Protein 3C4Z (pdb70)

InterPro domains:
  IPR000239 GPCR kinase [PR00717] (168-180)
  IPR000239 GPCR kinase [PR00717] (226-244)
  IPR000239 GPCR kinase [PR00717] (467-484)
  IPR000239 GPCR kinase [PR00717] (490-503)
  IPR000239 GPCR kinase [PR00717] (505-522)
  IPR000719 Protein kinase domain [PF00069] (190-440)
  IPR000719 Protein kinase domain [PS50011] (187-452)
  IPR000719 Protein kinase domain [SM00220] (187-452)
  IPR000961 AGC-kinase, C-terminal [PS51285] (453-518)
  IPR000961 AGC-kinase, C-terminal [SM00133] (453-532)
  IPR008271 Serine/threonine-protein kinase, active site [PS00108] (310-322)
  IPR011009 Protein kinase-like domain superfamily [SSF56112] (187-529)
  IPR016137 RGS domain [PF00615] (58-171)
  IPR016137 RGS domain [PS50132] (63-172)
  IPR016137 RGS domain [SM00315] (57-172)
  IPR017441 Protein kinase, ATP binding site [PS00107] (193-216)
  IPR036305 RGS domain superfamily [SSF48097] (38-182)
  IPR037716 Rhodopsin kinase, catalytic domain [cd05608] (185-472)
  IPR044926 RGS, subdomain 2 [G3DSA:1.10.167.10] (79-154)

Foldseek 3Di:
DQVVVLVLQAFDDLVLLPVVVVPDDPACCVQCPQFVLSVVLLLVLLVVDVVNVLLSVLLVLVVCLLQDDPVCNVVSLVVSCQQAQDPPHPSHDPQADPVLSVQQNDDVRCCSVNVRSSVVCSPPSSVVSCVDVSVSVSSRVVSSLQDDQDDVQKAFDAFQAADPAGTWTFIARNNQRDTWIKDKGFLFSCVVVVLLQLLLQQLVVLLPFDAPAAWHWFFWADDPTTTITTTHDQQFAWQLLQQDPPPPVHGADQLVQLLLQLLSVQLQLLRCVLQQKAQQEDARRQWGHHQQGHIHGHRRSQMDRADVVGAWDWDADYDQLLAALCNLVGHTGGNLSVLLNSLQRSLCNQPVDGQQADVPGDDDSVSSSCCLQPNDGDDDPSADPQSVVSSCLSSDRDSVSHQGQDPSGNVVVCPRPSNVVPDSSCSRVVNDRRPDRGDPVDRSDDDDDDDDDDDDPVSVVSSVVSRSTGRRRVVSVSCVVSCVCVVNVDDDD

Organism: Bos taurus (NCBI:txid9913)

Solvent-accessible surface area: 24972 Å² total; per-residue (Å²): 125,64,209,117,13,47,61,119,2,117,41,7,82,88,90,112,2,98,74,33,100,159,80,50,130,41,42,30,112,27,0,0,43,91,20,30,0,0,52,104,1,0,20,49,2,0,115,83,75,168,140,8,20,31,2,0,60,0,1,62,53,0,60,76,14,36,79,8,92,84,94,83,41,94,91,59,8,135,48,4,40,52,33,6,2,65,92,175,19,188,69,69,1,98,66,17,72,84,138,21,20,62,145,3,112,66,90,81,43,4,61,27,2,21,157,26,0,35,65,51,0,15,125,56,1,14,106,70,0,48,132,18,113,58,6,41,49,1,1,20,2,13,48,3,12,69,54,113,13,22,94,84,13,17,92,56,98,96,76,41,29,132,24,39,41,8,76,30,40,0,0,59,0,47,0,10,20,55,79,6,7,2,43,41,8,31,14,96,100,1,64,166,131,186,13,43,154,27,10,21,46,7,17,113,5,2,44,84,3,76,12,122,12,1,1,15,2,1,1,1,18,56,22,189,79,23,0,0,0,0,17,31,30,15,38,0,16,24,0,61,30,7,2,59,55,74,79,128,134,104,48,21,14,144,33,90,37,0,24,10,0,0,0,4,1,0,7,0,0,18,47,0,2,99,98,53,0,0,0,43,12,0,44,4,70,8,0,46,0,27,64,90,0,31,2,43,1,10,61,0,24,67,7,33,67,8,154,111,87,46,103,63,17,133,39,159,17,23,30,70,5,29,14,0,4,3,7,21,101,49,90,96,3,39,21,16,6,0,0,0,6,0,0,3,0,0,4,25,0,6,9,19,83,22,8,6,78,48,235,56,64,182,45,112,126,154,72,13,85,93,36,1,28,123,70,83,26,106,38,63,148,126,14,40,120,14,0,88,74,0,0,71,24,0,12,70,59,48,36,146,146,20,46,13,52,184,130,45,19,0,83,50,0,21,114,22,65,6,6,173,142,28,46,40,62,21,2,74,28,32,70,48,118,14,71,45,92,6,77,98,228,59,98,18,39,158,201,116,108,152,168,111,64,81,61,119,152,78,6,54,89,36,2,109,122,0,27,73,28,27,13,55,39,14,0,2,47,0,0,38,111,31,27,2,4,47,82,28,26,76,191,216,153

CATH classification: 1.10.167.10 (+2 more: 3.30.200.20, 1.10.510.10)

Nearest PDB structures (foldseek):
  3c4z-assembly1_A-2  TM=1.002E+00  e=1.837E-88  Bos taurus
  3c50-assembly1_A  TM=9.919E-01  e=2.355E-82  Bos taurus
  3c50-assembly1_B  TM=9.870E-01  e=6.898E-81  Bos taurus
  3c4w-assembly1_B  TM=9.828E-01  e=2.690E-80  Bos taurus
  3c51-assembly1_A  TM=9.855E-01  e=1.258E-74  Bos taurus

B-factor: mean 38.23, std 9.62, range [24.15, 81.88]

Secondary structure (DSSP, 8-state):
--HHHHTT--PPPGGGGHHHHHHS---HIIIIISSHHHHHHHHHHHHH-GGGHHHHHHHHHHHHHHTS-TTTHHHHHHHHHHHHTSTT-TT--TTS-HHHHHHHH---TTHHHHHHHHHHHTTHHHHHHHTSHHHHHHHHHHHHHTS---GGGEEEEEEEEE-SSSEEEEEEETTT--EEEEEEEEHHHHHHTT-HHHHHHHHHHHHH---TTBPPEEEEEE-SSEEEEEE---TT-BHHHHHHTSSTTS-S--HHHHHHHHHHHHHHHHHHHHTTEE-----GGGEEE-TTS-EEE---TT-EEPPTT---B----S-TTTS-HHHHTT--B-THHHHHHHHHHHHHHHHSS-SS--TT----HHHHHHHHHHPPP---TTS-HHHHHHHHHHS-SSGGGS---BTTBSHHHHTSGGGTT--HHHHHTT-SPPS----SSS--S-----------HHHHHHHHHH--EE-HHHHHHHHHHTTHHHHHT-S--

Sequence (493 aa):
RDRKYLARLKLPPLSKCEALRESLDLGFEGMCLEQPIGKRLFQQFLRTHEQHGPALQLWKDIEDYDTADDALRPQKAQALRAAYLEPPQQAQLFCSFLDAETVARARAGGLFQPLLRAVLAHLGQAPFQEFLDSLYFLRFLQWKWLEAQPMGEDWFLDFRVLGRGGFGEVFACQMKATGKLYACKKLNKKRLKKRKGYQGAMVVEKKILAKVHHSRFIVSSLAYAFETKTDLCLVMTIMNGGDIRYHIYNVDEDNPGFQEPRAIFYTAQIVSGLEHLHQRNIIYRDLKPENVLLDDDDGNVRIISDLGLAVELKAGQTKTKGYAGTPGFMAPELLLGEEYDFSVDYFALGVTLYEMIAARGPFRARGEKVENKELKQRVLEQAVTYPDKFSPASKDFCEALLQKDPEKRLGFRDGSCDGLRTHPLFRDISWRQLEAGMLTPPFVPDSRTVYAKNGAFSGVAFEKADTEFFQEFASGTCPIPWQEEMIETGVFGDLNVWRP

Radius of gyration: 24.81 Å; Cα contacts (8 Å, |Δi|>4): 783; chains: 1; bounding box: 74×45×70 Å

GO terms:
  GO:0016020 membrane (C, EXP)
  GO:0050254 rhodopsin kinase activity (F, EXP)
  GO:0097381 photoreceptor disc membrane (C, TAS)
  GO:0005515 protein binding (F, IPI)

Structure (mmCIF, N/CA/C/O backbone):
data_3C4Z
#
_entry.id   3C4Z
#
_cell.length_a   65.540
_cell.length_b   82.947
_cell.length_c   107.144
_cell.angle_alpha   90.00
_cell.angle_beta   93.01
_cell.angle_gamma   90.00
#
_symmetry.space_group_name_H-M   'C 1 2 1'
#
loop_
_entity.id
_entity.type
_entity.pdbx_description
1 polymer 'Rhodopsin kinase'
2 non-polymer 'MAGNESIUM ION'
3 non-polymer 'CHLORIDE ION'
4 non-polymer "ADENOSINE-5'-DIPHOSPHATE"
5 water water
#
loop_
_atom_site.group_PDB
_atom_site.id
_atom_site.type_symbol
_atom_site.label_atom_id
_atom_site.label_alt_id
_atom_site.label_comp_id
_atom_site.label_asym_id
_atom_site.label_entity_id
_atom_site.label_seq_id
_atom_site.pdbx_PDB_ins_code
_atom_site.Cartn_x
_atom_site.Cartn_y
_atom_site.Cartn_z
_atom_site.occupancy
_atom_site.B_iso_or_equiv
_atom_site.auth_seq_id
_atom_site.auth_comp_id
_atom_site.auth_asym_id
_atom_site.auth_atom_id
_atom_site.pdbx_PDB_model_num
ATOM 1 N N . ARG A 1 31 ? -24.636 -10.771 43.505 1.00 62.37 31 ARG A N 1
ATOM 2 C CA . ARG A 1 31 ? -24.401 -11.940 44.406 1.00 61.46 31 ARG A CA 1
ATOM 3 C C . ARG A 1 31 ? -25.573 -12.176 45.365 1.00 61.10 31 ARG A C 1
ATOM 4 O O . ARG A 1 31 ? -25.640 -11.557 46.433 1.00 61.91 31 ARG A O 1
ATOM 12 N N . ASP A 1 32 ? -26.494 -13.061 44.976 1.00 59.64 32 ASP A N 1
ATOM 13 C CA . ASP A 1 32 ? -27.531 -13.568 45.886 1.00 58.21 32 ASP A CA 1
ATOM 14 C C . ASP A 1 32 ? -26.853 -14.377 46.991 1.00 57.15 32 ASP A C 1
ATOM 15 O O . ASP A 1 32 ? -26.175 -15.369 46.704 1.00 56.06 32 ASP A O 1
ATOM 20 N N . ARG A 1 33 ? -27.073 -13.962 48.244 1.00 55.52 33 ARG A N 1
ATOM 21 C CA . ARG A 1 33 ? -26.337 -14.494 49.399 1.00 53.92 33 ARG A CA 1
ATOM 22 C C . ARG A 1 33 ? -26.633 -15.956 49.742 1.00 51.16 33 ARG A C 1
ATOM 23 O O . ARG A 1 33 ? -25.743 -16.662 50.210 1.00 51.57 33 ARG A O 1
ATOM 31 N N . LYS A 1 34 ? -27.869 -16.399 49.522 1.00 48.59 34 LYS A N 1
ATOM 32 C CA . LYS A 1 34 ? -28.246 -17.811 49.697 1.00 47.40 34 LYS A CA 1
ATOM 33 C C . LYS A 1 34 ? -27.293 -18.728 48.939 1.00 44.92 34 LYS A C 1
ATOM 34 O O . LYS A 1 34 ? -26.766 -19.694 49.489 1.00 44.34 34 LYS A O 1
ATOM 40 N N . TYR A 1 35 ? -27.079 -18.420 47.664 1.00 42.80 35 TYR A N 1
ATOM 41 C CA . TYR A 1 35 ? -26.235 -19.257 46.821 1.00 41.21 35 TYR A CA 1
ATOM 42 C C . TYR A 1 35 ? -24.756 -18.962 47.045 1.00 38.20 35 TYR A C 1
ATOM 43 O O . TYR A 1 35 ? -23.958 -19.883 47.099 1.00 36.90 35 TYR A O 1
ATOM 52 N N . LEU A 1 36 ? -24.395 -17.695 47.227 1.00 37.92 36 LEU A N 1
ATOM 53 C CA . LEU A 1 36 ? -23.015 -17.355 47.576 1.00 37.69 36 LEU A CA 1
ATOM 54 C C . LEU A 1 36 ? -22.533 -18.118 48.823 1.00 35.79 36 LEU A C 1
ATOM 55 O O . LEU A 1 36 ? -21.364 -18.492 48.912 1.00 34.70 36 LEU A O 1
ATOM 60 N N . ALA A 1 37 ? -23.448 -18.354 49.765 1.00 36.06 37 ALA A N 1
ATOM 61 C CA . ALA A 1 37 ? -23.140 -19.043 51.023 1.00 36.00 37 ALA A CA 1
ATOM 62 C C . ALA A 1 37 ? -22.838 -20.524 50.836 1.00 35.79 37 ALA A C 1
ATOM 63 O O . ALA A 1 37 ? -22.207 -21.126 51.691 1.00 36.22 37 ALA A O 1
ATOM 65 N N . ARG A 1 38 ? -23.296 -21.112 49.732 1.00 35.11 38 ARG A N 1
ATOM 66 C CA . ARG A 1 38 ? -23.006 -22.522 49.415 1.00 35.00 38 ARG A CA 1
ATOM 67 C C . ARG A 1 38 ? -21.623 -22.746 48.812 1.00 34.20 38 ARG A C 1
ATOM 68 O O . ARG A 1 38 ? -21.189 -23.881 48.664 1.00 34.14 38 ARG A O 1
ATOM 76 N N . LEU A 1 39 ? -20.958 -21.660 48.433 1.00 33.55 39 LEU A N 1
ATOM 77 C CA . LEU A 1 39 ? -19.596 -21.705 47.950 1.00 32.83 39 LEU A CA 1
ATOM 78 C C . LEU A 1 39 ? -18.685 -21.632 49.165 1.00 33.37 39 LEU A C 1
ATOM 79 O O . LEU A 1 39 ? -18.324 -20.541 49.632 1.00 35.25 39 LEU A O 1
ATOM 84 N N . LYS A 1 40 ? -18.365 -22.803 49.706 1.00 32.11 40 LYS A N 1
ATOM 85 C CA . LYS A 1 40 ? -17.478 -22.927 50.856 1.00 32.13 40 LYS A CA 1
ATOM 86 C C . LYS A 1 40 ? -16.583 -24.126 50.659 1.00 31.77 40 LYS A C 1
ATOM 87 O O . LYS A 1 40 ? -17.020 -25.156 50.160 1.00 31.89 40 LYS A O 1
ATOM 93 N N . LEU A 1 41 ? -15.318 -23.971 51.031 1.00 31.05 41 LEU A N 1
ATOM 94 C CA . LEU A 1 41 ? -14.326 -25.021 50.827 1.00 30.38 41 LEU A CA 1
ATOM 95 C C . LEU A 1 41 ? -14.542 -26.150 51.815 1.00 29.47 41 LEU A C 1
ATOM 96 O O . LEU A 1 41 ? -14.850 -25.901 52.985 1.00 30.16 41 LEU A O 1
ATOM 101 N N . PRO A 1 42 ? -14.398 -27.405 51.357 1.00 27.62 42 PRO A N 1
ATOM 102 C CA . PRO A 1 42 ? -14.657 -28.543 52.245 1.00 28.37 42 PRO A CA 1
ATOM 103 C C . PRO A 1 42 ? -13.508 -28.930 53.176 1.00 28.09 42 PRO A C 1
ATOM 104 O O . PRO A 1 42 ? -12.369 -28.494 52.975 1.00 27.52 42 PRO A O 1
ATOM 108 N N . PRO A 1 43 ? -13.798 -29.797 54.169 1.00 28.09 43 PRO A N 1
ATOM 109 C CA . PRO A 1 43 ? -12.738 -30.489 54.883 1.00 27.42 43 PRO A CA 1
ATOM 110 C C . PRO A 1 43 ? -11.948 -31.390 53.918 1.00 27.43 43 PRO A C 1
ATOM 111 O O . PRO A 1 43 ? -12.470 -31.804 52.875 1.00 25.48 43 PRO A O 1
ATOM 115 N N . LEU A 1 44 ? -10.689 -31.641 54.238 1.00 27.01 44 LEU A N 1
ATOM 116 C CA . LEU A 1 44 ? -9.797 -32.325 53.308 1.00 28.45 44 LEU A CA 1
ATOM 117 C C . LEU A 1 44 ? -10.213 -33.784 53.041 1.00 29.32 44 LEU A C 1
ATOM 118 O O . LEU A 1 44 ? -10.020 -34.291 51.947 1.00 30.81 44 LEU A O 1
ATOM 123 N N . SER A 1 45 ? -10.811 -34.439 54.027 1.00 29.20 45 SER A N 1
ATOM 124 C CA . SER A 1 45 ? -11.295 -35.816 53.860 1.00 31.24 45 SER A CA 1
ATOM 125 C C . SER A 1 45 ? -12.272 -35.974 52.684 1.00 31.54 45 SER A C 1
ATOM 126 O O . SER A 1 45 ? -12.289 -37.007 52.035 1.00 30.57 45 SER A O 1
ATOM 129 N N . LYS A 1 46 ? -13.060 -34.938 52.393 1.00 32.97 46 LYS A N 1
ATOM 130 C CA . LYS A 1 46 ? -14.026 -34.999 51.295 1.00 34.17 46 LYS A CA 1
ATOM 131 C C . LYS A 1 46 ? -13.376 -35.013 49.903 1.00 34.53 46 LYS A C 1
ATOM 132 O O . LYS A 1 46 ? -14.037 -35.359 48.930 1.00 34.75 46 LYS A O 1
ATOM 138 N N . CYS A 1 47 ? -12.100 -34.632 49.813 1.00 36.10 47 CYS A N 1
ATOM 139 C CA . CYS A 1 47 ? -11.377 -34.530 48.531 1.00 37.46 47 CYS A CA 1
ATOM 140 C C . CYS A 1 47 ? -10.556 -35.772 48.157 1.00 39.12 47 CYS A C 1
ATOM 141 O O . CYS A 1 47 ? -9.845 -35.771 47.139 1.00 39.39 47 CYS A O 1
ATOM 144 N N . GLU A 1 48 ? -10.624 -36.818 48.971 1.00 40.14 48 GLU A N 1
ATOM 145 C CA . GLU A 1 48 ? -9.753 -37.975 48.755 1.00 41.88 48 GLU A CA 1
ATOM 146 C C . GLU A 1 48 ? -10.120 -38.770 47.500 1.00 42.60 48 GLU A C 1
ATOM 147 O O . GLU A 1 48 ? -9.234 -39.280 46.816 1.00 43.33 48 GLU A O 1
ATOM 153 N N . ALA A 1 49 ? -11.412 -38.861 47.195 1.00 42.43 49 ALA A N 1
ATOM 154 C CA . ALA A 1 49 ? -11.863 -39.524 45.972 1.00 43.42 49 ALA A CA 1
ATOM 155 C C . ALA A 1 49 ? -11.340 -38.792 44.734 1.00 43.87 49 ALA A C 1
ATOM 156 O O . ALA A 1 49 ? -10.867 -39.421 43.789 1.00 44.08 49 ALA A O 1
ATOM 158 N N . LEU A 1 50 ? -11.429 -37.464 44.762 1.00 44.40 50 LEU A N 1
ATOM 159 C CA . LEU A 1 50 ? -10.962 -36.594 43.667 1.00 44.97 50 LEU A CA 1
ATOM 160 C C . LEU A 1 50 ? -9.475 -36.745 43.398 1.00 44.61 50 LEU A C 1
ATOM 161 O O . LEU A 1 50 ? -9.025 -36.750 42.249 1.00 43.73 50 LEU A O 1
ATOM 166 N N . ARG A 1 51 ? -8.715 -36.841 44.477 1.00 44.81 51 ARG A N 1
ATOM 167 C CA . ARG A 1 51 ? -7.287 -37.080 44.401 1.00 45.53 51 ARG A CA 1
ATOM 168 C C . ARG A 1 51 ? -6.960 -38.306 43.548 1.00 45.84 51 ARG A C 1
AT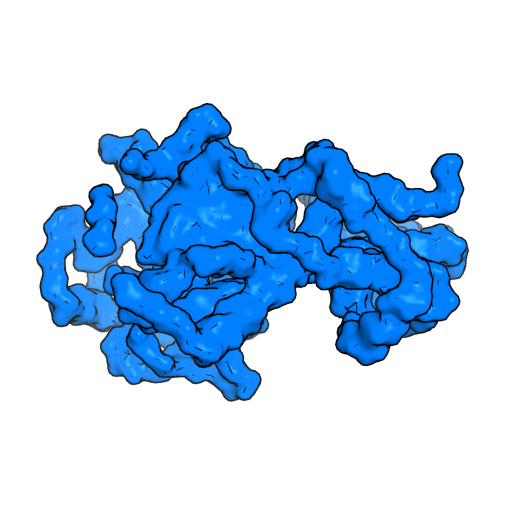OM 169 O O . ARG A 1 51 ? -5.964 -38.304 42.833 1.00 45.81 51 ARG A O 1
ATOM 177 N N . GLU A 1 52 ? -7.800 -39.343 43.634 1.00 46.17 52 GLU A N 1
ATOM 178 C CA . GLU A 1 52 ? -7.601 -40.583 42.867 1.00 46.03 52 GLU A CA 1
ATOM 179 C C . GLU A 1 52 ? -8.172 -40.525 41.443 1.00 45.95 52 GLU A C 1
ATOM 180 O O . GLU A 1 52 ? -7.625 -41.154 40.538 1.00 47.59 52 GLU A O 1
ATOM 186 N N . SER A 1 53 ? -9.260 -39.782 41.241 1.00 44.32 53 SER A N 1
ATOM 187 C CA . SER A 1 53 ? -9.990 -39.806 39.971 1.00 43.71 53 SER A CA 1
ATOM 188 C C . SER A 1 53 ? -9.561 -38.725 38.978 1.00 43.92 53 SER A C 1
ATOM 189 O O . SER A 1 53 ? -9.670 -38.919 37.774 1.00 43.92 53 SER A O 1
ATOM 192 N N . LEU A 1 54 ? -9.103 -37.578 39.473 1.00 42.91 54 LEU A N 1
ATOM 193 C CA . LEU A 1 54 ? -8.758 -36.454 38.589 1.00 42.55 54 LEU A CA 1
ATOM 194 C C . LEU A 1 54 ? -7.506 -36.721 37.757 1.00 42.15 54 LEU A C 1
ATOM 195 O O . LEU A 1 54 ? -6.623 -37.456 38.180 1.00 40.65 54 LEU A O 1
ATOM 200 N N . ASP A 1 55 ? -7.422 -36.084 36.586 1.00 43.71 55 ASP A N 1
ATOM 201 C CA . ASP A 1 55 ? -6.141 -35.953 35.880 1.00 44.82 55 ASP A CA 1
ATOM 202 C C . ASP A 1 55 ? -5.364 -34.820 36.549 1.00 45.37 55 ASP A C 1
ATOM 203 O O . ASP A 1 55 ? -5.799 -33.658 36.552 1.00 46.92 55 ASP A O 1
ATOM 208 N N . LEU A 1 56 ? -4.231 -35.169 37.138 1.00 45.50 56 LEU A N 1
ATOM 209 C CA . LEU A 1 56 ? -3.408 -34.216 37.872 1.00 43.76 56 LEU A CA 1
ATOM 210 C C . LEU A 1 56 ? -2.026 -34.106 37.212 1.00 43.72 56 LEU A C 1
ATOM 211 O O . LEU A 1 56 ? -0.983 -34.110 37.882 1.00 45.45 56 LEU A O 1
ATOM 216 N N . GLY A 1 57 ? -2.033 -34.024 35.887 1.00 42.31 57 GLY A N 1
ATOM 217 C CA . GLY A 1 57 ? -0.817 -33.756 35.126 1.00 40.49 57 GLY A CA 1
ATOM 218 C C . GLY A 1 57 ? -0.471 -32.288 35.179 1.00 38.02 57 GLY A C 1
ATOM 219 O O . GLY A 1 57 ? -1.339 -31.448 35.419 1.00 38.09 57 GLY A O 1
ATOM 220 N N . PHE A 1 58 ? 0.806 -31.979 34.980 1.00 37.28 58 PHE A N 1
ATOM 221 C CA . PHE A 1 58 ? 1.299 -30.602 35.070 1.00 37.29 58 PHE A CA 1
ATOM 222 C C . PHE A 1 58 ? 0.569 -29.640 34.126 1.00 36.20 58 PHE A C 1
ATOM 223 O O . PHE A 1 58 ? 0.047 -28.622 34.549 1.00 34.88 58 PHE A O 1
ATOM 231 N N . GLU A 1 59 ? 0.530 -29.962 32.841 1.00 37.95 59 GLU A N 1
ATOM 232 C CA . GLU A 1 59 ? -0.050 -29.039 31.873 1.00 39.12 59 GLU A CA 1
ATOM 233 C C . GLU A 1 59 ? -1.534 -28.832 32.155 1.00 37.87 59 GLU A C 1
ATOM 234 O O . GLU A 1 59 ? -2.006 -27.708 32.211 1.00 38.05 59 GLU A O 1
ATOM 240 N N . GLY A 1 60 ? -2.252 -29.923 32.365 1.00 38.23 60 GLY A N 1
ATOM 241 C CA . GLY A 1 60 ? -3.680 -29.855 32.624 1.00 38.85 60 GLY A CA 1
ATOM 242 C C . GLY A 1 60 ? -4.046 -29.105 33.895 1.00 38.82 60 GLY A C 1
ATOM 243 O O . GLY A 1 60 ? -5.022 -28.375 33.904 1.00 39.85 60 GLY A O 1
ATOM 244 N N . MET A 1 61 ? -3.267 -29.277 34.959 1.00 38.13 61 MET A N 1
ATOM 245 C CA . MET A 1 61 ? -3.597 -28.678 36.257 1.00 38.30 61 MET A CA 1
ATOM 246 C C . MET A 1 61 ? -2.981 -27.293 36.439 1.00 37.67 61 MET A C 1
ATOM 247 O O . MET A 1 61 ? -3.679 -26.357 36.771 1.00 38.76 61 MET A O 1
ATOM 252 N N . CYS A 1 62 ? -1.679 -27.170 36.206 1.00 37.37 62 CYS A N 1
ATOM 253 C CA . CYS A 1 62 ? -0.948 -25.956 36.554 1.00 37.17 62 CYS A CA 1
ATOM 254 C C . CYS A 1 62 ? -0.857 -24.934 35.440 1.00 36.95 62 CYS A C 1
ATOM 255 O O . CYS A 1 62 ? -0.512 -23.785 35.702 1.00 37.51 62 CYS A O 1
ATOM 258 N N . LEU A 1 63 ? -1.123 -25.338 34.200 1.00 36.12 63 LEU A N 1
ATOM 259 C CA . LEU A 1 63 ? -1.099 -24.392 33.077 1.00 36.75 63 LEU A CA 1
ATOM 260 C C . LEU A 1 63 ? -2.505 -24.060 32.550 1.00 37.29 63 LEU A C 1
ATOM 261 O O . LEU A 1 63 ? -2.829 -22.884 32.376 1.00 37.48 63 LEU A O 1
ATOM 266 N N . GLU A 1 64 ? -3.343 -25.079 32.335 1.00 37.03 64 GLU A N 1
ATOM 267 C CA . GLU A 1 64 ? -4.662 -24.880 31.684 1.00 37.48 64 GLU A CA 1
ATOM 268 C C . GLU A 1 64 ? -5.799 -24.432 32.617 1.00 35.11 64 GLU A C 1
ATOM 269 O O . GLU A 1 64 ? -6.709 -23.733 32.190 1.00 35.30 64 GLU A O 1
ATOM 275 N N . GLN A 1 65 ? -5.781 -24.867 33.870 1.00 33.43 65 GLN A N 1
ATOM 276 C CA . GLN A 1 65 ? -6.874 -24.593 34.796 1.00 32.60 65 GLN A CA 1
ATOM 277 C C . GLN A 1 65 ? -6.482 -23.367 35.596 1.00 32.61 65 GLN A C 1
ATOM 278 O O . GLN A 1 65 ? -5.476 -23.395 36.305 1.00 32.12 65 GLN A O 1
ATOM 284 N N . PRO A 1 66 ? -7.237 -22.277 35.444 1.00 31.85 66 PRO A N 1
ATOM 285 C CA . PRO A 1 66 ? -6.878 -20.994 36.037 1.00 31.01 66 PRO A CA 1
ATOM 286 C C . PRO A 1 66 ? -6.611 -21.009 37.556 1.00 30.66 66 PRO A C 1
ATOM 287 O O . PRO A 1 66 ? -5.713 -20.316 38.023 1.00 30.70 66 PRO A O 1
ATOM 291 N N . ILE A 1 67 ? -7.421 -21.747 38.317 1.00 29.31 67 ILE A N 1
ATOM 292 C CA . ILE A 1 67 ? -7.201 -21.839 39.768 1.00 29.27 67 ILE A CA 1
ATOM 293 C C . ILE A 1 67 ? -5.984 -22.699 40.073 1.00 29.80 67 ILE A C 1
ATOM 294 O O . ILE A 1 67 ? -5.236 -22.404 40.999 1.00 30.16 67 ILE A O 1
ATOM 299 N N . GLY A 1 68 ? -5.747 -23.737 39.261 1.00 28.84 68 GLY A N 1
ATOM 300 C CA . GLY A 1 68 ? -4.538 -24.540 39.391 1.00 29.39 68 GLY A CA 1
ATOM 301 C C . GLY A 1 68 ? -3.308 -23.696 39.145 1.00 29.84 68 GLY A C 1
ATOM 302 O O . GLY A 1 68 ? -2.333 -23.770 39.894 1.00 28.12 68 GLY A O 1
ATOM 303 N N . LYS A 1 69 ? -3.357 -22.883 38.087 1.00 29.77 69 LYS A N 1
ATOM 304 C CA . LYS A 1 69 ? -2.240 -22.018 37.730 1.00 30.27 69 LYS A CA 1
ATOM 305 C C . LYS A 1 69 ? -1.996 -20.982 38.820 1.00 29.16 69 LYS A C 1
ATOM 306 O O . LYS A 1 69 ? -0.857 -20.720 39.181 1.00 29.31 69 LYS A O 1
ATOM 312 N N . ARG A 1 70 ? -3.067 -20.392 39.343 1.00 31.35 70 ARG A N 1
ATOM 313 C CA . ARG A 1 70 ? -2.949 -19.393 40.399 1.00 29.69 70 ARG A CA 1
ATOM 314 C C . ARG A 1 70 ? -2.288 -19.980 41.664 1.00 27.67 70 ARG A C 1
ATOM 315 O O . ARG A 1 70 ? -1.401 -19.362 42.260 1.00 27.84 70 ARG A O 1
ATOM 323 N N . LEU A 1 71 ? -2.733 -21.174 42.058 1.00 27.11 71 LEU A N 1
ATOM 324 C CA . LEU A 1 71 ? -2.196 -21.862 43.238 1.00 28.43 71 LEU A CA 1
ATOM 325 C C . LEU A 1 71 ? -0.743 -22.328 43.059 1.00 28.99 71 LEU A C 1
ATOM 326 O O . LEU A 1 71 ? 0.076 -22.222 43.972 1.00 28.41 71 LEU A O 1
ATOM 331 N N . PHE A 1 72 ? -0.408 -22.810 41.866 1.00 28.90 72 PHE A N 1
ATOM 332 C CA . PHE A 1 72 ? 0.971 -23.191 41.563 1.00 28.75 72 PHE A CA 1
ATOM 333 C C . PHE A 1 72 ? 1.882 -21.958 41.619 1.00 28.27 72 PHE A C 1
ATOM 334 O O . PHE A 1 72 ? 3.000 -22.031 42.171 1.00 27.68 72 PHE A O 1
ATOM 342 N N . GLN A 1 73 ? 1.434 -20.831 41.053 1.00 28.62 73 GLN A N 1
ATOM 343 C CA . GLN A 1 73 ? 2.248 -19.610 41.088 1.00 30.23 73 GLN A CA 1
ATOM 344 C C . GLN A 1 73 ? 2.386 -19.078 42.529 1.00 30.41 73 GLN A C 1
ATOM 345 O O . GLN A 1 73 ? 3.444 -18.583 42.923 1.00 30.18 73 GLN A O 1
ATOM 351 N N . GLN A 1 74 ? 1.323 -19.186 43.319 1.00 31.44 74 GLN A N 1
ATOM 352 C CA . GLN A 1 74 ? 1.391 -18.827 44.752 1.00 32.82 74 GLN A CA 1
ATOM 353 C C . GLN A 1 74 ? 2.407 -19.694 45.493 1.00 31.99 74 GLN A C 1
ATOM 354 O O . GLN A 1 74 ? 3.153 -19.184 46.346 1.00 32.11 74 GLN A O 1
ATOM 3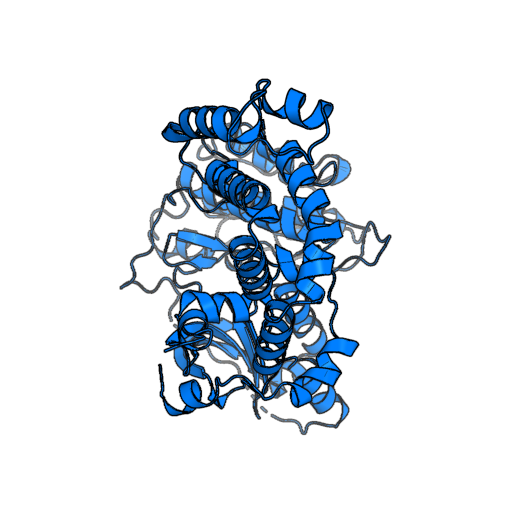60 N N . PHE A 1 75 ? 2.415 -20.994 45.174 1.00 31.43 75 PHE A N 1
ATOM 361 C CA . PHE A 1 75 ? 3.410 -21.913 45.686 1.00 32.03 75 PHE A CA 1
ATOM 362 C C . PHE A 1 75 ? 4.832 -21.461 45.310 1.00 31.70 75 PHE A C 1
ATOM 363 O O . PHE A 1 75 ? 5.709 -21.358 46.168 1.00 30.93 75 PHE A O 1
ATOM 371 N N . LEU A 1 76 ? 5.050 -21.197 44.025 1.00 30.71 76 LEU A N 1
ATOM 372 C CA . LEU A 1 76 ? 6.367 -20.744 43.565 1.00 32.13 76 LEU A CA 1
ATOM 373 C C . LEU A 1 76 ? 6.776 -19.435 44.236 1.00 32.85 76 LEU A C 1
ATOM 374 O O . LEU A 1 76 ? 7.946 -19.264 44.577 1.00 33.30 76 LEU A O 1
ATOM 379 N N . ARG A 1 77 ? 5.817 -18.530 44.450 1.00 34.00 77 ARG A N 1
ATOM 380 C CA . ARG A 1 77 ? 6.091 -17.210 45.033 1.00 36.10 77 ARG A CA 1
ATOM 381 C C . ARG A 1 77 ? 6.554 -17.310 46.490 1.00 36.34 77 ARG A C 1
ATOM 382 O O . ARG A 1 77 ? 7.314 -16.460 46.971 1.00 36.67 77 ARG A O 1
ATOM 390 N N . THR A 1 78 ? 6.087 -18.334 47.193 1.00 37.60 78 THR A N 1
ATOM 391 C CA . THR A 1 78 ? 6.416 -18.510 48.614 1.00 40.28 78 THR A CA 1
ATOM 392 C C . THR A 1 78 ? 7.690 -19.326 48.812 1.00 42.41 78 THR A C 1
ATOM 393 O O . THR A 1 78 ? 8.152 -19.475 49.942 1.00 43.92 78 THR A O 1
ATOM 397 N N . HIS A 1 79 ? 8.260 -19.851 47.728 1.00 42.66 79 HIS A N 1
ATOM 398 C CA . HIS A 1 79 ? 9.472 -20.663 47.814 1.00 44.15 79 HIS A CA 1
ATOM 399 C C . HIS A 1 79 ? 10.623 -20.005 47.051 1.00 45.53 79 HIS A C 1
ATOM 400 O O . HIS A 1 79 ? 10.735 -20.134 45.832 1.00 46.34 79 HIS A O 1
ATOM 407 N N . GLU A 1 80 ? 11.463 -19.296 47.807 1.00 47.09 80 GLU A N 1
ATOM 408 C CA . GLU A 1 80 ? 12.612 -18.508 47.313 1.00 46.51 80 GLU A CA 1
ATOM 409 C C . GLU A 1 80 ? 13.388 -19.107 46.135 1.00 45.81 80 GLU A C 1
ATOM 410 O O . GLU A 1 80 ? 13.735 -18.400 45.192 1.00 46.78 80 GLU A O 1
ATOM 416 N N . GLN A 1 81 ? 13.674 -20.400 46.208 1.00 44.42 81 GLN A N 1
ATOM 417 C CA . GLN A 1 81 ? 14.388 -21.120 45.149 1.00 43.60 81 GLN A CA 1
ATOM 418 C C . GLN A 1 81 ? 13.761 -20.886 43.751 1.00 40.92 81 GLN A C 1
ATOM 419 O O . GLN A 1 81 ? 14.462 -20.794 42.746 1.00 38.91 81 GLN A O 1
ATOM 425 N N . HIS A 1 82 ? 12.439 -20.781 43.714 1.00 39.22 82 HIS A N 1
ATOM 426 C CA . HIS A 1 82 ? 11.685 -20.734 42.459 1.00 38.23 82 HIS A CA 1
ATOM 427 C C . HIS A 1 82 ? 11.307 -19.324 42.005 1.00 37.98 82 HIS A C 1
ATOM 428 O O . HIS A 1 82 ? 10.602 -19.153 41.002 1.00 36.61 82 HIS A O 1
ATOM 435 N N . GLY A 1 83 ? 11.789 -18.313 42.717 1.00 37.50 83 GLY A N 1
ATOM 436 C CA . GLY A 1 83 ? 11.487 -16.924 42.377 1.00 37.70 83 GLY A CA 1
ATOM 437 C C . GLY A 1 83 ? 11.883 -16.528 40.957 1.00 37.73 83 GLY A C 1
ATOM 438 O O . GLY A 1 83 ? 11.047 -16.005 40.205 1.00 37.82 83 GLY A O 1
ATOM 439 N N . PRO A 1 84 ? 13.156 -16.755 40.586 1.00 36.33 84 PRO A N 1
ATOM 440 C CA . PRO A 1 84 ? 13.623 -16.467 39.228 1.00 35.32 84 PRO A CA 1
ATOM 441 C C . PRO A 1 84 ? 12.743 -17.086 38.143 1.00 34.16 84 PRO A C 1
ATOM 442 O O . PRO A 1 84 ? 12.341 -16.387 37.213 1.00 33.39 84 PRO A O 1
ATOM 446 N N . ALA A 1 85 ? 12.443 -18.376 38.286 1.00 32.43 85 ALA A N 1
ATOM 447 C CA . ALA A 1 85 ? 11.663 -19.094 37.306 1.00 31.67 85 ALA A CA 1
ATOM 448 C C . ALA A 1 85 ? 10.257 -18.521 37.165 1.00 30.62 85 ALA A C 1
ATOM 449 O O . ALA A 1 85 ? 9.741 -18.374 36.051 1.00 29.43 85 ALA A O 1
ATOM 451 N N . LEU A 1 86 ? 9.629 -18.217 38.295 1.00 29.64 86 LEU A N 1
ATOM 452 C CA . LEU A 1 86 ? 8.269 -17.671 38.302 1.00 30.52 86 LEU A CA 1
ATOM 453 C C . LEU A 1 86 ? 8.256 -16.306 37.631 1.00 29.96 86 LEU A C 1
ATOM 454 O O . LEU A 1 86 ? 7.381 -16.000 36.828 1.00 29.72 86 LEU A O 1
ATOM 459 N N . GLN A 1 87 ? 9.233 -15.483 37.960 1.00 29.65 87 GLN A N 1
ATOM 460 C CA . GLN A 1 87 ? 9.254 -14.129 37.429 1.00 30.32 87 GLN A CA 1
ATOM 461 C C . GLN A 1 87 ? 9.550 -14.128 35.934 1.00 29.32 87 GLN A C 1
ATOM 462 O O . GLN A 1 87 ? 8.958 -13.347 35.192 1.00 28.19 87 GLN A O 1
ATOM 468 N N . LEU A 1 88 ? 10.431 -15.020 35.484 1.00 28.60 88 LEU A N 1
ATOM 469 C CA . LEU A 1 88 ? 10.701 -15.140 34.048 1.00 29.14 88 LEU A CA 1
ATOM 470 C C . LEU A 1 88 ? 9.451 -15.557 33.284 1.00 29.98 88 LEU A C 1
ATOM 471 O O . LEU A 1 88 ? 9.111 -14.962 32.254 1.00 30.90 88 LEU A O 1
ATOM 476 N N . TRP A 1 89 ? 8.748 -16.562 33.807 1.00 29.37 89 TRP A N 1
ATOM 477 C CA . TRP A 1 89 ? 7.474 -17.017 33.251 1.00 29.45 89 TRP A CA 1
ATOM 478 C C . TRP A 1 89 ? 6.481 -15.868 33.089 1.00 30.27 89 TRP A C 1
ATOM 479 O O . TRP A 1 89 ? 5.939 -15.666 31.994 1.00 28.64 89 TRP A O 1
ATOM 490 N N . LYS A 1 90 ? 6.243 -15.124 34.176 1.00 28.56 90 LYS A N 1
ATOM 491 C CA . LYS A 1 90 ? 5.325 -13.997 34.150 1.00 31.38 90 LYS A CA 1
ATOM 492 C C . LYS A 1 90 ? 5.775 -12.931 33.166 1.00 29.93 90 LYS A C 1
ATOM 493 O O . LYS A 1 90 ? 4.961 -12.360 32.456 1.00 29.84 90 LYS A O 1
ATOM 499 N N . ASP A 1 91 ? 7.079 -12.691 33.110 1.00 29.25 91 ASP A N 1
ATOM 500 C CA . ASP A 1 91 ? 7.624 -11.669 32.247 1.00 29.61 91 ASP A CA 1
ATOM 501 C C . ASP A 1 91 ? 7.508 -12.042 30.761 1.00 28.57 91 ASP A C 1
ATOM 502 O O . ASP A 1 91 ? 7.313 -11.164 29.939 1.00 28.47 91 ASP A O 1
ATOM 507 N N . ILE A 1 92 ? 7.632 -13.328 30.425 1.00 28.33 92 ILE A N 1
ATOM 508 C CA . ILE A 1 92 ? 7.400 -13.781 29.047 1.00 29.11 92 ILE A CA 1
ATOM 509 C C . ILE A 1 92 ? 5.926 -13.606 28.686 1.00 28.96 92 ILE A C 1
ATOM 510 O O . ILE A 1 92 ? 5.613 -13.082 27.627 1.00 29.12 92 ILE A O 1
ATOM 515 N N . GLU A 1 93 ? 5.018 -14.018 29.573 1.00 28.47 93 GLU A N 1
ATOM 516 C CA . GLU A 1 93 ? 3.579 -13.899 29.305 1.00 30.52 93 GLU A CA 1
ATOM 517 C C . GLU A 1 93 ? 3.160 -12.433 29.126 1.00 31.15 93 GLU A C 1
ATOM 518 O O . GLU A 1 93 ? 2.319 -12.115 28.258 1.00 32.13 93 GLU A O 1
ATOM 524 N N . ASP A 1 94 ? 3.758 -11.549 29.916 1.00 29.84 94 ASP A N 1
ATOM 525 C CA . ASP A 1 94 ? 3.532 -10.105 29.775 1.00 30.14 94 ASP A CA 1
ATOM 526 C C . ASP A 1 94 ? 4.063 -9.550 28.453 1.00 30.67 94 ASP A C 1
ATOM 527 O O . ASP A 1 94 ? 3.416 -8.721 27.819 1.00 32.73 94 ASP A O 1
ATOM 532 N N . TYR A 1 95 ? 5.259 -9.978 28.058 1.00 27.39 95 TYR A N 1
ATOM 533 C CA . TYR A 1 95 ? 5.821 -9.636 26.756 1.00 27.44 95 TYR A CA 1
ATOM 534 C C . TYR A 1 95 ? 4.873 -10.025 25.611 1.00 26.32 95 TYR A C 1
ATOM 535 O O . TYR A 1 95 ? 4.636 -9.246 24.684 1.00 26.06 95 TYR A O 1
ATOM 544 N N . ASP A 1 96 ? 4.330 -11.232 25.691 1.00 27.11 96 ASP A N 1
ATOM 545 C CA . ASP A 1 96 ? 3.441 -11.776 24.672 1.00 28.31 96 ASP A CA 1
ATOM 546 C C . ASP A 1 96 ? 2.147 -10.985 24.481 1.00 28.21 96 ASP A C 1
ATOM 547 O O . ASP A 1 96 ? 1.567 -11.031 23.408 1.00 29.77 96 ASP A O 1
ATOM 552 N N . THR A 1 97 ? 1.678 -10.282 25.506 1.00 28.24 97 THR A N 1
ATOM 553 C CA . THR A 1 97 ? 0.469 -9.467 25.365 1.00 29.26 97 THR A CA 1
ATOM 554 C C . THR A 1 97 ? 0.752 -7.968 25.509 1.00 29.92 97 THR A C 1
ATOM 555 O O . THR A 1 97 ? -0.170 -7.183 25.739 1.00 30.68 97 THR A O 1
ATOM 559 N N . ALA A 1 98 ? 2.016 -7.567 25.343 1.00 28.27 98 ALA A N 1
ATOM 560 C CA . ALA A 1 98 ? 2.393 -6.153 25.447 1.00 27.30 98 ALA A CA 1
ATOM 561 C C . ALA A 1 98 ? 2.053 -5.388 24.171 1.00 26.35 98 ALA A C 1
ATOM 562 O O . ALA A 1 98 ? 1.915 -5.974 23.100 1.00 25.30 98 ALA A O 1
ATOM 564 N N . ASP A 1 99 ? 1.934 -4.069 24.279 1.00 26.97 99 ASP A N 1
ATOM 565 C CA . ASP A 1 99 ? 1.808 -3.230 23.090 1.00 27.27 99 ASP A CA 1
ATOM 566 C C . ASP A 1 99 ? 3.124 -3.281 22.310 1.00 27.18 99 ASP A C 1
ATOM 567 O O . ASP A 1 99 ? 4.190 -3.343 22.909 1.00 28.11 99 ASP A O 1
ATOM 572 N N . ASP A 1 100 ? 3.054 -3.228 20.984 1.00 27.35 100 ASP A N 1
ATOM 573 C CA . ASP A 1 100 ? 4.266 -3.164 20.148 1.00 27.48 100 ASP A CA 1
ATOM 574 C C . ASP A 1 100 ? 5.262 -2.098 20.582 1.00 28.44 100 ASP A C 1
ATOM 575 O O . ASP A 1 100 ? 6.475 -2.292 20.471 1.00 28.31 100 ASP A O 1
ATOM 580 N N . ALA A 1 101 ? 4.755 -0.950 21.034 1.00 27.40 101 ALA A N 1
ATOM 581 C CA . ALA A 1 101 ? 5.603 0.140 21.480 1.00 27.25 101 ALA A CA 1
ATOM 582 C C . ALA A 1 101 ? 6.488 -0.180 22.697 1.00 26.90 101 ALA A C 1
ATOM 583 O O . ALA A 1 101 ? 7.547 0.422 22.854 1.00 28.11 101 ALA A O 1
ATOM 585 N N . LEU A 1 102 ? 6.049 -1.106 23.544 1.00 27.22 102 LEU A N 1
ATOM 586 C CA . LEU A 1 102 ? 6.745 -1.453 24.779 1.00 27.89 102 LEU A CA 1
ATOM 587 C C . LEU A 1 102 ? 7.535 -2.778 24.691 1.00 27.70 102 LEU A C 1
ATOM 588 O O . LEU A 1 102 ? 8.290 -3.114 25.609 1.00 27.04 102 LEU A O 1
ATOM 593 N N . ARG A 1 103 ? 7.387 -3.532 23.600 1.00 28.23 103 ARG A N 1
ATOM 594 C CA . ARG A 1 103 ? 8.050 -4.844 23.505 1.00 28.68 103 ARG A CA 1
ATOM 595 C C . ARG A 1 103 ? 9.586 -4.769 23.439 1.00 28.40 103 ARG A C 1
ATOM 596 O O . ARG A 1 103 ? 10.250 -5.564 24.080 1.00 28.22 103 ARG A O 1
ATOM 604 N N . PRO A 1 104 ? 10.153 -3.846 22.653 1.00 30.39 104 PRO A N 1
ATOM 605 C CA . PRO A 1 104 ? 11.615 -3.705 22.719 1.00 29.85 104 PRO A CA 1
ATOM 606 C C . PRO A 1 104 ? 12.141 -3.453 24.143 1.00 31.01 104 PRO A C 1
ATOM 607 O O . PRO A 1 104 ? 13.141 -4.058 24.547 1.00 30.68 104 PRO A O 1
ATOM 611 N N . GLN A 1 105 ? 11.461 -2.594 24.903 1.00 31.83 105 GLN A N 1
ATOM 612 C CA . GLN A 1 105 ? 11.825 -2.345 26.306 1.00 31.01 105 GLN A CA 1
ATOM 613 C C . GLN A 1 105 ? 11.780 -3.651 27.094 1.00 29.36 105 GLN A C 1
ATOM 614 O O . GLN A 1 105 ? 12.761 -4.030 27.746 1.00 28.69 105 GLN A O 1
ATOM 620 N N . LYS A 1 106 ? 10.639 -4.326 27.034 1.00 29.29 106 LYS A N 1
ATOM 621 C CA . LYS A 1 106 ? 10.419 -5.553 27.780 1.00 29.52 106 LYS A CA 1
ATOM 622 C C . LYS A 1 106 ? 11.426 -6.650 27.423 1.00 28.68 106 LYS A C 1
ATOM 623 O O . LYS A 1 106 ? 11.845 -7.428 28.304 1.00 27.25 106 LYS A O 1
ATOM 629 N N . ALA A 1 107 ? 11.805 -6.713 26.145 1.00 27.63 107 ALA A N 1
ATOM 630 C CA . ALA A 1 107 ? 12.795 -7.699 25.685 1.00 28.74 107 ALA A CA 1
ATOM 631 C C . ALA A 1 107 ? 14.174 -7.403 26.283 1.00 29.28 107 ALA A C 1
ATOM 632 O O . ALA A 1 107 ? 14.869 -8.317 26.747 1.00 29.41 107 ALA A O 1
ATOM 634 N N . GLN A 1 108 ? 14.571 -6.129 26.284 1.00 29.19 108 GLN A N 1
ATOM 635 C CA . GLN A 1 108 ? 15.835 -5.713 26.900 1.00 29.75 108 GLN A CA 1
ATOM 636 C C . GLN A 1 108 ? 15.844 -5.939 28.415 1.00 30.00 108 GLN A C 1
ATOM 637 O O . GLN A 1 108 ? 16.843 -6.405 28.970 1.00 29.79 108 GLN A O 1
ATOM 643 N N . ALA A 1 109 ? 14.739 -5.627 29.086 1.00 29.38 109 ALA A N 1
ATOM 644 C CA . ALA A 1 109 ? 14.648 -5.839 30.536 1.00 29.47 109 ALA A CA 1
ATOM 645 C C . ALA A 1 109 ? 14.727 -7.331 30.909 1.00 29.32 109 ALA A C 1
ATOM 646 O O . ALA A 1 109 ? 15.362 -7.698 31.895 1.00 28.40 109 ALA A O 1
ATOM 648 N N . LEU A 1 110 ? 14.075 -8.184 30.123 1.00 29.74 110 LEU A N 1
ATOM 649 C CA . LEU A 1 110 ? 14.075 -9.629 30.378 1.00 30.07 110 LEU A CA 1
ATOM 650 C C . LEU A 1 110 ? 15.491 -10.188 30.244 1.00 30.00 110 LEU A C 1
ATOM 651 O O . LEU A 1 110 ? 15.974 -10.918 31.114 1.00 30.01 110 LEU A O 1
ATOM 656 N N . ARG A 1 111 ? 16.161 -9.832 29.161 1.00 29.13 111 ARG A N 1
ATOM 657 C CA . ARG A 1 111 ? 17.513 -10.333 28.931 1.00 31.22 111 ARG A CA 1
ATOM 658 C C . ARG A 1 111 ? 18.471 -9.887 30.030 1.00 32.63 111 ARG A C 1
ATOM 659 O O . ARG A 1 111 ? 19.315 -10.664 30.472 1.00 32.38 111 ARG A O 1
ATOM 667 N N . ALA A 1 112 ? 18.324 -8.642 30.475 1.00 33.15 112 ALA A N 1
ATOM 668 C CA . ALA A 1 112 ? 19.178 -8.094 31.518 1.00 33.27 112 ALA A CA 1
ATOM 669 C C . ALA A 1 112 ? 18.920 -8.750 32.880 1.00 32.97 112 ALA A C 1
ATOM 670 O O . ALA A 1 112 ? 19.850 -8.934 33.665 1.00 32.25 112 ALA A O 1
ATOM 672 N N . ALA A 1 113 ? 17.671 -9.109 33.143 1.00 33.35 113 ALA A N 1
ATOM 673 C CA . ALA A 1 113 ? 17.265 -9.735 34.415 1.00 33.87 113 ALA A CA 1
ATOM 674 C C . ALA A 1 113 ? 17.577 -11.239 34.555 1.00 34.29 113 ALA A C 1
ATOM 675 O O . ALA A 1 113 ? 17.880 -11.703 35.665 1.00 34.38 113 ALA A O 1
ATOM 677 N N . TYR A 1 114 ? 17.499 -12.000 33.461 1.00 33.37 114 TYR A N 1
ATOM 678 C CA . TYR A 1 114 ? 17.546 -13.464 33.556 1.00 34.87 114 TYR A CA 1
ATOM 679 C C . TYR A 1 114 ? 18.612 -14.187 32.724 1.00 36.20 114 TYR A C 1
ATOM 680 O O . TYR A 1 114 ? 18.872 -15.377 32.966 1.00 36.03 114 TYR A O 1
ATOM 689 N N . LEU A 1 115 ? 19.195 -13.502 31.740 1.00 35.76 115 LEU A N 1
ATOM 690 C CA . LEU A 1 115 ? 19.990 -14.171 30.705 1.00 37.34 115 LEU A CA 1
ATOM 691 C C . LEU A 1 115 ? 21.443 -13.714 30.622 1.00 38.34 115 LEU A C 1
ATOM 692 O O . LEU A 1 115 ? 22.289 -14.464 30.145 1.00 38.42 115 LEU A O 1
ATOM 697 N N . GLU A 1 116 ? 21.736 -12.492 31.059 1.00 38.71 116 GLU A N 1
ATOM 698 C CA . GLU A 1 116 ? 23.096 -11.990 30.978 1.00 40.39 116 GLU A CA 1
ATOM 699 C C . GLU A 1 116 ? 23.927 -12.584 32.131 1.00 40.39 116 GLU A C 1
ATOM 700 O O . GLU A 1 116 ? 23.390 -12.807 33.221 1.00 38.63 116 GLU A O 1
ATOM 706 N N A PRO A 1 117 ? 25.227 -12.855 31.891 0.50 41.29 117 PRO A N 1
ATOM 707 N N B PRO A 1 117 ? 25.229 -12.838 31.877 0.50 40.93 117 PRO A N 1
ATOM 708 C CA A PRO A 1 117 ? 26.070 -13.744 32.715 0.50 41.98 117 PRO A CA 1
ATOM 709 C CA B PRO A 1 117 ? 26.115 -13.413 32.885 0.50 41.34 117 PRO A CA 1
ATOM 710 C C A PRO A 1 117 ? 25.876 -13.705 34.240 0.50 42.68 117 PRO A C 1
ATOM 711 C C B PRO A 1 117 ? 26.092 -12.629 34.191 0.50 41.35 117 PRO A C 1
ATOM 712 O O A PRO A 1 117 ? 25.630 -14.747 34.857 0.50 42.73 117 PRO A O 1
ATOM 713 O O B PRO A 1 117 ? 26.291 -11.411 34.190 0.50 40.53 117 PRO A O 1
ATOM 720 N N A GLN A 1 118 ? 26.001 -12.523 34.837 0.50 43.22 118 GLN A N 1
ATOM 721 N N B GLN A 1 118 ? 25.820 -13.338 35.282 0.50 42.10 118 GLN A N 1
ATOM 722 C CA A GLN A 1 118 ? 25.946 -12.383 36.296 0.50 43.79 118 GLN A CA 1
ATOM 723 C CA B GLN A 1 118 ? 25.797 -12.751 36.616 0.50 43.17 118 GLN A CA 1
ATOM 724 C C A GLN A 1 118 ? 24.651 -11.708 36.766 0.50 44.34 118 GLN A C 1
ATOM 725 C C B GLN A 1 118 ? 24.636 -11.768 36.813 0.50 43.97 118 GLN A C 1
ATOM 726 O O A GLN A 1 118 ? 24.647 -10.964 37.752 0.50 44.27 118 GLN A O 1
ATOM 727 O O B GLN A 1 118 ? 24.718 -10.849 37.633 0.50 43.91 118 GLN A O 1
ATOM 738 N N . ALA A 1 119 ? 23.554 -11.975 36.062 1.00 44.87 119 ALA A N 1
ATOM 739 C CA . ALA A 1 119 ? 22.283 -11.297 36.323 1.00 45.40 119 ALA A CA 1
ATOM 740 C C . ALA A 1 119 ? 21.751 -11.727 37.690 1.00 46.45 119 ALA A C 1
ATOM 741 O O . ALA A 1 119 ? 21.909 -12.883 38.079 1.00 45.83 119 ALA A O 1
ATOM 743 N N . GLN A 1 120 ? 21.123 -10.803 38.417 1.00 48.20 120 GLN A N 1
ATOM 744 C CA . GLN A 1 120 ? 20.655 -11.093 39.786 1.00 48.38 120 GLN A CA 1
ATOM 745 C C . GLN A 1 120 ? 19.617 -12.216 39.847 1.00 49.11 120 GLN A C 1
ATOM 746 O O . GLN A 1 120 ? 19.555 -12.948 40.837 1.00 51.14 120 GLN A O 1
ATOM 752 N N . LEU A 1 121 ? 18.811 -12.357 38.796 1.00 47.39 121 LEU A N 1
ATOM 753 C CA . LEU A 1 121 ? 17.876 -13.477 38.687 1.00 46.08 121 LEU A CA 1
ATOM 754 C C . LEU A 1 121 ? 18.248 -14.398 37.529 1.00 44.77 121 LEU A C 1
ATOM 755 O O . LEU A 1 121 ? 17.374 -14.989 36.889 1.00 43.54 121 LEU A O 1
ATOM 760 N N . PHE A 1 122 ? 19.546 -14.542 37.275 1.00 44.04 122 PHE A N 1
ATOM 761 C CA . PHE A 1 122 ? 20.013 -15.478 36.258 1.00 44.76 122 PHE A CA 1
ATOM 762 C C . PHE A 1 122 ? 19.369 -16.842 36.492 1.00 44.69 122 PHE A C 1
ATOM 763 O O . PHE A 1 122 ? 19.350 -17.340 37.623 1.00 44.48 122 PHE A O 1
ATOM 771 N N . CYS A 1 123 ? 18.832 -17.428 35.426 1.00 44.81 123 CYS A N 1
ATOM 772 C CA . CYS A 1 123 ? 18.093 -18.680 35.522 1.00 44.88 123 CYS A CA 1
ATOM 773 C C . CYS A 1 123 ? 19.014 -19.868 35.229 1.00 44.23 123 CYS A C 1
ATOM 774 O O . CYS A 1 123 ? 19.119 -20.351 34.100 1.00 42.78 123 CYS A O 1
ATOM 777 N N . SER A 1 124 ? 19.668 -20.329 36.292 1.00 45.23 124 SER A N 1
ATOM 778 C CA . SER A 1 124 ? 20.677 -21.378 36.234 1.00 44.93 124 SER A CA 1
ATOM 779 C C . SER A 1 124 ? 20.192 -22.675 35.597 1.00 45.25 124 SER A C 1
ATOM 780 O O . SER A 1 124 ? 20.993 -23.436 35.039 1.00 45.98 124 SER A O 1
ATOM 783 N N . PHE A 1 125 ? 18.882 -22.915 35.664 1.00 44.37 125 PHE A N 1
ATOM 784 C CA . PHE A 1 125 ? 18.290 -24.164 35.178 1.00 43.49 125 PHE A CA 1
ATOM 785 C C . PHE A 1 125 ? 18.209 -24.273 33.658 1.00 44.19 125 PHE A C 1
ATOM 786 O O . PHE A 1 125 ? 18.045 -25.371 33.127 1.00 45.52 125 PHE A O 1
ATOM 794 N N . LEU A 1 126 ? 18.305 -23.144 32.960 1.00 43.60 126 LEU A N 1
ATOM 795 C CA . LEU A 1 126 ? 18.212 -23.128 31.504 1.00 43.64 126 LEU A CA 1
ATOM 796 C C . LEU A 1 126 ? 19.476 -23.696 30.846 1.00 43.85 126 LEU A C 1
ATOM 797 O O . LEU A 1 126 ? 20.579 -23.485 31.339 1.00 42.85 126 LEU A O 1
ATOM 802 N N . ASP A 1 127 ? 19.317 -24.397 29.724 1.00 45.07 127 ASP A N 1
ATOM 803 C CA . ASP A 1 127 ? 20.491 -24.878 28.974 1.00 45.05 127 ASP A CA 1
ATOM 804 C C . ASP A 1 127 ? 21.107 -23.741 28.149 1.00 44.43 127 ASP A C 1
ATOM 805 O O . ASP A 1 127 ? 20.413 -22.790 27.765 1.00 42.68 127 ASP A O 1
ATOM 810 N N . ALA A 1 128 ? 22.408 -23.860 27.870 1.00 44.23 128 ALA A N 1
ATOM 811 C CA . ALA A 1 128 ? 23.186 -22.776 27.266 1.00 44.52 128 ALA A CA 1
ATOM 812 C C . ALA A 1 128 ? 22.622 -22.359 25.924 1.00 45.10 128 ALA A C 1
ATOM 813 O O . ALA A 1 128 ? 22.559 -21.163 25.627 1.00 45.88 128 ALA A O 1
ATOM 815 N N . GLU A 1 129 ? 22.213 -23.343 25.120 1.00 45.05 129 GLU A N 1
ATOM 816 C CA . GLU A 1 129 ? 21.601 -23.077 23.821 1.00 45.50 129 GLU A CA 1
ATOM 817 C C . GLU A 1 129 ? 20.410 -22.149 23.988 1.00 44.54 129 GLU A C 1
ATOM 818 O O . GLU A 1 129 ? 20.274 -21.151 23.273 1.00 44.23 129 GLU A O 1
ATOM 824 N N . THR A 1 130 ? 19.536 -22.497 24.928 1.00 44.48 130 THR A N 1
ATOM 825 C CA . THR A 1 130 ? 18.303 -21.746 25.134 1.00 43.01 130 THR A CA 1
ATOM 826 C C . THR A 1 130 ? 18.592 -20.325 25.614 1.00 40.78 130 THR A C 1
ATOM 827 O O . THR A 1 130 ? 17.972 -19.388 25.127 1.00 40.39 130 THR A O 1
ATOM 831 N N . VAL A 1 131 ? 19.542 -20.166 26.533 1.00 40.72 131 VAL A N 1
ATOM 832 C CA . VAL A 1 131 ? 19.975 -18.825 26.961 1.00 41.69 131 VAL A CA 1
ATOM 833 C C . VAL A 1 131 ? 20.530 -18.026 25.758 1.00 41.63 131 VAL A C 1
ATOM 834 O O . VAL A 1 131 ? 20.175 -16.860 25.549 1.00 40.53 131 VAL A O 1
ATOM 838 N N . ALA A 1 132 ? 21.377 -18.673 24.962 1.00 42.01 132 ALA A N 1
ATOM 839 C CA . ALA A 1 132 ? 21.975 -18.058 23.765 1.00 42.10 132 ALA A CA 1
ATOM 840 C C . ALA A 1 132 ? 20.925 -17.647 22.723 1.00 41.84 132 ALA A C 1
ATOM 841 O O . ALA A 1 132 ? 20.965 -16.531 22.197 1.00 40.71 132 ALA A O 1
ATOM 843 N N . ARG A 1 133 ? 19.989 -18.555 22.441 1.00 43.10 133 ARG A N 1
ATOM 844 C CA . ARG A 1 133 ? 18.885 -18.308 21.519 1.00 42.29 133 ARG A CA 1
ATOM 845 C C . ARG A 1 133 ? 18.050 -17.122 21.982 1.00 42.33 133 ARG A C 1
ATOM 846 O O . ARG A 1 133 ? 17.621 -16.285 21.161 1.00 41.25 133 ARG A O 1
ATOM 854 N N . ALA A 1 134 ? 17.827 -17.055 23.296 1.00 41.50 134 ALA A N 1
ATOM 855 C CA . ALA A 1 134 ? 16.974 -16.032 23.899 1.00 42.37 134 ALA A CA 1
ATOM 856 C C . ALA A 1 134 ? 17.558 -14.624 23.783 1.00 42.08 134 ALA A C 1
ATOM 857 O O . ALA A 1 134 ? 16.814 -13.650 23.690 1.00 40.96 134 ALA A O 1
ATOM 859 N N . ARG A 1 135 ? 18.883 -14.520 23.798 1.00 42.64 135 ARG A N 1
ATOM 860 C CA . ARG A 1 135 ? 19.555 -13.217 23.732 1.00 43.96 135 ARG A CA 1
ATOM 861 C C . ARG A 1 135 ? 19.665 -12.682 22.302 1.00 45.19 135 ARG A C 1
ATOM 862 O O . ARG A 1 135 ? 19.800 -11.470 22.103 1.00 45.66 135 ARG A O 1
ATOM 870 N N . ALA A 1 136 ? 19.626 -13.582 21.318 1.00 46.21 136 ALA A N 1
ATOM 871 C CA . ALA A 1 136 ? 19.749 -13.207 19.908 1.00 47.24 136 ALA A CA 1
ATOM 872 C C . ALA A 1 136 ? 18.384 -12.894 19.310 1.00 48.21 136 ALA A C 1
ATOM 873 O O . ALA A 1 136 ? 17.412 -13.614 19.559 1.00 48.76 136 ALA A O 1
ATOM 875 N N . GLY A 1 137 ? 18.320 -11.822 18.518 1.00 48.65 137 GLY A N 1
ATOM 876 C CA . GLY A 1 137 ? 17.103 -11.465 17.779 1.00 49.00 137 GLY A CA 1
ATOM 877 C C . GLY A 1 137 ? 15.913 -11.097 18.648 1.00 49.70 137 GLY A C 1
ATOM 878 O O . GLY A 1 137 ? 15.642 -9.916 18.891 1.00 49.92 137 GLY A O 1
ATOM 879 N N . GLY A 1 141 ? 7.174 -14.593 18.125 1.00 45.42 141 GLY A N 1
ATOM 880 C CA . GLY A 1 141 ? 7.544 -15.709 19.004 1.00 44.00 141 GLY A CA 1
ATOM 881 C C . GLY A 1 141 ? 8.989 -15.691 19.503 1.00 43.77 141 GLY A C 1
ATOM 882 O O . GLY A 1 141 ? 9.595 -16.746 19.742 1.00 42.88 141 GLY A O 1
ATOM 883 N N . LEU A 1 142 ? 9.557 -14.495 19.634 1.00 42.86 142 LEU A N 1
ATOM 884 C CA . LEU A 1 142 ? 10.758 -14.313 20.436 1.00 41.62 142 LEU A CA 1
ATOM 885 C C . LEU A 1 142 ? 10.384 -14.795 21.842 1.00 40.65 142 LEU A C 1
ATOM 886 O O . LEU A 1 142 ? 9.277 -14.541 22.310 1.00 41.67 142 LEU A O 1
ATOM 891 N N . PHE A 1 143 ? 11.285 -15.520 22.486 1.00 38.96 143 PHE A N 1
ATOM 892 C CA . PHE A 1 143 ? 11.031 -16.118 23.814 1.00 36.67 143 PHE A CA 1
ATOM 893 C C . PHE A 1 143 ? 10.034 -17.277 23.831 1.00 36.27 143 PHE A C 1
ATOM 894 O O . PHE A 1 143 ? 9.727 -17.788 24.901 1.00 35.27 143 PHE A O 1
ATOM 902 N N . GLN A 1 144 ? 9.517 -17.716 22.686 1.00 35.93 144 GLN A N 1
ATOM 903 C CA . GLN A 1 144 ? 8.664 -18.913 22.707 1.00 35.48 144 GLN A CA 1
ATOM 904 C C . GLN A 1 144 ? 9.477 -20.185 23.032 1.00 34.71 144 GLN A C 1
ATOM 905 O O . GLN A 1 144 ? 9.021 -21.013 23.821 1.00 35.96 144 GLN A O 1
ATOM 911 N N . PRO A 1 145 ? 10.684 -20.335 22.457 1.00 34.60 145 PRO A N 1
ATOM 912 C CA . PRO A 1 145 ? 11.587 -21.404 22.910 1.00 33.75 145 PRO A CA 1
ATOM 913 C C . PRO A 1 145 ? 11.952 -21.285 24.389 1.00 33.27 145 PRO A C 1
ATOM 914 O O . PRO A 1 145 ? 12.019 -22.298 25.098 1.00 31.44 145 PRO A O 1
ATOM 918 N N . LEU A 1 146 ? 12.173 -20.057 24.854 1.00 32.32 146 LEU A N 1
ATOM 919 C CA . LEU A 1 146 ? 12.522 -19.819 26.248 1.00 32.44 146 LEU A CA 1
ATOM 920 C C . LEU A 1 146 ? 11.360 -20.210 27.149 1.00 32.49 146 LEU A C 1
ATOM 921 O O . LEU A 1 146 ? 11.566 -20.837 28.191 1.00 32.40 146 LEU A O 1
ATOM 926 N N . LEU A 1 147 ? 10.149 -19.842 26.754 1.00 31.23 147 LEU A N 1
ATOM 927 C CA . LEU A 1 147 ? 8.969 -20.239 27.518 1.00 33.50 147 LEU A CA 1
ATOM 928 C C . LEU A 1 147 ? 8.852 -21.758 27.621 1.00 33.54 147 LEU A C 1
ATOM 929 O O . LEU A 1 147 ? 8.663 -22.294 28.721 1.00 33.58 147 LEU A O 1
ATOM 934 N N . ARG A 1 148 ? 8.995 -22.457 26.501 1.00 33.61 148 ARG A N 1
ATOM 935 C CA . ARG A 1 148 ? 8.941 -23.927 26.509 1.00 34.51 148 ARG A CA 1
ATOM 936 C C . ARG A 1 148 ? 9.928 -24.514 27.508 1.00 33.65 148 ARG A C 1
ATOM 937 O O . ARG A 1 148 ? 9.597 -25.457 28.216 1.00 33.35 148 ARG A O 1
ATOM 945 N N . ALA A 1 149 ? 11.123 -23.932 27.580 1.00 33.73 149 ALA A N 1
ATOM 946 C CA . ALA A 1 149 ? 12.187 -24.410 28.468 1.00 33.82 149 ALA A CA 1
ATOM 947 C C . ALA A 1 149 ? 11.866 -24.125 29.932 1.00 34.18 149 ALA A C 1
ATOM 948 O O . ALA A 1 149 ? 12.160 -24.936 30.814 1.00 34.24 149 ALA A O 1
ATOM 950 N N . VAL A 1 150 ? 11.315 -22.946 30.194 1.00 32.93 150 VAL A N 1
ATOM 951 C CA . VAL A 1 150 ? 10.913 -22.578 31.542 1.00 33.19 150 VAL A CA 1
ATOM 952 C C . VAL A 1 150 ? 9.803 -23.512 32.033 1.00 31.88 150 VAL A C 1
ATOM 953 O O . VAL A 1 150 ? 9.835 -23.971 33.168 1.00 32.67 150 VAL A O 1
ATOM 957 N N . LEU A 1 151 ? 8.832 -23.781 31.175 1.00 31.61 151 LEU A N 1
ATOM 958 C CA . LEU A 1 151 ? 7.689 -24.607 31.551 1.00 33.36 151 LEU A CA 1
ATOM 959 C C . LEU A 1 151 ? 8.115 -26.065 31.720 1.00 34.94 151 LEU A C 1
ATOM 960 O O . LEU A 1 151 ? 7.604 -26.760 32.593 1.00 35.09 151 LEU A O 1
ATOM 965 N N . ALA A 1 152 ? 9.087 -26.499 30.922 1.00 34.59 152 ALA A N 1
ATOM 966 C CA . ALA A 1 152 ? 9.636 -27.861 31.011 1.00 34.69 152 ALA A CA 1
ATOM 967 C C . ALA A 1 152 ? 10.345 -28.057 32.353 1.00 35.19 152 ALA A C 1
ATOM 968 O O . ALA A 1 152 ? 10.210 -29.113 32.983 1.00 36.43 152 ALA A O 1
ATOM 970 N N . HIS A 1 153 ? 11.095 -27.039 32.768 1.00 34.48 153 HIS A N 1
ATOM 971 C CA . HIS A 1 153 ? 11.746 -27.001 34.078 1.00 34.53 153 HIS A CA 1
ATOM 972 C C . HIS A 1 153 ? 10.717 -27.063 35.203 1.00 34.89 153 HIS A C 1
ATOM 973 O O . HIS A 1 153 ? 10.860 -27.846 36.137 1.00 35.07 153 HIS A O 1
ATOM 980 N N . LEU A 1 154 ? 9.696 -26.214 35.120 1.00 33.44 154 LEU A N 1
ATOM 981 C CA . LEU A 1 154 ? 8.700 -26.126 36.196 1.00 33.30 154 LEU A CA 1
ATOM 982 C C . LEU A 1 154 ? 7.880 -27.413 36.346 1.00 33.48 154 LEU A C 1
ATOM 983 O O . LEU A 1 154 ? 7.420 -27.729 37.452 1.00 33.15 154 LEU A O 1
ATOM 988 N N . GLY A 1 155 ? 7.708 -28.146 35.242 1.00 32.72 155 GLY A N 1
ATOM 989 C CA . GLY A 1 155 ? 6.977 -29.415 35.242 1.00 33.57 155 GLY A CA 1
ATOM 990 C C . GLY A 1 155 ? 7.709 -30.604 35.851 1.00 33.67 155 GLY A C 1
ATOM 991 O O . GLY A 1 155 ? 7.142 -31.699 35.952 1.00 32.73 155 GLY A O 1
ATOM 992 N N . GLN A 1 156 ? 8.961 -30.403 36.242 1.00 34.37 156 GLN A N 1
ATOM 993 C CA . GLN A 1 156 ? 9.736 -31.450 36.903 1.00 35.19 156 GLN A CA 1
ATOM 994 C C . GLN A 1 156 ? 9.791 -31.205 38.413 1.00 34.99 156 GLN A C 1
ATOM 995 O O . GLN A 1 156 ? 8.767 -31.326 39.074 1.00 35.49 156 GLN A O 1
ATOM 1001 N N . ALA A 1 157 ? 10.946 -30.844 38.958 1.00 35.48 157 ALA A N 1
ATOM 1002 C CA . ALA A 1 157 ? 11.104 -30.741 40.411 1.00 35.42 157 ALA A CA 1
ATOM 1003 C C . ALA A 1 157 ? 10.111 -29.786 41.077 1.00 35.55 157 ALA A C 1
ATOM 1004 O O . ALA A 1 157 ? 9.502 -30.136 42.094 1.00 34.32 157 ALA A O 1
ATOM 1006 N N . PRO A 1 158 ? 9.935 -28.574 40.519 1.00 34.64 158 PRO A N 1
ATOM 1007 C CA . PRO A 1 158 ? 8.994 -27.650 41.161 1.00 33.76 158 PRO A CA 1
ATOM 1008 C C . PRO A 1 158 ? 7.547 -28.156 41.224 1.00 3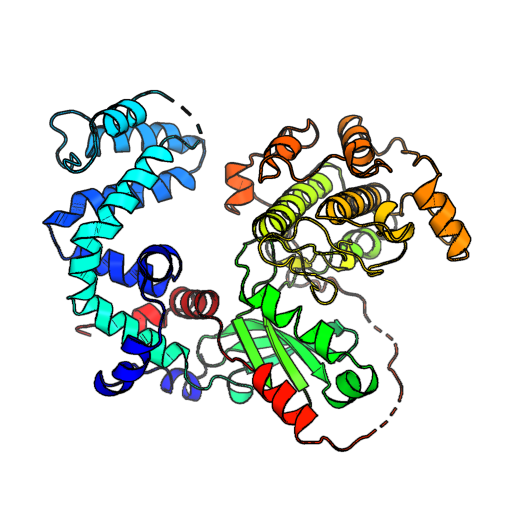3.85 158 PRO A C 1
ATOM 1009 O O . PRO A 1 158 ? 6.870 -27.941 42.234 1.00 33.11 158 PRO A O 1
ATOM 1013 N N . PHE A 1 159 ? 7.082 -28.810 40.170 1.00 32.99 159 PHE A N 1
ATOM 1014 C CA . PHE A 1 159 ? 5.748 -29.424 40.154 1.00 34.23 159 PHE A CA 1
ATOM 1015 C C . PHE A 1 159 ? 5.640 -30.541 41.208 1.00 34.22 159 PHE A C 1
ATOM 1016 O O . PHE A 1 159 ? 4.654 -30.636 41.954 1.00 33.78 159 PHE A O 1
ATOM 1024 N N . GLN A 1 160 ? 6.660 -31.379 41.276 1.00 34.84 160 GLN A N 1
ATOM 1025 C CA . GLN A 1 160 ? 6.700 -32.426 42.306 1.00 34.64 160 GLN A CA 1
ATOM 1026 C C . GLN A 1 160 ? 6.625 -31.852 43.723 1.00 34.89 160 GLN A C 1
ATOM 1027 O O . GLN A 1 160 ? 5.921 -32.392 44.582 1.00 35.76 160 GLN A O 1
ATOM 1033 N N . GLU A 1 161 ? 7.292 -30.730 43.950 1.00 33.93 161 GLU A N 1
ATOM 1034 C CA . GLU A 1 161 ? 7.222 -30.046 45.240 1.00 33.99 161 GLU A CA 1
ATOM 1035 C C . GLU A 1 161 ? 5.851 -29.407 45.496 1.00 32.68 161 GLU A C 1
ATOM 1036 O O . GLU A 1 161 ? 5.373 -29.391 46.633 1.00 31.69 161 GLU A O 1
ATOM 1042 N N . PHE A 1 162 ? 5.236 -28.853 44.456 1.00 29.93 162 PHE A N 1
ATOM 1043 C CA . PHE A 1 162 ? 3.867 -28.347 44.562 1.00 30.51 162 PHE A CA 1
ATOM 1044 C C . PHE A 1 162 ? 2.900 -29.442 45.002 1.00 29.67 162 PHE A C 1
ATOM 1045 O O . PHE A 1 162 ? 2.031 -29.206 45.840 1.00 30.56 162 PHE A O 1
ATOM 1053 N N . LEU A 1 163 ? 3.033 -30.627 44.408 1.00 27.64 163 LEU A N 1
ATOM 1054 C CA . LEU A 1 163 ? 2.181 -31.753 44.765 1.00 28.81 163 LEU A CA 1
ATOM 1055 C C . LEU A 1 163 ? 2.315 -32.162 46.224 1.00 28.95 163 LEU A C 1
ATOM 1056 O O . LEU A 1 163 ? 1.435 -32.838 46.743 1.00 28.50 163 LEU A O 1
ATOM 1061 N N . ASP A 1 164 ? 3.429 -31.783 46.845 1.00 29.44 164 ASP A N 1
ATOM 1062 C CA . ASP A 1 164 ? 3.729 -32.125 48.231 1.00 29.03 164 ASP A CA 1
ATOM 1063 C C . ASP A 1 164 ? 3.529 -30.876 49.109 1.00 28.85 164 ASP A C 1
ATOM 1064 O O . ASP A 1 164 ? 4.139 -30.750 50.181 1.00 29.95 164 ASP A O 1
ATOM 1069 N N . SER A 1 165 ? 2.649 -29.980 48.669 1.00 28.62 165 SER A N 1
ATOM 1070 C CA . SER A 1 165 ? 2.404 -28.705 49.362 1.00 27.52 165 SER A CA 1
ATOM 1071 C C . SER A 1 165 ? 0.933 -28.530 49.722 1.00 26.87 165 SER A C 1
ATOM 1072 O O . SER A 1 165 ? 0.077 -29.227 49.207 1.00 27.18 165 SER A O 1
ATOM 1075 N N . LEU A 1 166 ? 0.660 -27.565 50.596 1.00 26.30 166 LEU A N 1
ATOM 1076 C CA . LEU A 1 166 ? -0.706 -27.206 50.964 1.00 26.45 166 LEU A CA 1
ATOM 1077 C C . LEU A 1 166 ? -1.472 -26.642 49.783 1.00 25.47 166 LEU A C 1
ATOM 1078 O O . LEU A 1 166 ? -2.693 -26.719 49.756 1.00 25.17 166 LEU A O 1
ATOM 1083 N N . TYR A 1 167 ? -0.753 -26.050 48.827 1.00 24.24 167 TYR A N 1
ATOM 1084 C CA . TYR A 1 167 ? -1.376 -25.402 47.679 1.00 27.24 167 TYR A CA 1
ATOM 1085 C C . TYR A 1 167 ? -2.017 -26.415 46.752 1.00 27.01 167 TYR A C 1
ATOM 1086 O O . TYR A 1 167 ? -3.059 -26.137 46.155 1.00 29.89 167 TYR A O 1
ATOM 1095 N N . PHE A 1 168 ? -1.425 -27.594 46.638 1.00 26.66 168 PHE A N 1
ATOM 1096 C CA . PHE A 1 168 ? -2.076 -28.683 45.908 1.00 26.81 168 PHE A CA 1
ATOM 1097 C C . PHE A 1 168 ? -3.374 -29.165 46.591 1.00 26.99 168 PHE A C 1
ATOM 1098 O O . PHE A 1 168 ? -4.394 -29.395 45.954 1.00 24.83 168 PHE A O 1
ATOM 1106 N N . LEU A 1 169 ? -3.324 -29.319 47.908 1.00 26.62 169 LEU A N 1
ATOM 1107 C CA . LEU A 1 169 ? -4.523 -29.682 48.669 1.00 26.82 169 LEU A CA 1
ATOM 1108 C C . LEU A 1 169 ? -5.640 -28.628 48.530 1.00 27.41 169 LEU A C 1
ATOM 1109 O O . LEU A 1 169 ? -6.841 -28.959 48.453 1.00 28.37 169 LEU A O 1
ATOM 1114 N N . ARG A 1 170 ? -5.254 -27.361 48.493 1.00 27.11 170 ARG A N 1
ATOM 1115 C CA . ARG A 1 170 ? -6.203 -26.281 48.280 1.00 27.42 170 ARG A CA 1
ATOM 1116 C C . ARG A 1 170 ? -6.833 -26.378 46.880 1.00 26.65 170 ARG A C 1
ATOM 1117 O O . ARG A 1 170 ? -8.036 -26.163 46.720 1.00 24.79 170 ARG A O 1
ATOM 1125 N N . PHE A 1 171 ? -6.031 -26.752 45.888 1.00 26.20 171 PHE A N 1
ATOM 1126 C CA . PHE A 1 171 ? -6.551 -27.016 44.533 1.00 26.98 171 PHE A CA 1
ATOM 1127 C C . PHE A 1 171 ? -7.629 -28.091 44.575 1.00 26.29 171 PHE A C 1
ATOM 1128 O O . PHE A 1 171 ? -8.713 -27.916 44.001 1.00 26.82 171 PHE A O 1
ATOM 1136 N N . LEU A 1 172 ? -7.350 -29.191 45.267 1.00 27.43 172 LEU A N 1
ATOM 1137 C CA . LEU A 1 172 ? -8.333 -30.264 45.424 1.00 27.62 172 LEU A CA 1
ATOM 1138 C C . LEU A 1 172 ? -9.643 -29.783 46.074 1.00 28.96 172 LEU A C 1
ATOM 1139 O O . LEU A 1 172 ? -10.742 -30.227 45.683 1.00 25.76 172 LEU A O 1
ATOM 1144 N N . GLN A 1 173 ? -9.538 -28.889 47.067 1.00 27.01 173 GLN A N 1
ATOM 1145 C CA . GLN A 1 173 ? -10.733 -28.315 47.708 1.00 28.08 173 GLN A CA 1
ATOM 1146 C C . GLN A 1 173 ? -11.574 -27.507 46.699 1.00 27.61 173 GLN A C 1
ATOM 1147 O O . GLN A 1 173 ? -12.815 -27.594 46.676 1.00 27.27 173 GLN A O 1
ATOM 1153 N N . TRP A 1 174 ? -10.899 -26.723 45.865 1.00 27.83 174 TRP A N 1
ATOM 1154 C CA . TRP A 1 174 ? -11.571 -25.980 44.793 1.00 27.96 174 TRP A CA 1
ATOM 1155 C C . TRP A 1 174 ? -12.207 -26.908 43.753 1.00 28.08 174 TRP A C 1
ATOM 1156 O O . TRP A 1 174 ? -13.282 -26.614 43.253 1.00 27.75 174 TRP A O 1
ATOM 1167 N N . LYS A 1 175 ? -11.567 -28.043 43.466 1.00 28.78 175 LYS A N 1
ATOM 1168 C CA . LYS A 1 175 ? -12.119 -29.022 42.521 1.00 28.07 175 LYS A CA 1
ATOM 1169 C C . LYS A 1 175 ? -13.359 -29.738 43.096 1.00 28.99 175 LYS A C 1
ATOM 1170 O O . LYS A 1 175 ? -14.313 -30.014 42.376 1.00 28.38 175 LYS A O 1
ATOM 1176 N N . TRP A 1 176 ? -13.332 -30.050 44.387 1.00 27.93 176 TRP A N 1
ATOM 1177 C CA . TRP A 1 176 ? -14.520 -30.537 45.068 1.00 28.01 176 TRP A CA 1
ATOM 1178 C C . TRP A 1 176 ? -15.665 -29.535 44.935 1.00 27.54 176 TRP A C 1
ATOM 1179 O O . TRP A 1 176 ? -16.788 -29.929 44.633 1.00 27.61 176 TRP A O 1
ATOM 1190 N N . LEU A 1 177 ? -15.403 -28.247 45.171 1.00 27.58 177 LEU A N 1
ATOM 1191 C CA . LEU A 1 177 ? -16.478 -27.251 45.113 1.00 27.83 177 LEU A CA 1
ATOM 1192 C C . LEU A 1 177 ? -17.029 -27.142 43.681 1.00 27.91 177 LEU A C 1
ATOM 1193 O O . LEU A 1 177 ? -18.249 -27.045 43.452 1.00 26.87 177 LEU A O 1
ATOM 1198 N N . GLU A 1 178 ? -16.112 -27.181 42.726 1.00 28.04 178 GLU A N 1
ATOM 1199 C CA . GLU A 1 178 ? -16.426 -27.171 41.290 1.00 27.98 178 GLU A CA 1
ATOM 1200 C C . GLU A 1 178 ? -17.406 -28.260 40.900 1.00 28.93 178 GLU A C 1
ATOM 1201 O O . GLU A 1 178 ? -18.209 -28.084 39.977 1.00 29.92 178 GLU A O 1
ATOM 1207 N N . ALA A 1 179 ? -17.337 -29.388 41.602 1.00 28.74 179 ALA A N 1
ATOM 1208 C CA . ALA A 1 179 ? -18.110 -30.562 41.276 1.00 29.51 179 ALA A CA 1
ATOM 1209 C C . ALA A 1 179 ? -19.462 -30.595 41.972 1.00 31.12 179 ALA A C 1
ATOM 1210 O O . ALA A 1 179 ? -20.242 -31.500 41.727 1.00 30.50 179 ALA A O 1
ATOM 1212 N N . GLN A 1 180 ? -19.760 -29.639 42.852 1.00 31.56 180 GLN A N 1
ATOM 1213 C CA . GLN A 1 180 ? -21.024 -29.716 43.602 1.00 31.44 180 GLN A CA 1
ATOM 1214 C C . GLN A 1 180 ? -22.208 -29.270 42.742 1.00 31.78 180 GLN A C 1
ATOM 1215 O O . GLN A 1 180 ? -22.026 -28.546 41.762 1.00 32.24 180 GLN A O 1
ATOM 1221 N N . PRO A 1 181 ? -23.425 -29.719 43.095 1.00 32.86 181 PRO A N 1
ATOM 1222 C CA . PRO A 1 181 ? -24.591 -29.367 42.291 1.00 33.71 181 PRO A CA 1
ATOM 1223 C C . PRO A 1 181 ? -24.785 -27.874 42.115 1.00 32.94 181 PRO A C 1
ATOM 1224 O O . PRO A 1 181 ? -24.926 -27.151 43.089 1.00 34.09 181 PRO A O 1
ATOM 1228 N N . MET A 1 182 ? -24.765 -27.426 40.865 1.00 32.56 182 MET A N 1
ATOM 1229 C CA . MET A 1 182 ? -25.026 -26.032 40.512 1.00 32.77 182 MET A CA 1
ATOM 1230 C C . MET A 1 182 ? -25.932 -26.012 39.288 1.00 33.81 182 MET A C 1
ATOM 1231 O O . MET A 1 182 ? -25.495 -25.720 38.165 1.00 34.82 182 MET A O 1
ATOM 1236 N N . GLY A 1 183 ? -27.202 -26.336 39.534 1.00 33.23 183 GLY A N 1
ATOM 1237 C CA . GLY A 1 183 ? -28.202 -26.531 38.492 1.00 33.71 183 GLY A CA 1
ATOM 1238 C C . GLY A 1 183 ? -29.188 -25.386 38.358 1.00 33.30 183 GLY A C 1
ATOM 1239 O O . GLY A 1 183 ? -28.851 -24.225 38.621 1.00 32.45 183 GLY A O 1
ATOM 1240 N N . GLU A 1 184 ? -30.414 -25.715 37.951 1.00 34.61 184 GLU A N 1
ATOM 1241 C CA . GLU A 1 184 ? -31.398 -24.694 37.559 1.00 36.10 184 GLU A CA 1
ATOM 1242 C C . GLU A 1 184 ? -31.599 -23.628 38.616 1.00 35.38 184 GLU A C 1
ATOM 1243 O O . GLU A 1 184 ? -31.773 -22.472 38.279 1.00 36.18 184 GLU A O 1
ATOM 1249 N N . ASP A 1 185 ? -31.551 -23.999 39.892 1.00 36.26 185 ASP A N 1
ATOM 1250 C CA . ASP A 1 185 ? -31.814 -23.026 40.961 1.00 36.26 185 ASP A CA 1
ATOM 1251 C C . ASP A 1 185 ? -30.755 -21.922 41.059 1.00 35.44 185 ASP A C 1
ATOM 1252 O O . ASP A 1 185 ? -31.014 -20.868 41.633 1.00 35.95 185 ASP A O 1
ATOM 1257 N N . TRP A 1 186 ? -29.571 -22.155 40.499 1.00 34.05 186 TRP A N 1
ATOM 1258 C CA . TRP A 1 186 ? -28.465 -21.206 40.611 1.00 33.32 186 TRP A CA 1
ATOM 1259 C C . TRP A 1 186 ? -28.485 -20.082 39.571 1.00 32.24 186 TRP A C 1
ATOM 1260 O O . TRP A 1 186 ? -27.616 -19.207 39.590 1.00 31.62 186 TRP A O 1
ATOM 1271 N N . PHE A 1 187 ? -29.447 -20.119 38.652 1.00 33.03 187 PHE A N 1
ATOM 1272 C CA . PHE A 1 187 ? -29.489 -19.199 37.522 1.00 34.41 187 PHE A CA 1
ATOM 1273 C C . PHE A 1 187 ? -30.812 -18.457 37.457 1.00 35.65 187 PHE A C 1
ATOM 1274 O O . PHE A 1 187 ? -31.878 -19.043 37.644 1.00 37.19 187 PHE A O 1
ATOM 1282 N N . LEU A 1 188 ? -30.720 -17.158 37.202 1.00 37.04 188 LEU A N 1
ATOM 1283 C CA . LEU A 1 188 ? -31.892 -16.287 37.069 1.00 37.34 188 LEU A CA 1
ATOM 1284 C C . LEU A 1 188 ? -32.042 -15.877 35.596 1.00 36.94 188 LEU A C 1
ATOM 1285 O O . LEU A 1 188 ? -31.221 -15.124 35.104 1.00 37.24 188 LEU A O 1
ATOM 1290 N N . ASP A 1 189 ? -33.067 -16.378 34.906 1.00 37.49 189 ASP A N 1
ATOM 1291 C CA . ASP A 1 189 ? -33.359 -15.970 33.517 1.00 38.77 189 ASP A CA 1
ATOM 1292 C C . ASP A 1 189 ? -34.103 -14.643 33.501 1.00 40.13 189 ASP A C 1
ATOM 1293 O O . ASP A 1 189 ? -35.142 -14.498 34.164 1.00 40.59 189 ASP A O 1
ATOM 1298 N N . PHE A 1 190 ? -33.592 -13.659 32.767 1.00 39.40 190 PHE A N 1
ATOM 1299 C CA . PHE A 1 190 ? -34.228 -12.339 32.841 1.00 39.51 190 PHE A CA 1
ATOM 1300 C C . PHE A 1 190 ? -34.632 -11.701 31.504 1.00 40.07 190 PHE A C 1
ATOM 1301 O O . PHE A 1 190 ? -35.355 -10.704 31.503 1.00 39.58 190 PHE A O 1
ATOM 1309 N N . ARG A 1 191 ? -34.227 -12.287 30.380 1.00 39.63 191 ARG A N 1
ATOM 1310 C CA . ARG A 1 191 ? -34.534 -11.706 29.070 1.00 39.40 191 ARG A CA 1
ATOM 1311 C C . ARG A 1 191 ? -34.323 -12.734 27.961 1.00 37.38 191 ARG A C 1
ATOM 1312 O O . ARG A 1 191 ? -33.381 -13.524 28.035 1.00 35.73 191 ARG A O 1
ATOM 1320 N N . VAL A 1 192 ? -35.180 -12.728 26.936 1.00 36.72 192 VAL A N 1
ATOM 1321 C CA . VAL A 1 192 ? -34.991 -13.631 25.786 1.00 37.29 192 VAL A CA 1
ATOM 1322 C C . VAL A 1 192 ? -33.989 -13.032 24.794 1.00 37.28 192 VAL A C 1
ATOM 1323 O O . VAL A 1 192 ? -34.140 -11.891 24.358 1.00 38.65 192 VAL A O 1
ATOM 1327 N N . LEU A 1 193 ? -32.948 -13.796 24.471 1.00 36.44 193 LEU A N 1
ATOM 1328 C CA . LEU A 1 193 ? -31.899 -13.355 23.555 1.00 35.89 193 LEU A CA 1
ATOM 1329 C C . LEU A 1 193 ? -32.200 -13.792 22.136 1.00 36.71 193 LEU A C 1
ATOM 1330 O O . LEU A 1 193 ? -31.840 -13.115 21.168 1.00 38.03 193 LEU A O 1
ATOM 1335 N N . GLY A 1 194 ? -32.828 -14.943 22.004 1.00 35.59 194 GLY A N 1
ATOM 1336 C CA . GLY A 1 194 ? -33.110 -15.484 20.681 1.00 37.16 194 GLY A CA 1
ATOM 1337 C C . GLY A 1 194 ? -33.915 -16.739 20.760 1.00 36.81 194 GLY A C 1
ATOM 1338 O O . GLY A 1 194 ? -34.213 -17.223 21.855 1.00 34.70 194 GLY A O 1
ATOM 1339 N N . ARG A 1 195 ? -34.290 -17.250 19.587 1.00 38.60 195 ARG A N 1
ATOM 1340 C CA . ARG A 1 195 ? -35.098 -18.443 19.473 1.00 39.44 195 ARG A CA 1
ATOM 1341 C C . ARG A 1 195 ? -34.343 -19.458 18.638 1.00 37.56 195 ARG A C 1
ATOM 1342 O O . ARG A 1 195 ? -33.862 -19.138 17.552 1.00 36.25 195 ARG A O 1
ATOM 1350 N N . GLY A 1 196 ? -34.212 -20.671 19.155 1.00 37.46 196 GLY A N 1
ATOM 1351 C CA . GLY A 1 196 ? -33.674 -21.763 18.381 1.00 37.67 196 GLY A CA 1
ATOM 1352 C C . GLY A 1 196 ? -34.754 -22.779 18.055 1.00 38.03 196 GLY A C 1
ATOM 1353 O O . GLY A 1 196 ? -35.936 -22.573 18.366 1.00 39.22 196 GLY A O 1
ATOM 1354 N N . GLY A 1 197 ? -34.331 -23.892 17.469 1.00 37.81 197 GLY A N 1
ATOM 1355 C CA . GLY A 1 197 ? -35.232 -24.948 16.999 1.00 37.79 197 GLY A CA 1
ATOM 1356 C C . GLY A 1 197 ? -35.937 -25.709 18.109 1.00 38.18 197 GLY A C 1
ATOM 1357 O O . GLY A 1 197 ? -37.028 -26.242 17.899 1.00 39.35 197 GLY A O 1
ATOM 1358 N N . PHE A 1 198 ? -35.329 -25.765 19.291 1.00 35.48 198 PHE A N 1
ATOM 1359 C CA . PHE A 1 198 ? -35.894 -26.510 20.406 1.00 35.52 198 PHE A CA 1
ATOM 1360 C C . PHE A 1 198 ? -36.208 -25.675 21.630 1.00 34.81 198 PHE A C 1
ATOM 1361 O O . PHE A 1 198 ? -36.631 -26.202 22.637 1.00 35.45 198 PHE A O 1
ATOM 1369 N N . GLY A 1 199 ? -36.013 -24.370 21.552 1.00 34.43 199 GLY A N 1
ATOM 1370 C CA . GLY A 1 199 ? -36.303 -23.511 22.682 1.00 35.33 199 GLY A CA 1
ATOM 1371 C C . GLY A 1 199 ? -35.687 -22.141 22.550 1.00 34.96 199 GLY A C 1
ATOM 1372 O O . GLY A 1 199 ? -34.984 -21.841 21.588 1.00 35.91 199 GLY A O 1
ATOM 1373 N N . GLU A 1 200 ? -35.957 -21.316 23.548 1.00 35.05 200 GLU A N 1
ATOM 1374 C CA . GLU A 1 200 ? -35.410 -19.986 23.626 1.00 36.40 200 GLU A CA 1
ATOM 1375 C C . GLU A 1 200 ? -34.008 -20.018 24.231 1.00 34.06 200 GLU A C 1
ATOM 1376 O O . GLU A 1 200 ? -33.619 -20.984 24.890 1.00 33.91 200 GLU A O 1
ATOM 1382 N N . VAL A 1 201 ? -33.258 -18.968 23.936 1.00 33.24 201 VAL A N 1
ATOM 1383 C CA . VAL A 1 201 ? -31.998 -18.673 24.576 1.00 32.55 201 VAL A CA 1
ATOM 1384 C C . VAL A 1 201 ? -32.219 -17.420 25.410 1.00 32.38 201 VAL A C 1
ATOM 1385 O O . VAL A 1 201 ? -32.690 -16.398 24.891 1.00 31.71 201 VAL A O 1
ATOM 1389 N N . PHE A 1 202 ? -31.906 -17.518 26.700 1.00 31.56 202 PHE A N 1
ATOM 1390 C CA . PHE A 1 202 ? -32.118 -16.452 27.684 1.00 32.73 202 PHE A CA 1
ATOM 1391 C C . PHE A 1 202 ? -30.820 -15.812 28.151 1.00 33.02 202 PHE A C 1
ATOM 1392 O O . PHE A 1 202 ? -29.800 -16.494 28.277 1.00 33.09 202 PHE A O 1
ATOM 1400 N N . ALA A 1 203 ? -30.840 -14.506 28.379 1.00 31.93 203 ALA A N 1
ATOM 1401 C CA . ALA A 1 203 ? -29.828 -13.866 29.219 1.00 32.75 203 ALA A CA 1
ATOM 1402 C C . ALA A 1 203 ? -30.096 -14.291 30.662 1.00 33.18 203 ALA A C 1
ATOM 1403 O O . ALA A 1 203 ? -31.221 -14.262 31.116 1.00 32.23 203 ALA A O 1
ATOM 1405 N N . CYS A 1 204 ? -29.065 -14.745 31.359 1.00 33.34 204 CYS A N 1
ATOM 1406 C CA . CYS A 1 204 ? -29.253 -15.205 32.722 1.00 34.38 204 CYS A CA 1
ATOM 1407 C C . CYS A 1 204 ? -28.066 -14.814 33.612 1.00 35.69 204 CYS A C 1
ATOM 1408 O O . CYS A 1 204 ? -26.991 -14.453 33.127 1.00 35.98 204 CYS A O 1
ATOM 1411 N N . GLN A 1 205 ? -28.298 -14.874 34.919 1.00 35.07 205 GLN A N 1
ATOM 1412 C CA . GLN A 1 205 ? -27.299 -14.512 35.901 1.00 34.11 205 GLN A CA 1
ATOM 1413 C C . GLN A 1 205 ? -27.054 -15.706 36.818 1.00 32.99 205 GLN A C 1
ATOM 1414 O O . GLN A 1 205 ? -27.995 -16.329 37.276 1.00 32.08 205 GLN A O 1
ATOM 1420 N N . MET A 1 206 ? -25.787 -16.035 37.045 1.00 32.54 206 MET A N 1
ATOM 1421 C CA . MET A 1 206 ? -25.415 -17.021 38.042 1.00 32.39 206 MET A CA 1
ATOM 1422 C C . MET A 1 206 ? -25.563 -16.273 39.378 1.00 32.04 206 MET A C 1
ATOM 1423 O O . MET A 1 206 ? -24.863 -15.292 39.656 1.00 33.37 206 MET A O 1
ATOM 1428 N N . LYS A 1 207 ? -26.518 -16.733 40.167 1.00 31.10 207 LYS A N 1
ATOM 1429 C CA . LYS A 1 207 ? -26.950 -16.058 41.381 1.00 31.99 207 LYS A CA 1
ATOM 1430 C C . LYS A 1 207 ? -25.837 -15.811 42.415 1.00 32.54 207 LYS A C 1
ATOM 1431 O O . LYS A 1 207 ? -25.777 -14.748 43.036 1.00 34.27 207 LYS A O 1
ATOM 1437 N N . ALA A 1 208 ? -24.961 -16.787 42.604 1.00 32.60 208 ALA A N 1
ATOM 1438 C CA . ALA A 1 208 ? -23.901 -16.670 43.609 1.00 32.67 208 ALA A CA 1
ATOM 1439 C C . ALA A 1 208 ? -22.838 -15.619 43.255 1.00 33.58 208 ALA A C 1
ATOM 1440 O O . ALA A 1 208 ? -22.350 -14.927 44.135 1.00 34.58 208 ALA A O 1
ATOM 1442 N N . THR A 1 209 ? -22.494 -15.484 41.974 1.00 33.22 209 THR A N 1
ATOM 1443 C CA . THR A 1 209 ? -21.368 -14.632 41.552 1.00 34.24 209 THR A CA 1
ATOM 1444 C C . THR A 1 209 ? -21.806 -13.365 40.834 1.00 35.34 209 THR A C 1
ATOM 1445 O O . THR A 1 209 ? -21.031 -12.409 40.734 1.00 35.88 209 THR A O 1
ATOM 1449 N N . GLY A 1 210 ? -23.027 -13.374 40.304 1.00 34.68 210 GLY A N 1
ATOM 1450 C CA . GLY A 1 210 ? -23.539 -12.274 39.488 1.00 34.94 210 GLY A CA 1
ATOM 1451 C C . GLY A 1 210 ? -23.118 -12.317 38.018 1.00 34.45 210 GLY A C 1
ATOM 1452 O O . GLY A 1 210 ? -23.492 -11.437 37.259 1.00 35.69 210 GLY A O 1
ATOM 1453 N N . LYS A 1 211 ? -22.349 -13.320 37.604 1.00 32.70 211 LYS A N 1
ATOM 1454 C CA . LYS A 1 211 ? -21.877 -13.360 36.219 1.00 33.26 211 LYS A CA 1
ATOM 1455 C C . LYS A 1 211 ? -23.036 -13.577 35.248 1.00 32.57 211 LYS A C 1
ATOM 1456 O O . LYS A 1 211 ? -23.921 -14.404 35.503 1.00 32.68 211 LYS A O 1
ATOM 1462 N N . LEU A 1 212 ? -23.016 -12.815 34.146 1.00 32.78 212 LEU A N 1
ATOM 1463 C CA . LEU A 1 212 ? -24.005 -12.919 33.072 1.00 31.63 212 LEU A CA 1
ATOM 1464 C C . LEU A 1 212 ? -23.601 -13.960 32.039 1.00 29.50 212 LEU A C 1
ATOM 1465 O O . LEU A 1 212 ? -22.429 -14.023 31.606 1.00 28.09 212 LEU A O 1
ATOM 1470 N N . TYR A 1 213 ? -24.571 -14.807 31.687 1.00 29.65 213 TYR A N 1
ATOM 1471 C CA . TYR A 1 213 ? -24.394 -15.859 30.706 1.00 30.05 213 TYR A CA 1
ATOM 1472 C C . TYR A 1 213 ? -25.588 -15.890 29.755 1.00 29.28 213 TYR A C 1
ATOM 1473 O O . TYR A 1 213 ? -26.594 -15.222 29.999 1.00 30.47 213 TYR A O 1
ATOM 1482 N N . ALA A 1 214 ? -25.452 -16.655 28.679 1.00 29.72 214 ALA A N 1
ATOM 1483 C CA . ALA A 1 214 ? -26.600 -17.066 27.849 1.00 30.81 214 ALA A CA 1
ATOM 1484 C C . ALA A 1 214 ? -26.969 -18.481 28.242 1.00 31.54 214 ALA A C 1
ATOM 1485 O O . ALA A 1 214 ? -26.086 -19.326 28.403 1.00 31.98 214 ALA A O 1
ATOM 1487 N N . CYS A 1 215 ? -28.265 -18.738 28.413 1.00 31.40 215 CYS A N 1
ATOM 1488 C CA . CYS A 1 215 ? -28.760 -20.084 28.671 1.00 31.02 215 CYS A CA 1
ATOM 1489 C C . CYS A 1 215 ? -29.633 -20.542 27.503 1.00 30.96 215 CYS A C 1
ATOM 1490 O O . CYS A 1 215 ? -30.732 -20.007 27.304 1.00 30.28 215 CYS A O 1
ATOM 1493 N N . LYS A 1 216 ? -29.122 -21.507 26.750 1.00 30.43 216 LYS A N 1
ATOM 1494 C CA . LYS A 1 216 ? -29.828 -22.141 25.648 1.00 32.16 216 LYS A CA 1
ATOM 1495 C C . LYS A 1 216 ? -30.638 -23.319 26.165 1.00 32.99 216 LYS A C 1
ATOM 1496 O O . LYS A 1 216 ? -30.086 -24.287 26.715 1.00 32.03 216 LYS A O 1
ATOM 1502 N N . LYS A 1 217 ? -31.953 -23.236 25.991 1.00 32.26 217 LYS A N 1
ATOM 1503 C CA . LYS A 1 217 ? -32.867 -24.271 26.461 1.00 34.20 217 LYS A CA 1
ATOM 1504 C C . LYS A 1 217 ? -33.296 -25.146 25.300 1.00 34.14 217 LYS A C 1
ATOM 1505 O O . LYS A 1 217 ? -33.589 -24.647 24.186 1.00 34.53 217 LYS A O 1
ATOM 1511 N N . LEU A 1 218 ? -33.286 -26.452 25.554 1.00 32.29 218 LEU A N 1
ATOM 1512 C CA . LEU A 1 218 ? -33.755 -27.441 24.596 1.00 33.71 218 LEU A CA 1
ATOM 1513 C C . LEU A 1 218 ? -34.897 -28.214 25.228 1.00 33.91 218 LEU A C 1
ATOM 1514 O O . LEU A 1 218 ? -34.683 -28.999 26.152 1.00 33.22 218 LEU A O 1
ATOM 1519 N N . ASN A 1 219 ? -36.106 -27.990 24.720 1.00 34.21 219 ASN A N 1
ATOM 1520 C CA . ASN A 1 219 ? -37.274 -28.698 25.200 1.00 33.83 219 ASN A CA 1
ATOM 1521 C C . ASN A 1 219 ? -37.120 -30.196 24.983 1.00 32.48 219 ASN A C 1
ATOM 1522 O O . ASN A 1 219 ? -36.930 -30.647 23.855 1.00 32.72 219 ASN A O 1
ATOM 1527 N N . LYS A 1 220 ? -37.222 -30.948 26.075 1.00 33.07 220 LYS A N 1
ATOM 1528 C CA . LYS A 1 220 ? -37.083 -32.418 26.069 1.00 33.58 220 LYS A CA 1
ATOM 1529 C C . LYS A 1 220 ? -38.067 -33.141 25.138 1.00 34.06 220 LYS A C 1
ATOM 1530 O O . LYS A 1 220 ? -37.667 -34.001 24.352 1.00 32.54 220 LYS A O 1
ATOM 1536 N N . LYS A 1 221 ? -39.352 -32.802 25.237 1.00 35.33 221 LYS A N 1
ATOM 1537 C CA . LYS A 1 221 ? -40.379 -33.426 24.401 1.00 36.68 221 LYS A CA 1
ATOM 1538 C C . LYS A 1 221 ? -40.111 -33.183 22.921 1.00 35.18 221 LYS A C 1
ATOM 1539 O O . LYS A 1 221 ? -40.194 -34.098 22.121 1.00 34.38 221 LYS A O 1
ATOM 1545 N N . ARG A 1 222 ? -39.771 -31.949 22.561 1.00 36.23 222 ARG A N 1
ATOM 1546 C CA . ARG A 1 222 ? -39.462 -31.614 21.162 1.00 37.36 222 ARG A CA 1
ATOM 1547 C C . ARG A 1 222 ? -38.209 -32.302 20.636 1.00 35.73 222 ARG A C 1
ATOM 1548 O O . ARG A 1 222 ? -38.173 -32.760 19.492 1.00 34.18 222 ARG A O 1
ATOM 1556 N N . LEU A 1 223 ? -37.165 -32.336 21.464 1.00 35.26 223 LEU A N 1
ATOM 1557 C CA . LEU A 1 223 ? -35.941 -33.028 21.107 1.00 35.23 223 LEU A CA 1
ATOM 1558 C C . LEU A 1 223 ? -36.229 -34.480 20.807 1.00 32.94 223 LEU A C 1
ATOM 1559 O O . LEU A 1 223 ? -35.706 -35.023 19.862 1.00 34.42 223 LEU A O 1
ATOM 1564 N N . LYS A 1 224 ? -37.015 -35.110 21.661 1.00 34.31 224 LYS A N 1
ATOM 1565 C CA . LYS A 1 224 ? -37.350 -36.517 21.499 1.00 35.48 224 LYS A CA 1
ATOM 1566 C C . LYS A 1 224 ? -38.145 -36.704 20.215 1.00 35.51 224 LYS A C 1
ATOM 1567 O O . LYS A 1 224 ? -37.801 -37.537 19.395 1.00 36.25 224 LYS A O 1
ATOM 1573 N N . LYS A 1 225 ? -39.193 -35.913 20.055 1.00 37.05 225 LYS A N 1
ATOM 1574 C CA . LYS A 1 225 ? -40.089 -36.003 18.886 1.00 38.83 225 LYS A CA 1
ATOM 1575 C C . LYS A 1 225 ? -39.315 -35.891 17.562 1.00 39.05 225 LYS A C 1
ATOM 1576 O O . LYS A 1 225 ? -39.549 -36.663 16.626 1.00 38.69 225 LYS A O 1
ATOM 1582 N N . ARG A 1 226 ? -38.385 -34.940 17.504 1.00 38.94 226 ARG A N 1
ATOM 1583 C CA . ARG A 1 226 ? -37.610 -34.663 16.292 1.00 39.67 226 ARG A CA 1
ATOM 1584 C C . ARG A 1 226 ? -36.272 -35.389 16.235 1.00 40.15 226 ARG A C 1
ATOM 1585 O O . ARG A 1 226 ? -35.440 -35.101 15.360 1.00 41.27 226 ARG A O 1
ATOM 1593 N N . LYS A 1 227 ? -36.066 -36.333 17.152 1.00 38.19 227 LYS A N 1
ATOM 1594 C CA . LYS A 1 227 ? -34.865 -37.160 17.164 1.00 39.42 227 LYS A CA 1
ATOM 1595 C C . LYS A 1 227 ? -33.613 -36.277 17.154 1.00 37.83 227 LYS A C 1
ATOM 1596 O O . LYS A 1 227 ? -32.708 -36.454 16.341 1.00 38.28 227 LYS A O 1
ATOM 1602 N N . GLY A 1 228 ? -33.590 -35.321 18.070 1.00 36.05 228 GLY A N 1
ATOM 1603 C CA . GLY A 1 228 ? -32.514 -34.347 18.130 1.00 34.82 228 GLY A CA 1
ATOM 1604 C C . GLY A 1 228 ? -31.469 -34.623 19.185 1.00 32.92 228 GLY A C 1
ATOM 1605 O O . GLY A 1 228 ? -30.607 -33.786 19.417 1.00 29.91 228 GLY A O 1
ATOM 1606 N N . TYR A 1 229 ? -31.504 -35.798 19.804 1.00 32.80 229 TYR A N 1
ATOM 1607 C CA . TYR A 1 229 ? -30.555 -36.114 20.881 1.00 32.00 229 TYR A CA 1
ATOM 1608 C C . TYR A 1 229 ? -29.109 -36.069 20.428 1.00 29.38 229 TYR A C 1
ATOM 1609 O O . TYR A 1 229 ? -28.270 -35.499 21.104 1.00 29.58 229 TYR A O 1
ATOM 1618 N N . GLN A 1 230 ? -28.801 -36.693 19.298 1.00 30.73 230 GLN A N 1
ATOM 1619 C CA . GLN A 1 230 ? -27.403 -36.817 18.897 1.00 33.32 230 GLN A CA 1
ATOM 1620 C C . GLN A 1 230 ? -26.772 -35.438 18.630 1.00 32.36 230 GLN A C 1
ATOM 1621 O O . GLN A 1 230 ? -25.669 -35.138 19.119 1.00 31.44 230 GLN A O 1
ATOM 1627 N N . GLY A 1 231 ? -27.495 -34.606 17.892 1.00 32.25 231 GLY A N 1
ATOM 1628 C CA . GLY A 1 231 ? -27.089 -33.215 17.648 1.00 31.85 231 GLY A CA 1
ATOM 1629 C C . GLY A 1 231 ? -26.883 -32.367 18.892 1.00 32.33 231 GLY A C 1
ATOM 1630 O O . GLY A 1 231 ? -25.918 -31.589 18.974 1.00 33.45 231 GLY A O 1
ATOM 1631 N N . ALA A 1 232 ? -27.804 -32.480 19.849 1.00 31.50 232 ALA A N 1
ATOM 1632 C CA . ALA A 1 232 ? -27.695 -31.765 21.106 1.00 30.75 232 ALA A CA 1
ATOM 1633 C C . ALA A 1 232 ? -26.436 -32.188 21.854 1.00 30.99 232 ALA A C 1
ATOM 1634 O O . ALA A 1 232 ? -25.686 -31.345 22.355 1.00 30.33 232 ALA A O 1
ATOM 1636 N N . MET A 1 233 ? -26.195 -33.492 21.922 1.00 29.59 233 MET A N 1
ATOM 1637 C CA . MET A 1 233 ? -25.025 -34.002 22.612 1.00 29.54 233 MET A CA 1
ATOM 1638 C C . MET A 1 233 ? -23.687 -33.609 21.965 1.00 30.28 233 MET A C 1
ATOM 1639 O O . MET A 1 233 ? -22.714 -33.329 22.674 1.00 31.68 233 MET A O 1
ATOM 1644 N N A VAL A 1 234 ? -23.639 -33.577 20.635 0.50 30.00 234 VAL A N 1
ATOM 1645 N N B VAL A 1 234 ? -23.634 -33.595 20.638 0.50 30.13 234 VAL A N 1
ATOM 1646 C CA A VAL A 1 234 ? -22.408 -33.200 19.930 0.50 30.62 234 VAL A CA 1
ATOM 1647 C CA B VAL A 1 234 ? -22.407 -33.216 19.933 0.50 30.79 234 VAL A CA 1
ATOM 1648 C C A VAL A 1 234 ? -22.059 -31.755 20.229 0.50 30.52 234 VAL A C 1
ATOM 1649 C C B VAL A 1 234 ? -22.061 -31.758 20.214 0.50 30.61 234 VAL A C 1
ATOM 1650 O O A VAL A 1 234 ? -20.893 -31.429 20.450 0.50 30.70 234 VAL A O 1
ATOM 1651 O O B VAL A 1 234 ? -20.892 -31.429 20.420 0.50 30.78 234 VAL A O 1
ATOM 1658 N N . GLU A 1 235 ? -23.071 -30.888 20.247 1.00 30.07 235 GLU A N 1
ATOM 1659 C CA . GLU A 1 235 ? -22.847 -29.485 20.525 1.00 30.44 235 GLU A CA 1
ATOM 1660 C C . GLU A 1 235 ? -22.315 -29.320 21.947 1.00 30.73 235 GLU A C 1
ATOM 1661 O O . GLU A 1 235 ? -21.351 -28.590 22.188 1.00 30.35 235 GLU A O 1
ATOM 1667 N N . LYS A 1 236 ? -22.964 -29.982 22.878 1.00 29.35 236 LYS A N 1
ATOM 1668 C CA . LYS A 1 236 ? -22.538 -29.925 24.272 1.00 30.98 236 LYS A CA 1
ATOM 1669 C C . LYS A 1 236 ? -21.076 -30.385 24.428 1.00 30.95 236 LYS A C 1
ATOM 1670 O O . LYS A 1 236 ? -20.257 -29.703 25.056 1.00 30.99 236 LYS A O 1
ATOM 1676 N N . LYS A 1 237 ? -20.752 -31.535 23.850 1.00 31.08 237 LYS A N 1
ATOM 1677 C CA . LYS A 1 237 ? -19.415 -32.131 24.023 1.00 33.49 237 LYS A CA 1
ATOM 1678 C C . LYS A 1 237 ? -18.330 -31.263 23.430 1.00 33.97 237 LYS A C 1
ATOM 1679 O O . LYS A 1 237 ? -17.271 -31.055 24.053 1.00 34.71 237 LYS A O 1
ATOM 1685 N N . ILE A 1 238 ? -18.581 -30.734 22.230 1.00 33.30 238 ILE A N 1
ATOM 1686 C CA . ILE A 1 238 ? -17.599 -29.855 21.590 1.00 34.22 238 ILE A CA 1
ATOM 1687 C C . ILE A 1 238 ? -17.392 -28.559 22.360 1.00 33.04 238 ILE A C 1
ATOM 1688 O O . ILE A 1 238 ? -16.257 -28.162 22.634 1.00 34.14 238 ILE A O 1
ATOM 1693 N N . LEU A 1 239 ? -18.472 -27.877 22.719 1.00 31.98 239 LEU A N 1
ATOM 1694 C CA . LEU A 1 239 ? -18.356 -26.623 23.447 1.00 32.79 239 LEU A CA 1
ATOM 1695 C C . LEU A 1 239 ? -17.686 -26.815 24.807 1.00 33.25 239 LEU A C 1
ATOM 1696 O O . LEU A 1 239 ? -17.046 -25.902 25.316 1.00 34.46 239 LEU A O 1
ATOM 1701 N N . ALA A 1 240 ? -17.853 -27.991 25.397 1.00 31.86 240 ALA A N 1
ATOM 1702 C CA . ALA A 1 240 ? -17.211 -28.303 26.666 1.00 33.14 240 ALA A CA 1
ATOM 1703 C C . ALA A 1 240 ? -15.704 -28.488 26.484 1.00 34.06 240 ALA A C 1
ATOM 1704 O O . ALA A 1 240 ? -14.925 -28.035 27.332 1.00 38.46 240 ALA A O 1
ATOM 1706 N N . LYS A 1 241 ? -15.281 -29.122 25.394 1.00 32.99 241 LYS A N 1
ATOM 1707 C CA . LYS A 1 241 ? -13.883 -29.520 25.268 1.00 35.50 241 LYS A CA 1
ATOM 1708 C C . LYS A 1 241 ? -12.983 -28.462 24.619 1.00 37.34 241 LYS A C 1
ATOM 1709 O O . LYS A 1 241 ? -11.761 -28.495 24.819 1.00 37.99 241 LYS A O 1
ATOM 1715 N N . VAL A 1 242 ? -13.562 -27.500 23.893 1.00 33.88 242 VAL A N 1
ATOM 1716 C CA . VAL A 1 242 ? -12.755 -26.504 23.211 1.00 34.56 242 VAL A CA 1
ATOM 1717 C C . VAL A 1 242 ? -12.737 -25.262 24.088 1.00 34.71 242 VAL A C 1
ATOM 1718 O O . VAL A 1 242 ? -13.721 -24.951 24.762 1.00 36.18 242 VAL A O 1
ATOM 1722 N N A HIS A 1 243 ? -11.611 -24.563 24.147 0.40 34.53 243 HIS A N 1
ATOM 1723 N N B HIS A 1 243 ? -11.611 -24.564 24.050 0.60 34.77 243 HIS A N 1
ATOM 1724 C CA A HIS A 1 243 ? -11.572 -23.299 24.886 0.40 34.22 243 HIS A CA 1
ATOM 1725 C CA B HIS A 1 243 ? -11.392 -23.377 24.850 0.60 34.46 243 HIS A CA 1
ATOM 1726 C C A HIS A 1 243 ? -10.771 -22.246 24.133 0.40 34.59 243 HIS A C 1
ATOM 1727 C C B HIS A 1 243 ? -10.717 -22.343 23.960 0.60 34.77 243 HIS A C 1
ATOM 1728 O O A HIS A 1 243 ? -9.553 -22.145 24.254 0.40 33.93 243 HIS A O 1
ATOM 1729 O O B HIS A 1 243 ? -9.505 -22.398 23.750 0.60 33.60 243 HIS A O 1
ATOM 1742 N N . SER A 1 244 ? -11.510 -21.437 23.388 1.00 34.14 244 SER A N 1
ATOM 1743 C CA . SER A 1 244 ? -10.978 -20.464 22.452 1.00 33.11 244 SER A CA 1
ATOM 1744 C C . SER A 1 244 ? -11.754 -19.186 22.625 1.00 31.72 244 SER A C 1
ATOM 1745 O O . SER A 1 244 ? -12.962 -19.226 22.819 1.00 30.67 244 SER A O 1
ATOM 1748 N N . ARG A 1 245 ? -11.080 -18.042 22.515 1.00 30.67 245 ARG A N 1
ATOM 1749 C CA . ARG A 1 245 ? -11.792 -16.768 22.563 1.00 31.09 245 ARG A CA 1
ATOM 1750 C C . ARG A 1 245 ? -12.675 -16.529 21.325 1.00 28.71 245 ARG A C 1
ATOM 1751 O O . ARG A 1 245 ? -13.379 -15.536 21.270 1.00 30.14 245 ARG A O 1
ATOM 1759 N N . PHE A 1 246 ? -12.624 -17.440 20.351 1.00 29.76 246 PHE A N 1
ATOM 1760 C CA . PHE A 1 246 ? -13.352 -17.312 19.083 1.00 29.42 246 PHE A CA 1
ATOM 1761 C C . PHE A 1 246 ? -14.490 -18.317 18.923 1.00 29.89 246 PHE A C 1
ATOM 1762 O O . PHE A 1 246 ? -15.110 -18.395 17.862 1.00 28.56 246 PHE A O 1
ATOM 1770 N N . ILE A 1 247 ? -14.768 -19.070 19.991 1.00 30.66 247 ILE A N 1
ATOM 1771 C CA . ILE A 1 247 ? -15.859 -20.020 20.035 1.00 29.94 247 ILE A CA 1
ATOM 1772 C C . ILE A 1 247 ? -16.610 -19.806 21.349 1.00 29.57 247 ILE A C 1
ATOM 1773 O O . ILE A 1 247 ? -15.995 -19.633 22.403 1.00 28.90 247 ILE A O 1
ATOM 1778 N N . VAL A 1 248 ? -17.937 -19.794 21.309 1.00 27.66 248 VAL A N 1
ATOM 1779 C CA . VAL A 1 248 ? -18.705 -19.683 22.564 1.00 28.74 248 VAL A CA 1
ATOM 1780 C C . VAL A 1 248 ? -18.272 -20.788 23.524 1.00 30.01 248 VAL A C 1
ATOM 1781 O O . VAL A 1 248 ? -18.076 -21.924 23.113 1.00 29.85 248 VAL A O 1
ATOM 1785 N N A SER A 1 249 ? -18.066 -20.422 24.786 0.50 31.97 249 SER A N 1
ATOM 1786 N N B SER A 1 249 ? -18.141 -20.435 24.803 0.50 31.81 249 SER A N 1
ATOM 1787 C CA A SER A 1 249 ? -17.593 -21.368 25.801 0.50 31.88 249 SER A CA 1
ATOM 1788 C CA B SER A 1 249 ? -17.574 -21.324 25.831 0.50 31.63 249 SER A CA 1
ATOM 1789 C C A SER A 1 249 ? -18.776 -21.908 26.591 0.50 31.80 249 SER A C 1
ATOM 1790 C C B SER A 1 249 ? -18.660 -21.880 26.762 0.50 31.62 249 SER A C 1
ATOM 1791 O O A SER A 1 249 ? -19.678 -21.170 26.917 0.50 33.16 249 SER A O 1
ATOM 1792 O O B SER A 1 249 ? -19.340 -21.109 27.427 0.50 32.72 249 SER A O 1
ATOM 1797 N N . LEU A 1 250 ? -18.783 -23.206 26.857 1.00 31.81 250 LEU A N 1
ATOM 1798 C CA . LEU A 1 250 ? -19.782 -23.821 27.739 1.00 31.46 250 LEU A CA 1
ATOM 1799 C C . LEU A 1 250 ? -19.276 -23.760 29.180 1.00 31.99 250 LEU A C 1
ATOM 1800 O O . LEU A 1 250 ? -18.153 -24.194 29.442 1.00 32.72 250 LEU A O 1
ATOM 1805 N N . ALA A 1 251 ? -20.098 -23.253 30.098 1.00 29.94 251 ALA A N 1
ATOM 1806 C CA . ALA A 1 251 ? -19.754 -23.206 31.537 1.00 30.10 251 ALA A CA 1
ATOM 1807 C C . ALA A 1 251 ? -20.511 -24.225 32.369 1.00 29.59 251 ALA A C 1
ATOM 1808 O O . ALA A 1 251 ? -19.935 -24.822 33.278 1.00 30.25 251 ALA A O 1
ATOM 1810 N N . TYR A 1 252 ? -21.791 -24.441 32.050 1.00 28.44 252 TYR A N 1
ATOM 1811 C CA . TYR A 1 252 ? -22.626 -25.422 32.743 1.00 28.92 252 TYR A CA 1
ATOM 1812 C C . TYR A 1 252 ? -23.576 -26.132 31.788 1.00 29.68 252 TYR A C 1
ATOM 1813 O O . TYR A 1 252 ? -24.068 -25.526 30.837 1.00 29.25 252 TYR A O 1
ATOM 1822 N N . ALA A 1 253 ? -23.802 -27.418 32.042 1.00 28.77 253 ALA A N 1
ATOM 1823 C CA . ALA A 1 253 ? -24.880 -28.195 31.413 1.00 29.78 253 ALA A CA 1
ATOM 1824 C C . ALA A 1 253 ? -25.726 -28.850 32.492 1.00 30.65 253 ALA A C 1
ATOM 1825 O O . ALA A 1 253 ? -25.217 -29.656 33.308 1.00 30.79 253 ALA A O 1
ATOM 1827 N N . PHE A 1 254 ? -27.015 -28.540 32.488 1.00 29.82 254 PHE A N 1
ATOM 1828 C CA . PHE A 1 254 ? -27.934 -29.167 33.435 1.00 30.73 254 PHE A CA 1
ATOM 1829 C C . PHE A 1 254 ? -29.315 -29.444 32.826 1.00 29.87 254 PHE A C 1
ATOM 1830 O O . PHE A 1 254 ? -29.576 -29.127 31.675 1.00 29.99 254 PHE A O 1
ATOM 1838 N N . GLU A 1 255 ? -30.189 -30.072 33.599 1.00 31.95 255 GLU A N 1
ATOM 1839 C CA . GLU A 1 255 ? -31.534 -30.351 33.140 1.00 32.90 255 GLU A CA 1
ATOM 1840 C C . GLU A 1 255 ? -32.562 -29.853 34.139 1.00 33.66 255 GLU A C 1
ATOM 1841 O O . GLU A 1 255 ? -32.304 -29.772 35.332 1.00 32.66 255 GLU A O 1
ATOM 1847 N N . THR A 1 256 ? -33.728 -29.507 33.616 1.00 35.10 256 THR A N 1
ATOM 1848 C CA . THR A 1 256 ? -34.915 -29.260 34.428 1.00 35.31 256 THR A CA 1
ATOM 1849 C C . THR A 1 256 ? -35.975 -30.314 34.054 1.00 36.56 256 THR A C 1
ATOM 1850 O O . THR A 1 256 ? -35.717 -31.214 33.242 1.00 34.50 256 THR A O 1
ATOM 1854 N N . LYS A 1 257 ? -37.169 -30.205 34.635 1.00 36.69 257 LYS A N 1
ATOM 1855 C CA . LYS A 1 257 ? -38.256 -31.114 34.277 1.00 37.11 257 LYS A CA 1
ATOM 1856 C C . LYS A 1 257 ? -38.557 -31.111 32.770 1.00 36.34 257 LYS A C 1
ATOM 1857 O O . LYS A 1 257 ? -38.800 -32.162 32.182 1.00 36.79 257 LYS A O 1
ATOM 1863 N N . THR A 1 258 ? -38.531 -29.935 32.151 1.00 35.27 258 THR A N 1
ATOM 1864 C CA . THR A 1 258 ? -38.953 -29.785 30.763 1.00 36.09 258 THR A CA 1
ATOM 1865 C C . THR A 1 258 ? -37.820 -29.566 29.737 1.00 34.51 258 THR A C 1
ATOM 1866 O O . THR A 1 258 ? -38.050 -29.763 28.544 1.00 34.29 258 THR A O 1
ATOM 1870 N N . ASP A 1 259 ? -36.626 -29.158 30.188 1.00 34.39 259 ASP A N 1
ATOM 1871 C CA . ASP A 1 259 ? -35.541 -28.693 29.280 1.00 34.34 259 ASP A CA 1
ATOM 1872 C C . ASP A 1 259 ? -34.153 -29.249 29.612 1.00 33.85 259 ASP A C 1
ATOM 1873 O O . ASP A 1 259 ? -33.869 -29.545 30.766 1.00 33.85 259 ASP A O 1
ATOM 1878 N N . LEU A 1 260 ? -33.302 -29.368 28.584 1.00 32.45 260 LEU A N 1
ATOM 1879 C CA . LEU A 1 260 ? -31.847 -29.433 28.761 1.00 32.36 260 LEU A CA 1
ATOM 1880 C C . LEU A 1 260 ? -31.330 -28.011 28.600 1.00 32.03 260 LEU A C 1
ATOM 1881 O O . LEU A 1 260 ? -31.880 -27.242 27.816 1.00 33.54 260 LEU A O 1
ATOM 1886 N N . CYS A 1 261 ? -30.290 -27.648 29.343 1.00 31.34 261 CYS A N 1
ATOM 1887 C CA . CYS A 1 261 ? -29.824 -26.267 29.390 1.00 31.66 261 CYS A CA 1
ATOM 1888 C C . CYS A 1 261 ? -28.322 -26.197 29.246 1.00 31.05 261 CYS A C 1
ATOM 1889 O O . CYS A 1 261 ? -27.597 -26.942 29.917 1.00 31.02 261 CYS A O 1
ATOM 1892 N N . LEU A 1 262 ? -27.873 -25.313 28.362 1.00 31.07 262 LEU A N 1
ATOM 1893 C CA . LEU A 1 262 ? -26.459 -25.038 28.164 1.00 30.06 262 LEU A CA 1
ATOM 1894 C C . LEU A 1 262 ? -26.195 -23.583 28.497 1.00 30.15 262 LEU A C 1
ATOM 1895 O O . LEU A 1 262 ? -26.694 -22.675 27.838 1.00 30.53 262 LEU A O 1
ATOM 1900 N N . VAL A 1 263 ? -25.411 -23.366 29.542 1.00 30.30 263 VAL A N 1
ATOM 1901 C CA . VAL A 1 263 ? -25.057 -22.037 29.981 1.00 28.91 263 VAL A CA 1
ATOM 1902 C C . VAL A 1 263 ? -23.689 -21.720 29.373 1.00 29.48 263 VAL A C 1
ATOM 1903 O O . VAL A 1 263 ? -22.734 -22.467 29.577 1.00 30.82 263 VAL A O 1
ATOM 1907 N N . MET A 1 264 ? -23.625 -20.652 28.579 1.00 29.56 264 MET A N 1
ATOM 1908 C CA . MET A 1 264 ? -22.457 -20.332 27.772 1.00 29.95 264 MET A CA 1
ATOM 1909 C C . MET A 1 264 ? -22.246 -18.827 27.697 1.00 29.13 264 MET A C 1
ATOM 1910 O O . MET A 1 264 ? -23.089 -18.047 28.134 1.00 28.22 264 MET A O 1
ATOM 1915 N N . THR A 1 265 ? -21.097 -18.436 27.147 1.00 29.35 265 THR A N 1
ATOM 1916 C CA . THR A 1 265 ? -20.749 -17.043 26.905 1.00 29.97 265 THR A CA 1
ATOM 1917 C C . THR A 1 265 ? -21.932 -16.255 26.382 1.00 30.48 265 THR A C 1
ATOM 1918 O O . THR A 1 265 ? -22.520 -16.652 25.370 1.00 30.44 265 THR A O 1
ATOM 1922 N N . ILE A 1 266 ? -22.256 -15.141 27.030 1.00 30.94 266 ILE A N 1
ATOM 1923 C CA . ILE A 1 266 ? -23.294 -14.241 26.542 1.00 31.34 266 ILE A CA 1
ATOM 1924 C C . ILE A 1 266 ? -22.745 -13.386 25.394 1.00 31.55 266 ILE A C 1
ATOM 1925 O O . ILE A 1 266 ? -21.671 -12.810 25.498 1.00 30.23 266 ILE A O 1
ATOM 1930 N N . MET A 1 267 ? -23.465 -13.383 24.270 1.00 32.41 267 MET A N 1
ATOM 1931 C CA . MET A 1 267 ? -23.059 -12.645 23.087 1.00 33.03 267 MET A CA 1
ATOM 1932 C C . MET A 1 267 ? -24.153 -11.637 22.808 1.00 33.52 267 MET A C 1
ATOM 1933 O O . MET A 1 267 ? -25.100 -11.903 22.077 1.00 34.58 267 MET A O 1
ATOM 1938 N N . ASN A 1 268 ? -24.026 -10.475 23.424 1.00 34.52 268 ASN A N 1
ATOM 1939 C CA . ASN A 1 268 ? -25.100 -9.478 23.400 1.00 36.29 268 ASN A CA 1
ATOM 1940 C C . ASN A 1 268 ? -25.170 -8.594 22.151 1.00 37.18 268 ASN A C 1
ATOM 1941 O O . ASN A 1 268 ? -26.043 -7.724 22.056 1.00 38.79 268 ASN A O 1
ATOM 1946 N N . GLY A 1 269 ? -24.260 -8.792 21.209 1.00 37.10 269 GLY A N 1
ATOM 1947 C CA . GLY A 1 269 ? -24.134 -7.893 20.074 1.00 38.03 269 GLY A CA 1
ATOM 1948 C C . GLY A 1 269 ? -24.876 -8.288 18.812 1.00 39.12 269 GLY A C 1
ATOM 1949 O O . GLY A 1 269 ? -24.728 -7.628 17.800 1.00 41.24 269 GLY A O 1
ATOM 1950 N N . GLY A 1 270 ? -25.667 -9.362 18.854 1.00 38.80 270 GLY A N 1
ATOM 1951 C CA . GLY A 1 270 ? -26.391 -9.821 17.668 1.00 39.29 270 GLY A CA 1
ATOM 1952 C C . GLY A 1 270 ? -25.569 -10.794 16.839 1.00 39.83 270 GLY A C 1
ATOM 1953 O O . GLY A 1 270 ? -24.527 -11.276 17.282 1.00 39.73 270 GLY A O 1
ATOM 1954 N N . ASP A 1 271 ? -26.057 -11.127 15.651 1.00 39.63 271 ASP A N 1
ATOM 1955 C CA . ASP A 1 271 ? -25.316 -12.035 14.769 1.00 38.57 271 ASP A CA 1
ATOM 1956 C C . ASP A 1 271 ? -24.928 -11.303 13.495 1.00 37.41 271 ASP A C 1
ATOM 1957 O O . ASP A 1 271 ? -25.489 -10.232 13.176 1.00 34.96 271 ASP A O 1
ATOM 1962 N N . ILE A 1 272 ? -23.954 -11.852 12.778 1.00 36.51 272 ILE A N 1
ATOM 1963 C CA . ILE A 1 272 ? -23.440 -11.172 11.582 1.00 36.90 272 ILE A CA 1
ATOM 1964 C C . ILE A 1 272 ? -24.561 -10.977 10.540 1.00 35.30 272 ILE A C 1
ATOM 1965 O O . ILE A 1 272 ? -24.615 -9.927 9.887 1.00 32.43 272 ILE A O 1
ATOM 1970 N N . ARG A 1 273 ? -25.477 -11.950 10.420 1.00 35.60 273 ARG A N 1
ATOM 1971 C CA . ARG A 1 273 ? -26.585 -11.839 9.460 1.00 36.66 273 ARG A CA 1
ATOM 1972 C C . ARG A 1 273 ? -27.393 -10.581 9.751 1.00 37.07 273 ARG A C 1
ATOM 1973 O O . ARG A 1 273 ? -27.654 -9.790 8.836 1.00 34.66 273 ARG A O 1
ATOM 1981 N N . TYR A 1 274 ? -27.780 -10.399 11.013 1.00 37.52 274 TYR A N 1
ATOM 1982 C CA . TYR A 1 274 ? -28.525 -9.199 11.410 1.00 38.15 274 TYR A CA 1
ATOM 1983 C C . TYR A 1 274 ? -27.782 -7.938 11.012 1.00 37.45 274 TYR A C 1
ATOM 1984 O O . TYR A 1 274 ? -28.389 -6.989 10.497 1.00 38.03 274 TYR A O 1
ATOM 1993 N N . HIS A 1 275 ? -26.479 -7.914 11.286 1.00 35.86 275 HIS A N 1
ATOM 1994 C CA . HIS A 1 275 ? -25.666 -6.732 11.007 1.00 36.14 275 HIS A CA 1
ATOM 1995 C C . HIS A 1 275 ? -25.437 -6.487 9.521 1.00 35.32 275 HIS A C 1
ATOM 1996 O O . HIS A 1 275 ? -25.272 -5.338 9.109 1.00 33.86 275 HIS A O 1
ATOM 2003 N N . ILE A 1 276 ? -25.435 -7.539 8.707 1.00 35.13 276 ILE A N 1
ATOM 2004 C CA . ILE A 1 276 ? -25.288 -7.346 7.259 1.00 36.81 276 ILE A CA 1
ATOM 2005 C C . ILE A 1 276 ? -26.535 -6.666 6.688 1.00 38.08 276 ILE A C 1
ATOM 2006 O O . ILE A 1 276 ? -26.426 -5.737 5.893 1.00 39.53 276 ILE A O 1
ATOM 2011 N N . TYR A 1 277 ? -27.706 -7.101 7.136 1.00 40.20 277 TYR A N 1
ATOM 2012 C CA . TYR A 1 277 ? -28.968 -6.754 6.481 1.00 43.14 277 TYR A CA 1
ATOM 2013 C C . TYR A 1 277 ? -29.858 -5.774 7.235 1.00 47.12 277 TYR A C 1
ATOM 2014 O O . TYR A 1 277 ? -30.526 -4.953 6.610 1.00 49.09 277 TYR A O 1
ATOM 2023 N N . ASN A 1 278 ? -29.878 -5.850 8.563 1.00 49.88 278 ASN A N 1
ATOM 2024 C CA . ASN A 1 278 ? -30.949 -5.217 9.343 1.00 51.53 278 ASN A CA 1
ATOM 2025 C C . ASN A 1 278 ? -30.610 -3.946 10.114 1.00 53.61 278 ASN A C 1
ATOM 2026 O O . ASN A 1 278 ? -31.506 -3.342 10.708 1.00 54.28 278 ASN A O 1
ATOM 2031 N N . VAL A 1 279 ? -29.349 -3.529 10.112 1.00 54.94 279 VAL A N 1
ATOM 2032 C CA . VAL A 1 279 ? -28.990 -2.276 10.772 1.00 57.02 279 VAL A CA 1
ATOM 2033 C C . VAL A 1 279 ? -29.151 -1.100 9.795 1.00 59.72 279 VAL A C 1
ATOM 2034 O O . VAL A 1 279 ? -30.006 -0.228 9.996 1.00 60.95 279 VAL A O 1
ATOM 2038 N N . ASP A 1 280 ? -28.337 -1.080 8.742 1.00 61.24 2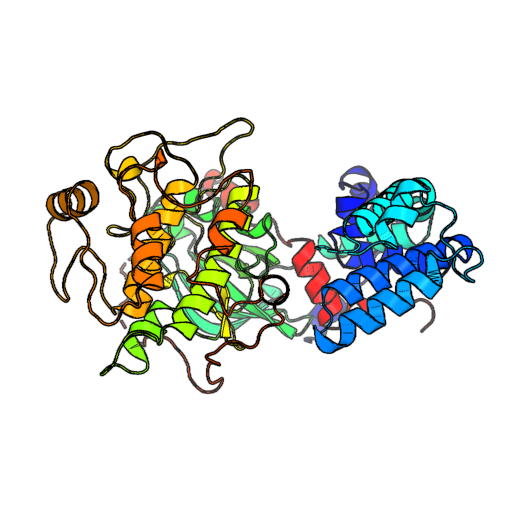80 ASP A N 1
ATOM 2039 C CA . ASP A 1 280 ? -28.498 -0.109 7.657 1.00 60.82 280 ASP A CA 1
ATOM 2040 C C . ASP A 1 280 ? -29.139 -0.832 6.468 1.00 62.03 280 ASP A C 1
ATOM 2041 O O . ASP A 1 280 ? -28.441 -1.331 5.577 1.00 63.21 280 ASP A O 1
ATOM 2046 N N . GLU A 1 281 ? -30.471 -0.868 6.461 1.00 61.61 281 GLU A N 1
ATOM 2047 C CA . GLU A 1 281 ? -31.232 -1.720 5.543 1.00 61.08 281 GLU A CA 1
ATOM 2048 C C . GLU A 1 281 ? -31.133 -1.285 4.081 1.00 60.45 281 GLU A C 1
ATOM 2049 O O . GLU A 1 281 ? -31.230 -2.119 3.177 1.00 60.63 281 GLU A O 1
ATOM 2055 N N . ASP A 1 282 ? -30.957 0.012 3.853 1.00 59.09 282 ASP A N 1
ATOM 2056 C CA . ASP A 1 282 ? -30.867 0.555 2.494 1.00 58.08 282 ASP A CA 1
ATOM 2057 C C . ASP A 1 282 ? -29.505 0.279 1.859 1.00 56.74 282 ASP A C 1
ATOM 2058 O O . ASP A 1 282 ? -29.398 0.147 0.635 1.00 57.26 282 ASP A O 1
ATOM 2063 N N . ASN A 1 283 ? -28.472 0.208 2.698 1.00 54.21 283 ASN A N 1
ATOM 2064 C CA . ASN A 1 283 ? -27.106 -0.039 2.255 1.00 52.53 283 ASN A CA 1
ATOM 2065 C C . ASN A 1 283 ? -26.513 -1.225 3.021 1.00 50.32 283 ASN A C 1
ATOM 2066 O O . ASN A 1 283 ? -25.649 -1.037 3.886 1.00 50.46 283 ASN A O 1
ATOM 2071 N N . PRO A 1 284 ? -26.980 -2.453 2.718 1.00 47.36 284 PRO A N 1
ATOM 2072 C CA . PRO A 1 284 ? -26.500 -3.636 3.447 1.00 45.53 284 PRO A CA 1
ATOM 2073 C C . PRO A 1 284 ? -25.077 -4.052 3.064 1.00 42.62 284 PRO A C 1
ATOM 2074 O O . PRO A 1 284 ? -24.559 -3.627 2.030 1.00 40.29 284 PRO A O 1
ATOM 2078 N N . GLY A 1 285 ? -24.463 -4.888 3.899 1.00 41.60 285 GLY A N 1
ATOM 2079 C CA . GLY A 1 285 ? -23.078 -5.313 3.706 1.00 40.78 285 GLY A CA 1
ATOM 2080 C C . GLY A 1 285 ? -22.142 -4.526 4.608 1.00 40.29 285 GLY A C 1
ATOM 2081 O O . GLY A 1 285 ? -22.564 -3.553 5.228 1.00 40.88 285 GLY A O 1
ATOM 2082 N N . PHE A 1 286 ? -20.881 -4.957 4.678 1.00 38.03 286 PHE A N 1
ATOM 2083 C CA . PHE A 1 286 ? -19.865 -4.320 5.523 1.00 37.21 286 PHE A CA 1
ATOM 2084 C C . PHE A 1 286 ? -18.792 -3.669 4.676 1.00 36.38 286 PHE A C 1
ATOM 2085 O O . PHE A 1 286 ? -18.504 -4.131 3.577 1.00 35.26 286 PHE A O 1
ATOM 2093 N N . GLN A 1 287 ? -18.158 -2.634 5.221 1.00 37.50 287 GLN A N 1
ATOM 2094 C CA . GLN A 1 287 ? -16.898 -2.123 4.671 1.00 37.49 287 GLN A CA 1
ATOM 2095 C C . GLN A 1 287 ? -15.821 -3.203 4.792 1.00 37.67 287 GLN A C 1
ATOM 2096 O O . GLN A 1 287 ? -15.902 -4.069 5.673 1.00 37.38 287 GLN A O 1
ATOM 2102 N N . GLU A 1 288 ? -14.842 -3.163 3.891 1.00 36.91 288 GLU A N 1
ATOM 2103 C CA . GLU A 1 288 ? -13.832 -4.226 3.766 1.00 37.61 288 GLU A CA 1
ATOM 2104 C C . GLU A 1 288 ? -13.103 -4.488 5.089 1.00 36.97 288 GLU A C 1
ATOM 2105 O O . GLU A 1 288 ? -12.984 -5.651 5.512 1.00 34.67 288 GLU A O 1
ATOM 2111 N N . PRO A 1 289 ? -12.610 -3.418 5.753 1.00 37.05 289 PRO A N 1
ATOM 2112 C CA . PRO A 1 289 ? -11.897 -3.640 7.021 1.00 37.05 289 PRO A CA 1
ATOM 2113 C C . PRO A 1 289 ? -12.703 -4.398 8.081 1.00 36.02 289 PRO A C 1
ATOM 2114 O O . PRO A 1 289 ? -12.151 -5.274 8.750 1.00 35.80 289 PRO A O 1
ATOM 2118 N N . ARG A 1 290 ? -13.983 -4.068 8.236 1.00 35.44 290 ARG A N 1
ATOM 2119 C CA . ARG A 1 290 ? -14.846 -4.780 9.190 1.00 35.19 290 ARG A CA 1
ATOM 2120 C C . ARG A 1 290 ? -15.033 -6.246 8.790 1.00 33.68 290 ARG A C 1
ATOM 2121 O O . ARG A 1 290 ? -14.921 -7.149 9.634 1.00 33.13 290 ARG A O 1
ATOM 2129 N N . ALA A 1 291 ? -15.317 -6.488 7.512 1.00 32.44 291 ALA A N 1
ATOM 2130 C CA . ALA A 1 291 ? -15.443 -7.854 6.993 1.00 32.88 291 ALA A CA 1
ATOM 2131 C C . ALA A 1 291 ? -14.155 -8.653 7.201 1.00 32.11 291 ALA A C 1
ATOM 2132 O O . ALA A 1 291 ? -14.195 -9.820 7.561 1.00 31.22 291 ALA A O 1
ATOM 2134 N N . ILE A 1 292 ? -13.011 -8.014 6.959 1.00 31.42 292 ILE A N 1
ATOM 2135 C CA . ILE A 1 292 ? -11.717 -8.664 7.090 1.00 31.63 292 ILE A CA 1
ATOM 2136 C C . ILE A 1 292 ? -11.433 -9.023 8.550 1.00 30.33 292 ILE A C 1
ATOM 2137 O O . ILE A 1 292 ? -10.907 -10.091 8.835 1.00 30.12 292 ILE A O 1
ATOM 2142 N N . PHE A 1 293 ? -11.782 -8.124 9.463 1.00 30.70 293 PHE A N 1
ATOM 2143 C CA . PHE A 1 293 ? -11.580 -8.363 10.895 1.00 30.54 293 PHE A CA 1
ATOM 2144 C C . PHE A 1 293 ? -12.380 -9.593 11.352 1.00 29.42 293 PHE A C 1
ATOM 2145 O O . PHE A 1 293 ? -11.840 -10.519 11.996 1.00 28.52 293 PHE A O 1
ATOM 2153 N N . TYR A 1 294 ? -13.658 -9.635 10.997 1.00 29.66 294 TYR A N 1
ATOM 2154 C CA . TYR A 1 294 ? -14.470 -10.830 11.341 1.00 29.28 294 TYR A CA 1
ATOM 2155 C C . TYR A 1 294 ? -13.907 -12.082 10.701 1.00 28.59 294 TYR A C 1
ATOM 2156 O O . TYR A 1 294 ? -13.843 -13.130 11.345 1.00 26.77 294 TYR A O 1
ATOM 2165 N N . THR A 1 295 ? -13.515 -11.995 9.430 1.00 28.37 295 THR A N 1
ATOM 2166 C CA . THR A 1 295 ? -12.898 -13.133 8.757 1.00 28.76 295 THR A CA 1
ATOM 2167 C C . THR A 1 295 ? -11.702 -13.633 9.561 1.00 29.35 295 THR A C 1
ATOM 2168 O O . THR A 1 295 ? -11.521 -14.829 9.719 1.00 29.51 295 THR A O 1
ATOM 2172 N N . ALA A 1 296 ? -10.885 -12.707 10.068 1.00 29.50 296 ALA A N 1
ATOM 2173 C CA . ALA A 1 296 ? -9.669 -13.086 10.785 1.00 29.23 296 ALA A CA 1
ATOM 2174 C C . ALA A 1 296 ? -10.013 -13.831 12.072 1.00 28.07 296 ALA A C 1
ATOM 2175 O O . ALA A 1 296 ? -9.388 -14.831 12.406 1.00 28.92 296 ALA A O 1
ATOM 2177 N N . GLN A 1 297 ? -11.052 -13.367 12.759 1.00 28.72 297 GLN A N 1
ATOM 2178 C CA . GLN A 1 297 ? -11.544 -14.013 13.970 1.00 27.83 297 GLN A CA 1
ATOM 2179 C C . GLN A 1 297 ? -12.164 -15.374 13.688 1.00 28.30 297 GLN A C 1
ATOM 2180 O O . GLN A 1 297 ? -11.918 -16.331 14.411 1.00 27.54 297 GLN A O 1
ATOM 2186 N N . ILE A 1 298 ? -12.960 -15.471 12.628 1.00 28.82 298 ILE A N 1
ATOM 2187 C CA . ILE A 1 298 ? -13.596 -16.755 12.276 1.00 28.90 298 ILE A CA 1
ATOM 2188 C C . ILE A 1 298 ? -12.526 -17.796 11.933 1.00 29.63 298 ILE A C 1
ATOM 2189 O O . ILE A 1 298 ? -12.593 -18.939 12.382 1.00 31.20 298 ILE A O 1
ATOM 2194 N N . VAL A 1 299 ? -11.543 -17.389 11.135 1.00 30.97 299 VAL A N 1
ATOM 2195 C CA . VAL A 1 299 ? -10.394 -18.219 10.766 1.00 31.21 299 VAL A CA 1
ATOM 2196 C C . VAL A 1 299 ? -9.686 -18.779 11.995 1.00 31.04 299 VAL A C 1
ATOM 2197 O O . VAL A 1 299 ? -9.359 -19.967 12.063 1.00 32.33 299 VAL A O 1
ATOM 2201 N N . SER A 1 300 ? -9.488 -17.925 12.990 1.00 32.00 300 SER A N 1
ATOM 2202 C CA . SER A 1 300 ? -8.855 -18.342 14.231 1.00 31.94 300 SER A CA 1
ATOM 2203 C C . SER A 1 300 ? -9.684 -19.377 14.966 1.00 31.75 300 SER A C 1
ATOM 2204 O O . SER A 1 300 ? -9.142 -20.323 15.535 1.00 31.80 300 SER A O 1
ATOM 2207 N N . GLY A 1 301 ? -11.006 -19.198 14.970 1.00 32.05 301 GLY A N 1
ATOM 2208 C CA . GLY A 1 301 ? -11.897 -20.194 15.556 1.00 30.03 301 GLY A CA 1
ATOM 2209 C C . GLY A 1 301 ? -11.888 -21.488 14.774 1.00 29.30 301 GLY A C 1
ATOM 2210 O O . GLY A 1 301 ? -11.876 -22.566 15.378 1.00 29.46 301 GLY A O 1
ATOM 2211 N N . LEU A 1 302 ? -11.939 -21.412 13.439 1.00 28.91 302 LEU A N 1
ATOM 2212 C CA . LEU A 1 302 ? -11.870 -22.633 12.611 1.00 30.45 302 LEU A CA 1
ATOM 2213 C C . LEU A 1 302 ? -10.579 -23.404 12.911 1.00 30.79 302 LEU A C 1
ATOM 2214 O O . LEU A 1 302 ? -10.588 -24.618 13.124 1.00 30.90 302 LEU A O 1
ATOM 2219 N N . GLU A 1 303 ? -9.470 -22.684 12.923 1.00 32.95 303 GLU A N 1
ATOM 2220 C CA . GLU A 1 303 ? -8.170 -23.303 13.202 1.00 33.89 303 GLU A CA 1
ATOM 2221 C C . GLU A 1 303 ? -8.207 -24.062 14.506 1.00 34.27 303 GLU A C 1
ATOM 2222 O O . GLU A 1 303 ? -7.709 -25.183 14.597 1.00 34.48 303 GLU A O 1
ATOM 2228 N N . HIS A 1 304 ? -8.791 -23.450 15.528 1.00 36.10 304 HIS A N 1
ATOM 2229 C CA . HIS A 1 304 ? -8.870 -24.089 16.826 1.00 34.65 304 HIS A CA 1
ATOM 2230 C C . HIS A 1 304 ? -9.645 -25.398 16.763 1.00 35.95 304 HIS A C 1
ATOM 2231 O O . HIS A 1 304 ? -9.210 -26.376 17.360 1.00 35.01 304 HIS A O 1
ATOM 2238 N N . LEU A 1 305 ? -10.773 -25.434 16.040 1.00 33.29 305 LEU A N 1
ATOM 2239 C CA . LEU A 1 305 ? -11.503 -26.692 15.849 1.00 33.31 305 LEU A CA 1
ATOM 2240 C C . LEU A 1 305 ? -10.673 -27.703 15.064 1.00 32.82 305 LEU A C 1
ATOM 2241 O O . LEU A 1 305 ? -10.600 -28.868 15.427 1.00 32.74 305 LEU A O 1
ATOM 2246 N N . HIS A 1 306 ? -10.041 -27.240 13.993 1.00 32.55 306 HIS A N 1
ATOM 2247 C CA . HIS A 1 306 ? -9.345 -28.141 13.075 1.00 34.36 306 HIS A CA 1
ATOM 2248 C C . HIS A 1 306 ? -8.096 -28.767 13.725 1.00 36.41 306 HIS A C 1
ATOM 2249 O O . HIS A 1 306 ? -7.754 -29.918 13.438 1.00 37.23 306 HIS A O 1
ATOM 2256 N N . GLN A 1 307 ? -7.442 -28.007 14.600 1.00 37.37 307 GLN A N 1
ATOM 2257 C CA . GLN A 1 307 ? -6.330 -28.528 15.415 1.00 38.49 307 GLN A CA 1
ATOM 2258 C C . GLN A 1 307 ? -6.816 -29.593 16.394 1.00 40.22 307 GLN A C 1
ATOM 2259 O O . GLN A 1 307 ? -6.049 -30.445 16.843 1.00 42.33 307 GLN A O 1
ATOM 2265 N N . ARG A 1 308 ? -8.097 -29.555 16.727 1.00 39.51 308 ARG A N 1
ATOM 2266 C CA . ARG A 1 308 ? -8.687 -30.591 17.557 1.00 39.54 308 ARG A CA 1
ATOM 2267 C C . ARG A 1 308 ? -9.488 -31.628 16.767 1.00 37.99 308 ARG A C 1
ATOM 2268 O O . ARG A 1 308 ? -10.303 -32.336 17.334 1.00 38.32 308 ARG A O 1
ATOM 2276 N N . ASN A 1 309 ? -9.218 -31.735 15.468 1.00 38.66 309 ASN A N 1
ATOM 2277 C CA . ASN A 1 309 ? -9.821 -32.762 14.620 1.00 37.79 309 ASN A CA 1
ATOM 2278 C C . ASN A 1 309 ? -11.344 -32.698 14.593 1.00 36.64 309 ASN A C 1
ATOM 2279 O O . ASN A 1 309 ? -12.022 -33.723 14.532 1.00 37.82 309 ASN A O 1
ATOM 2284 N N . ILE A 1 310 ? -11.871 -31.482 14.643 1.00 34.93 310 ILE A N 1
ATOM 2285 C CA . ILE A 1 310 ? -13.319 -31.256 14.552 1.00 34.68 310 ILE A CA 1
ATOM 2286 C C . ILE A 1 310 ? -13.615 -30.516 13.253 1.00 32.65 310 ILE A C 1
ATOM 2287 O O . ILE A 1 310 ? -12.934 -29.546 12.939 1.00 35.47 310 ILE A O 1
ATOM 2292 N N . ILE A 1 311 ? -14.638 -30.956 12.523 1.00 32.36 311 ILE A N 1
ATOM 2293 C CA . ILE A 1 311 ? -15.135 -30.246 11.352 1.00 32.09 311 ILE A CA 1
ATOM 2294 C C . ILE A 1 311 ? -16.446 -29.555 11.770 1.00 30.45 311 ILE A C 1
ATOM 2295 O O . ILE A 1 311 ? -17.310 -30.182 12.324 1.00 31.66 311 ILE A O 1
ATOM 2300 N N . TYR A 1 312 ? -16.554 -28.258 11.541 1.00 30.03 312 TYR A N 1
ATOM 2301 C CA . TYR A 1 312 ? -17.727 -27.479 11.998 1.00 30.53 312 TYR A CA 1
ATOM 2302 C C . TYR A 1 312 ? -18.995 -27.810 11.199 1.00 29.13 312 TYR A C 1
ATOM 2303 O O . TYR A 1 312 ? -20.062 -28.104 11.771 1.00 29.65 312 TYR A O 1
ATOM 2312 N N . ARG A 1 313 ? -18.876 -27.714 9.877 1.00 29.50 313 ARG A N 1
ATOM 2313 C CA . ARG A 1 313 ? -19.936 -28.045 8.916 1.00 31.34 313 ARG A CA 1
ATOM 2314 C C . ARG A 1 313 ? -21.136 -27.088 8.907 1.00 31.40 313 ARG A C 1
ATOM 2315 O O . ARG A 1 313 ? -22.109 -27.355 8.213 1.00 35.20 313 ARG A O 1
ATOM 2323 N N . ASP A 1 314 ? -21.084 -25.985 9.644 1.00 31.50 314 ASP A N 1
ATOM 2324 C CA . ASP A 1 314 ? -22.200 -25.015 9.590 1.00 31.52 314 ASP A CA 1
ATOM 2325 C C . ASP A 1 314 ? -21.799 -23.560 9.793 1.00 30.26 314 ASP A C 1
ATOM 2326 O O . ASP A 1 314 ? -22.522 -22.776 10.414 1.00 30.39 314 ASP A O 1
ATOM 2331 N N . LEU A 1 315 ? -20.644 -23.180 9.252 1.00 29.16 315 LEU A N 1
ATOM 2332 C CA . LEU A 1 315 ? -20.278 -21.784 9.208 1.00 28.54 315 LEU A CA 1
ATOM 2333 C C . LEU A 1 315 ? -21.200 -21.025 8.244 1.00 27.20 315 LEU A C 1
ATOM 2334 O O . LEU A 1 315 ? -21.393 -21.431 7.100 1.00 25.16 315 LEU A O 1
ATOM 2339 N N . LYS A 1 316 ? -21.797 -19.961 8.763 1.00 26.30 316 LYS A N 1
ATOM 2340 C CA . LYS A 1 316 ? -22.607 -19.015 8.014 1.00 27.34 316 LYS A CA 1
ATOM 2341 C C . LYS A 1 316 ? -22.798 -17.776 8.888 1.00 25.75 316 LYS A C 1
ATOM 2342 O O . LYS A 1 316 ? -22.640 -17.862 10.116 1.00 25.44 316 LYS A O 1
ATOM 2348 N N . PRO A 1 317 ? -23.113 -16.630 8.278 1.00 26.79 317 PRO A N 1
ATOM 2349 C CA . PRO A 1 317 ? -23.253 -15.374 9.025 1.00 28.83 317 PRO A CA 1
ATOM 2350 C C . PRO A 1 317 ? -24.134 -15.451 10.292 1.00 29.72 317 PRO A C 1
ATOM 2351 O O . PRO A 1 317 ? -23.771 -14.897 11.336 1.00 29.01 317 PRO A O 1
ATOM 2355 N N . GLU A 1 318 ? -25.271 -16.135 10.210 1.00 30.61 318 GLU A N 1
ATOM 2356 C CA . GLU A 1 318 ? -26.164 -16.230 11.363 1.00 32.01 318 GLU A CA 1
ATOM 2357 C C . GLU A 1 318 ? -25.582 -16.998 12.565 1.00 31.57 318 GLU A C 1
ATOM 2358 O O . GLU A 1 318 ? -26.063 -16.809 13.681 1.00 33.07 318 GLU A O 1
ATOM 2364 N N . ASN A 1 319 ? -24.579 -17.851 12.346 1.00 28.63 319 ASN A N 1
ATOM 2365 C CA . ASN A 1 319 ? -23.940 -18.615 13.434 1.00 28.44 319 ASN A CA 1
ATOM 2366 C C . ASN A 1 319 ? -22.739 -17.904 14.031 1.00 28.00 319 ASN A C 1
ATOM 2367 O O . ASN A 1 319 ? -22.115 -18.425 14.958 1.00 29.84 319 ASN A O 1
ATOM 2372 N N . VAL A 1 320 ? -22.397 -16.722 13.504 1.00 26.16 320 VAL A N 1
ATOM 2373 C CA . VAL A 1 320 ? -21.308 -15.924 14.058 1.00 27.41 320 VAL A CA 1
ATOM 2374 C C . VAL A 1 320 ? -21.910 -14.783 14.881 1.00 27.68 320 VAL A C 1
ATOM 2375 O O . VAL A 1 320 ? -22.623 -13.934 14.345 1.00 29.04 320 VAL A O 1
ATOM 2379 N N . LEU A 1 321 ? -21.647 -14.797 16.191 1.00 26.40 321 LEU A N 1
ATOM 2380 C CA . LEU A 1 321 ? -22.279 -13.874 17.144 1.00 28.25 321 LEU A CA 1
ATOM 2381 C C . LEU A 1 321 ? -21.297 -12.798 17.552 1.00 28.94 321 LEU A C 1
ATOM 2382 O O . LEU A 1 321 ? -20.108 -13.059 17.599 1.00 29.32 321 LEU A O 1
ATOM 2387 N N . LEU A 1 322 ? -21.797 -11.594 17.808 1.00 29.18 322 LEU A N 1
ATOM 2388 C CA . LEU A 1 322 ? -20.987 -10.482 18.327 1.00 31.25 322 LEU A CA 1
ATOM 2389 C C . LEU A 1 322 ? -21.192 -10.346 19.833 1.00 31.92 322 LEU A C 1
ATOM 2390 O O . LEU A 1 322 ? -22.323 -10.486 20.312 1.00 32.35 322 LEU A O 1
ATOM 2395 N N . ASP A 1 323 ? -20.113 -10.055 20.568 1.00 32.63 323 ASP A N 1
ATOM 2396 C CA . ASP A 1 323 ? -20.221 -9.671 21.990 1.00 33.16 323 ASP A CA 1
ATOM 2397 C C . ASP A 1 323 ? -20.340 -8.146 22.133 1.00 33.61 323 ASP A C 1
ATOM 2398 O O . ASP A 1 323 ? -20.310 -7.414 21.138 1.00 31.84 323 ASP A O 1
ATOM 2403 N N A ASP A 1 324 ? -20.499 -7.641 23.351 0.50 34.56 324 ASP A N 1
ATOM 2404 N N B ASP A 1 324 ? -20.471 -7.718 23.387 0.50 34.49 324 ASP A N 1
ATOM 2405 C CA A ASP A 1 324 ? -20.711 -6.188 23.523 0.50 35.69 324 ASP A CA 1
ATOM 2406 C CA B ASP A 1 324 ? -20.602 -6.308 23.766 0.50 35.68 324 ASP A CA 1
ATOM 2407 C C A ASP A 1 324 ? -19.446 -5.350 23.280 0.50 36.14 324 ASP A C 1
ATOM 2408 C C B ASP A 1 324 ? -19.489 -5.420 23.207 0.50 36.16 324 ASP A C 1
ATOM 2409 O O A ASP A 1 324 ? -19.511 -4.117 23.296 0.50 36.98 324 ASP A O 1
ATOM 2410 O O B ASP A 1 324 ? -19.712 -4.244 22.902 0.50 37.64 324 ASP A O 1
ATOM 2419 N N . ASP A 1 325 ? -18.300 -5.998 23.075 1.00 35.91 325 ASP A N 1
ATOM 2420 C CA . ASP A 1 325 ? -17.105 -5.288 22.609 1.00 35.50 325 ASP A CA 1
ATOM 2421 C C . ASP A 1 325 ? -16.988 -5.213 21.086 1.00 34.88 325 ASP A C 1
ATOM 2422 O O . ASP A 1 325 ? -16.235 -4.374 20.561 1.00 34.44 325 ASP A O 1
ATOM 2427 N N . GLY A 1 326 ? -17.710 -6.087 20.390 1.00 33.17 326 GLY A N 1
ATOM 2428 C CA . GLY A 1 326 ? -17.650 -6.179 18.939 1.00 32.75 326 GLY A CA 1
ATOM 2429 C C . GLY A 1 326 ? -16.803 -7.312 18.398 1.00 32.99 326 GLY A C 1
ATOM 2430 O O . GLY A 1 326 ? -16.599 -7.393 17.189 1.00 35.10 326 GLY A O 1
ATOM 2431 N N . ASN A 1 327 ? -16.316 -8.194 19.281 1.00 30.02 327 ASN A N 1
ATOM 2432 C CA . ASN A 1 327 ? -15.538 -9.352 18.888 1.00 30.70 327 ASN A CA 1
ATOM 2433 C C . ASN A 1 327 ? -16.499 -10.482 18.600 1.00 30.07 327 ASN A C 1
ATOM 2434 O O . ASN A 1 327 ? -17.545 -10.579 19.248 1.00 30.52 327 ASN A O 1
ATOM 2439 N N . VAL A 1 328 ? -16.152 -11.342 17.658 1.00 30.44 328 VAL A N 1
ATOM 2440 C CA . VAL A 1 328 ? -17.070 -12.414 17.289 1.00 29.73 328 VAL A CA 1
ATOM 2441 C C . VAL A 1 328 ? -16.591 -13.791 17.698 1.00 29.87 328 VAL A C 1
ATOM 2442 O O . VAL A 1 328 ? -15.389 -14.042 17.880 1.00 28.06 328 VAL A O 1
ATOM 2446 N N . ARG A 1 329 ? -17.577 -14.670 17.839 1.00 27.30 329 ARG A N 1
ATOM 2447 C CA . ARG A 1 329 ? -17.359 -16.055 18.089 1.00 28.46 329 ARG A CA 1
ATOM 2448 C C . ARG A 1 329 ? -18.271 -16.900 17.222 1.00 28.52 329 ARG A C 1
ATOM 2449 O O . ARG A 1 329 ? -19.403 -16.496 16.901 1.00 28.77 329 ARG A O 1
ATOM 2457 N N A ILE A 1 330 ? -17.787 -18.074 16.844 0.50 28.81 330 ILE A N 1
ATOM 2458 N N B ILE A 1 330 ? -17.764 -18.077 16.874 0.50 29.63 330 ILE A N 1
ATOM 2459 C CA A ILE A 1 330 ? -18.633 -19.071 16.189 0.50 28.34 330 ILE A CA 1
ATOM 2460 C CA B ILE A 1 330 ? -18.542 -19.157 16.270 0.50 29.11 330 ILE A CA 1
ATOM 2461 C C A ILE A 1 330 ? -19.442 -19.853 17.239 0.50 28.57 330 ILE A C 1
ATOM 2462 C C B ILE A 1 330 ? -19.496 -19.765 17.309 0.50 28.83 330 ILE A C 1
ATOM 2463 O O A ILE A 1 330 ? -19.003 -20.070 18.376 0.50 27.56 330 ILE A O 1
ATOM 2464 O O B ILE A 1 330 ? -19.215 -19.769 18.519 0.50 26.93 330 ILE A O 1
ATOM 2473 N N . SER A 1 331 ? -20.642 -20.245 16.830 1.00 29.15 331 SER A N 1
ATOM 2474 C CA . SER A 1 331 ? -21.641 -20.844 17.679 1.00 28.69 331 SER A CA 1
ATOM 2475 C C . SER A 1 331 ? -22.484 -21.805 16.839 1.00 29.68 331 SER A C 1
ATOM 2476 O O . SER A 1 331 ? -22.368 -21.852 15.606 1.00 29.79 331 SER A O 1
ATOM 2479 N N . ASP A 1 332 ? -23.327 -22.566 17.512 1.00 31.00 332 ASP A N 1
ATOM 2480 C CA . ASP A 1 332 ? -24.243 -23.504 16.862 1.00 29.91 332 ASP A CA 1
ATOM 2481 C C . ASP A 1 332 ? -23.500 -24.707 16.271 1.00 30.05 332 ASP A C 1
ATOM 2482 O O . ASP A 1 332 ? -23.279 -24.806 15.064 1.00 28.66 332 ASP A O 1
ATOM 2487 N N . LEU A 1 333 ? -23.145 -25.640 17.155 1.00 29.90 333 LEU A N 1
ATOM 2488 C CA . LEU A 1 333 ? -22.183 -26.695 16.850 1.00 31.67 333 LEU A CA 1
ATOM 2489 C C . LEU A 1 333 ? -22.847 -28.067 16.702 1.00 31.00 333 LEU A C 1
ATOM 2490 O O . LEU A 1 333 ? -22.152 -29.073 16.668 1.00 31.85 333 LEU A O 1
ATOM 2495 N N . GLY A 1 334 ? -24.174 -28.094 16.525 1.00 31.73 334 GLY A N 1
ATOM 2496 C CA . GLY A 1 334 ? -24.926 -29.349 16.446 1.00 32.67 334 GLY A CA 1
ATOM 2497 C C . GLY A 1 334 ? -24.716 -30.218 15.211 1.00 33.80 334 GLY A C 1
ATOM 2498 O O . GLY A 1 334 ? -25.109 -31.397 15.205 1.00 33.45 334 GLY A O 1
ATOM 2499 N N . LEU A 1 335 ? -24.136 -29.645 14.158 1.00 33.66 335 LEU A N 1
ATOM 2500 C CA . LEU A 1 335 ? -23.811 -30.396 12.937 1.00 34.04 335 LEU A CA 1
ATOM 2501 C C . LEU A 1 335 ? -22.340 -30.812 12.873 1.00 35.14 335 LEU A C 1
ATOM 2502 O O . LEU A 1 335 ? -21.917 -31.441 11.904 1.00 34.26 335 LEU A O 1
ATOM 2507 N N . ALA A 1 336 ? -21.560 -30.462 13.895 1.00 34.48 336 ALA A N 1
ATOM 2508 C CA . ALA A 1 336 ? -20.121 -30.718 13.889 1.00 36.18 336 ALA A CA 1
ATOM 2509 C C . ALA A 1 336 ? -19.824 -32.215 13.972 1.00 37.35 336 ALA A C 1
ATOM 2510 O O . ALA A 1 336 ? -20.654 -32.991 14.432 1.00 37.97 336 ALA A O 1
ATOM 2512 N N . VAL A 1 337 ? -18.636 -32.596 13.522 1.00 38.82 337 VAL A N 1
ATOM 2513 C CA . VAL A 1 337 ? -18.176 -33.979 13.639 1.00 40.51 337 VAL A CA 1
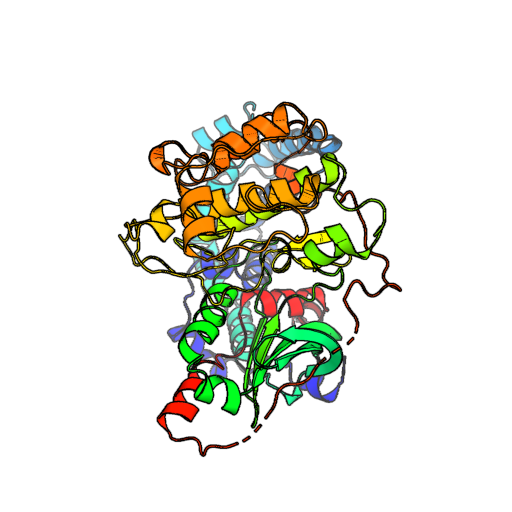ATOM 2514 C C . VAL A 1 337 ? -16.750 -33.988 14.175 1.00 42.01 337 VAL A C 1
ATOM 2515 O O . VAL A 1 337 ? -15.896 -33.262 13.699 1.00 40.93 337 VAL A O 1
ATOM 2519 N N . GLU A 1 338 ? -16.514 -34.797 15.199 1.00 46.95 338 GLU A N 1
ATOM 2520 C CA . GLU A 1 338 ? -15.165 -34.999 15.709 1.00 48.43 338 GLU A CA 1
ATOM 2521 C C . GLU A 1 338 ? -14.570 -36.228 15.044 1.00 49.51 338 GLU A C 1
ATOM 25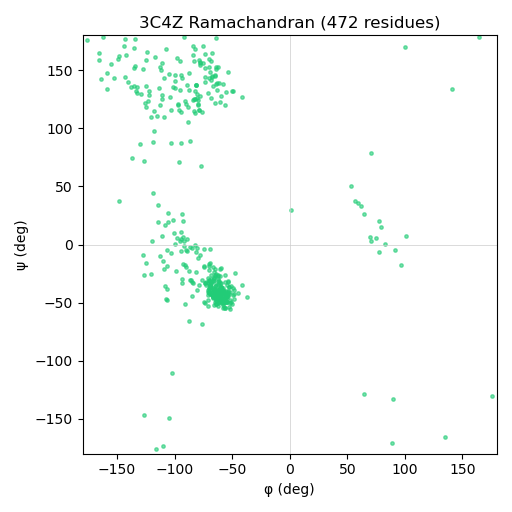22 O O . GLU A 1 338 ? -15.060 -37.335 15.227 1.00 50.77 338 GLU A O 1
ATOM 2528 N N . LEU A 1 339 ? -13.533 -36.022 14.241 1.00 51.37 339 LEU A N 1
ATOM 2529 C CA . LEU A 1 339 ? -12.848 -37.126 13.585 1.00 53.21 339 LEU A CA 1
ATOM 2530 C C . LEU A 1 339 ? -12.196 -38.009 14.652 1.00 55.19 339 LEU A C 1
ATOM 2531 O O . LEU A 1 339 ? -11.636 -37.502 15.629 1.00 55.16 339 LEU A O 1
ATOM 2536 N N . LYS A 1 340 ? -12.292 -39.323 14.462 1.00 57.16 340 LYS A N 1
ATOM 2537 C CA . LYS A 1 340 ? -11.712 -40.300 15.388 1.00 58.46 340 LYS A CA 1
ATOM 2538 C C . LYS A 1 340 ? -10.184 -40.240 15.349 1.00 59.52 340 LYS A C 1
ATOM 2539 O O . LYS A 1 340 ? -9.604 -39.647 14.434 1.00 59.89 340 LYS A O 1
ATOM 2545 N N . ALA A 1 341 ? -9.532 -40.833 16.349 1.00 60.17 341 ALA A N 1
ATOM 2546 C CA . ALA A 1 341 ? -8.068 -40.882 16.368 1.00 59.77 341 ALA A CA 1
ATOM 2547 C C . ALA A 1 341 ? -7.578 -41.626 15.126 1.00 59.79 341 ALA A C 1
ATOM 2548 O O . ALA A 1 341 ? -8.048 -42.730 14.818 1.00 59.53 341 ALA A O 1
ATOM 2550 N N . GLY A 1 342 ? -6.663 -40.997 14.393 1.00 59.64 342 GLY A N 1
ATOM 2551 C CA . GLY A 1 342 ? -6.178 -41.555 13.134 1.00 59.84 342 GLY A CA 1
ATOM 2552 C C . GLY A 1 342 ? -7.161 -41.440 11.979 1.00 60.06 342 GLY A C 1
ATOM 2553 O O . GLY A 1 342 ? -6.904 -41.972 10.898 1.00 60.42 342 GLY A O 1
ATOM 2554 N N . GLN A 1 343 ? -8.287 -40.753 12.199 1.00 59.84 343 GLN A N 1
ATOM 2555 C CA . GLN A 1 343 ? -9.246 -40.483 11.131 1.00 59.09 343 GLN A CA 1
ATOM 2556 C C . GLN A 1 343 ? -8.882 -39.158 10.471 1.00 58.44 343 GLN A C 1
ATOM 2557 O O . GLN A 1 343 ? -8.832 -38.114 11.124 1.00 59.21 343 GLN 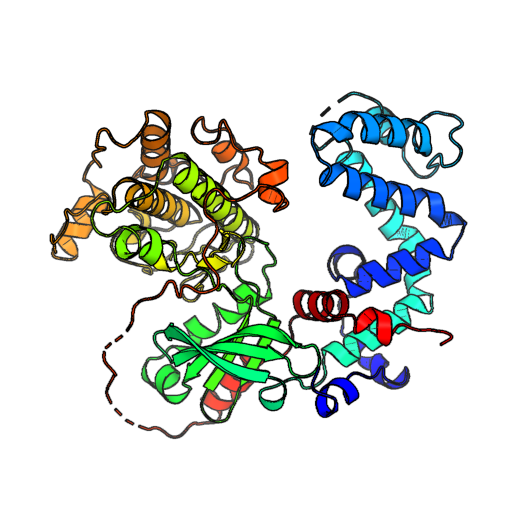A O 1
ATOM 2563 N N . THR A 1 344 ? -8.628 -39.220 9.171 1.00 57.54 344 THR A N 1
ATOM 2564 C CA . THR A 1 344 ? -8.202 -38.065 8.386 1.00 56.89 344 THR A CA 1
ATOM 2565 C C . THR A 1 344 ? -9.362 -37.417 7.617 1.00 55.86 344 THR A C 1
ATOM 2566 O O . THR A 1 344 ? -9.283 -36.243 7.241 1.00 55.16 344 THR A O 1
ATOM 2570 N N . LYS A 1 345 ? -10.421 -38.191 7.375 1.00 54.71 345 LYS A N 1
ATOM 2571 C CA . LYS A 1 345 ? -11.570 -37.737 6.590 1.00 53.72 345 LYS A CA 1
ATOM 2572 C C . LYS A 1 345 ? -12.852 -38.402 7.070 1.00 52.40 345 LYS A C 1
ATOM 2573 O O . LYS A 1 345 ? -12.808 -39.435 7.727 1.00 52.29 345 LYS A O 1
ATOM 2579 N N . THR A 1 346 ? -13.996 -37.801 6.749 1.00 51.24 346 THR A N 1
ATOM 2580 C CA . THR A 1 346 ? -15.292 -38.373 7.106 1.00 50.15 346 THR A CA 1
ATOM 2581 C C . THR A 1 346 ? -16.253 -38.313 5.919 1.00 48.34 346 THR A C 1
ATOM 2582 O O . THR A 1 346 ? -15.918 -37.791 4.856 1.00 47.34 346 THR A O 1
ATOM 2586 N N . LYS A 1 347 ? -17.441 -38.869 6.123 1.00 47.93 347 LYS A N 1
ATOM 2587 C CA . LYS A 1 347 ? -18.524 -38.837 5.145 1.00 47.42 347 LYS A CA 1
ATOM 2588 C C . LYS A 1 347 ? -19.832 -38.469 5.832 1.00 46.15 347 LYS A C 1
ATOM 2589 O O . LYS A 1 347 ? -20.018 -38.739 7.017 1.00 46.05 347 LYS A O 1
ATOM 2595 N N . GLY A 1 348 ? -20.747 -37.876 5.077 1.00 45.41 348 GLY A N 1
ATOM 2596 C CA . GLY A 1 348 ? -22.082 -37.588 5.584 1.00 44.47 348 GLY A CA 1
ATOM 2597 C C . GLY A 1 348 ? -22.618 -36.250 5.113 1.00 43.44 348 GLY A C 1
ATOM 2598 O O . GLY A 1 348 ? -21.925 -35.229 5.167 1.00 40.57 348 GLY A O 1
ATOM 2599 N N . TYR A 1 349 ? -23.871 -36.265 4.667 1.00 42.99 349 TYR A N 1
ATOM 2600 C CA . TYR A 1 349 ? -24.532 -35.077 4.164 1.00 42.78 349 TYR A CA 1
ATOM 2601 C C . TYR A 1 349 ? -25.072 -34.265 5.340 1.00 42.89 349 TYR A C 1
ATOM 2602 O O . TYR A 1 349 ? -25.966 -34.716 6.062 1.00 44.89 349 TYR A O 1
ATOM 2611 N N . ALA A 1 350 ? -24.507 -33.083 5.548 1.00 40.08 350 ALA A N 1
ATOM 2612 C CA . ALA A 1 350 ? -24.975 -32.191 6.604 1.00 39.20 350 ALA A CA 1
ATOM 2613 C C . ALA A 1 350 ? -24.543 -30.773 6.280 1.00 37.45 350 ALA A C 1
ATOM 2614 O O . ALA A 1 350 ? -23.496 -30.557 5.664 1.00 35.61 350 ALA A O 1
ATOM 2616 N N . GLY A 1 351 ? -25.372 -29.813 6.682 1.00 36.41 351 GLY A N 1
ATOM 2617 C CA . GLY A 1 351 ? -25.046 -28.405 6.534 1.00 35.46 351 GLY A CA 1
ATOM 2618 C C . GLY A 1 351 ? -26.205 -27.599 5.998 1.00 34.87 351 GLY A C 1
ATOM 2619 O O . GLY A 1 351 ? -27.344 -28.074 5.957 1.00 35.16 351 GLY A O 1
ATOM 2620 N N . THR A 1 352 ? -25.891 -26.378 5.561 1.00 32.38 352 THR A N 1
ATOM 2621 C CA . THR A 1 352 ? -26.865 -25.427 5.062 1.00 32.84 352 THR A CA 1
ATOM 2622 C C . THR A 1 352 ? -26.655 -25.236 3.561 1.00 31.69 352 THR A C 1
ATOM 2623 O O . THR A 1 352 ? -25.517 -24.967 3.116 1.00 30.99 352 THR A O 1
ATOM 2627 N N . PRO A 1 353 ? -27.734 -25.375 2.770 1.00 32.44 353 PRO A N 1
ATOM 2628 C CA . PRO A 1 353 ? -27.673 -25.212 1.319 1.00 32.99 353 PRO A CA 1
ATOM 2629 C C . PRO A 1 353 ? -27.090 -23.873 0.950 1.00 32.70 353 PRO A C 1
ATOM 2630 O O . PRO A 1 353 ? -27.499 -22.867 1.509 1.00 34.23 353 PRO A O 1
ATOM 2634 N N . GLY A 1 354 ? -26.123 -23.863 0.037 1.00 32.26 354 GLY A N 1
ATOM 2635 C CA . GLY A 1 354 ? -25.424 -22.636 -0.298 1.00 30.51 354 GLY A CA 1
ATOM 2636 C C . GLY A 1 354 ? -24.104 -22.463 0.437 1.00 29.76 354 GLY A C 1
ATOM 2637 O O . GLY A 1 354 ? -23.291 -21.671 0.026 1.00 30.10 354 GLY A O 1
ATOM 2638 N N . PHE A 1 355 ? -23.907 -23.204 1.520 1.00 29.39 355 PHE A N 1
ATOM 2639 C CA . PHE A 1 355 ? -22.649 -23.211 2.264 1.00 29.95 355 PHE A CA 1
ATOM 2640 C C . PHE A 1 355 ? -21.906 -24.549 2.175 1.00 30.50 355 PHE A C 1
ATOM 2641 O O . PHE A 1 355 ? -20.728 -24.628 2.549 1.00 29.86 355 PHE A O 1
ATOM 2649 N N . MET A 1 356 ? -22.562 -25.581 1.635 1.00 31.35 356 MET A N 1
ATOM 2650 C CA . MET A 1 356 ? -21.963 -26.914 1.548 1.00 33.24 356 MET A CA 1
ATOM 2651 C C . MET A 1 356 ? -21.027 -27.051 0.338 1.00 33.00 356 MET A C 1
ATOM 2652 O O . MET A 1 356 ? -21.385 -26.677 -0.789 1.00 32.64 356 MET A O 1
ATOM 2657 N N . ALA A 1 357 ? -19.833 -27.590 0.587 1.00 32.49 357 ALA A N 1
ATOM 2658 C CA . ALA A 1 357 ? -18.781 -27.666 -0.440 1.00 33.28 357 ALA A CA 1
ATOM 2659 C C . ALA A 1 357 ? -19.087 -28.769 -1.448 1.00 31.59 357 ALA A C 1
ATOM 2660 O O . ALA A 1 357 ? -19.827 -29.693 -1.131 1.00 32.47 357 ALA A O 1
ATOM 2662 N N . PRO A 1 358 ? -18.543 -28.661 -2.675 1.00 31.99 358 PRO A N 1
ATOM 2663 C CA . PRO A 1 358 ? -18.735 -29.672 -3.722 1.00 33.18 358 PRO A CA 1
ATOM 2664 C C . PRO A 1 358 ? -18.503 -31.129 -3.319 1.00 32.90 358 PRO A C 1
ATOM 2665 O O . PRO A 1 358 ? -19.334 -31.986 -3.635 1.00 33.41 358 PRO A O 1
ATOM 2669 N N . GLU A 1 359 ? -17.401 -31.409 -2.631 1.00 33.79 359 GLU A N 1
ATOM 2670 C CA . GLU A 1 359 ? -17.095 -32.782 -2.209 1.00 33.95 359 GLU A CA 1
ATOM 2671 C C . GLU A 1 359 ? -18.146 -33.356 -1.262 1.00 35.23 359 GLU A C 1
ATOM 2672 O O . GLU A 1 359 ? -18.403 -34.555 -1.266 1.00 35.70 359 GLU A O 1
ATOM 2678 N N . LEU A 1 360 ? -18.767 -32.494 -0.455 1.00 35.20 360 LEU A N 1
ATOM 2679 C CA . LEU A 1 360 ? -19.852 -32.917 0.407 1.00 35.45 360 LEU A CA 1
ATOM 2680 C C . LEU A 1 360 ? -21.084 -33.223 -0.426 1.00 36.43 360 LEU A C 1
ATOM 2681 O O . LEU A 1 360 ? -21.703 -34.283 -0.263 1.00 37.85 360 LEU A O 1
ATOM 2686 N N . LEU A 1 361 ? -21.421 -32.310 -1.334 1.00 35.64 361 LEU A N 1
ATOM 2687 C CA . LEU A 1 361 ? -22.560 -32.491 -2.239 1.00 36.48 361 LEU A CA 1
ATOM 2688 C C . LEU A 1 361 ? -22.404 -33.718 -3.143 1.00 37.35 361 LEU A C 1
ATOM 2689 O O . LEU A 1 361 ? -23.396 -34.349 -3.497 1.00 37.34 361 LEU A O 1
ATOM 2694 N N . LEU A 1 362 ? -21.164 -34.024 -3.515 1.00 38.31 362 LEU A N 1
ATOM 2695 C CA . LEU A 1 362 ? -20.841 -35.157 -4.388 1.00 38.90 362 LEU A CA 1
ATOM 2696 C C . LEU A 1 362 ? -20.785 -36.484 -3.628 1.00 39.67 362 LEU A C 1
ATOM 2697 O O . LEU A 1 362 ? -20.640 -37.552 -4.241 1.00 38.64 362 LEU A O 1
ATOM 2702 N N . GLY A 1 363 ? -20.905 -36.413 -2.305 1.00 39.62 363 GLY A N 1
ATOM 2703 C CA . GLY A 1 363 ? -20.986 -37.592 -1.452 1.00 40.46 363 GLY A CA 1
ATOM 2704 C C . GLY A 1 363 ? -19.648 -38.259 -1.224 1.00 41.30 363 GLY A C 1
ATOM 2705 O O . GLY A 1 363 ? -19.596 -39.437 -0.866 1.00 43.10 363 GLY A O 1
ATOM 2706 N N . GLU A 1 364 ? -18.567 -37.510 -1.436 1.00 41.02 364 GLU A N 1
ATOM 2707 C CA . GLU A 1 364 ? -17.213 -38.017 -1.265 1.00 41.63 364 GLU A CA 1
ATOM 2708 C C . GLU A 1 364 ? -16.766 -37.923 0.193 1.00 41.83 364 GLU A C 1
ATOM 2709 O O . GLU A 1 364 ? -17.460 -37.327 1.025 1.00 41.96 364 GLU A O 1
ATOM 2715 N N . GLU A 1 365 ? -15.617 -38.531 0.494 1.00 41.55 365 GLU A N 1
ATOM 2716 C CA . GLU A 1 365 ? -14.920 -38.299 1.755 1.00 42.12 365 GLU A CA 1
ATOM 2717 C C . GLU A 1 365 ? -14.463 -36.841 1.805 1.00 40.21 365 GLU A C 1
ATOM 2718 O O . GLU A 1 365 ? -14.090 -36.269 0.778 1.00 39.63 365 GLU A O 1
ATOM 2724 N N . TYR A 1 366 ? -14.490 -36.247 2.996 1.00 39.65 366 TYR A N 1
ATOM 2725 C CA . TYR A 1 366 ? -14.000 -34.877 3.177 1.00 38.87 366 TYR A CA 1
ATOM 2726 C C . TYR A 1 366 ? -13.403 -34.638 4.567 1.00 37.65 366 TYR A C 1
ATOM 2727 O O . TYR A 1 366 ? -13.638 -35.399 5.504 1.00 37.57 366 TYR A O 1
ATOM 2736 N N . ASP A 1 367 ? -12.618 -33.571 4.672 1.00 37.10 367 ASP A N 1
ATOM 2737 C CA . ASP A 1 367 ? -12.016 -33.142 5.931 1.00 37.71 367 ASP A CA 1
ATOM 2738 C C . ASP A 1 367 ? -12.361 -31.661 6.194 1.00 36.07 367 ASP A C 1
ATOM 2739 O O . ASP A 1 367 ? -13.428 -31.192 5.800 1.00 34.77 367 ASP A O 1
ATOM 2744 N N . PHE A 1 368 ? -11.440 -30.937 6.828 1.00 35.79 368 PHE A N 1
ATOM 2745 C CA . PHE A 1 368 ? -11.624 -29.546 7.225 1.00 35.35 368 PHE A CA 1
ATOM 2746 C C . PHE A 1 368 ? -11.907 -28.588 6.078 1.00 33.93 368 PHE A C 1
ATOM 2747 O O . PHE A 1 368 ? -12.443 -27.504 6.298 1.00 31.99 368 PHE A O 1
ATOM 2755 N N . SER A 1 369 ? -11.555 -28.987 4.854 1.00 34.12 369 SER A N 1
ATOM 2756 C CA . SER A 1 369 ? -11.725 -28.137 3.677 1.00 33.04 369 SER A CA 1
ATOM 2757 C C . SER A 1 369 ? -13.147 -27.612 3.496 1.00 31.07 369 SER A C 1
ATOM 2758 O O . SER A 1 369 ? -13.343 -26.527 2.964 1.00 30.78 369 SER A O 1
ATOM 2761 N N . VAL A 1 370 ? -14.139 -28.377 3.924 1.00 31.58 370 VAL A N 1
ATOM 2762 C CA . VAL A 1 370 ? -15.526 -27.918 3.766 1.00 31.05 370 VAL A CA 1
ATOM 2763 C C . VAL A 1 370 ? -15.785 -26.598 4.520 1.00 30.89 370 VAL A C 1
ATOM 2764 O O . VAL A 1 370 ? -16.556 -25.748 4.053 1.00 29.74 370 VAL A O 1
ATOM 2768 N N . ASP A 1 371 ? -15.116 -26.408 5.661 1.00 31.04 371 ASP A N 1
ATOM 2769 C CA . ASP A 1 371 ? -15.279 -25.189 6.453 1.00 28.98 371 ASP A CA 1
ATOM 2770 C C . ASP A 1 371 ? -14.678 -23.971 5.790 1.00 28.81 371 ASP A C 1
ATOM 2771 O O . ASP A 1 371 ? -15.162 -22.874 5.974 1.00 28.48 371 ASP A O 1
ATOM 2776 N N . TYR A 1 372 ? -13.603 -24.152 5.018 1.00 28.68 372 TYR A N 1
ATOM 2777 C CA . TYR A 1 372 ? -12.998 -23.041 4.303 1.00 27.87 372 TYR A CA 1
ATOM 2778 C C . TYR A 1 372 ? -13.841 -22.617 3.119 1.00 27.05 372 TYR A C 1
ATOM 2779 O O . TYR A 1 372 ? -13.913 -21.438 2.817 1.00 28.04 372 TYR A O 1
ATOM 2788 N N . PHE A 1 373 ? -14.523 -23.572 2.491 1.00 27.08 373 PHE A N 1
ATOM 2789 C CA . PHE A 1 373 ? -15.492 -23.232 1.464 1.00 27.69 373 PHE A CA 1
ATOM 2790 C C . PHE A 1 373 ? -16.553 -22.321 2.059 1.00 26.90 373 PHE A C 1
ATOM 2791 O O . PHE A 1 373 ? -16.818 -21.259 1.517 1.00 26.38 373 PHE A O 1
ATOM 2799 N N . ALA A 1 374 ? -17.117 -22.737 3.190 1.00 27.04 374 ALA A N 1
ATOM 2800 C CA . ALA A 1 374 ? -18.146 -21.962 3.891 1.00 27.40 374 ALA A CA 1
ATOM 2801 C C . ALA A 1 374 ? -17.665 -20.571 4.324 1.00 27.07 374 ALA A C 1
ATOM 2802 O O . ALA A 1 374 ? -18.438 -19.609 4.317 1.00 27.06 374 ALA A O 1
ATOM 2804 N N . LEU A 1 375 ? -16.380 -20.447 4.668 1.00 28.85 375 LEU A N 1
ATOM 2805 C CA . LEU A 1 375 ? -15.796 -19.144 4.976 1.00 27.02 375 LEU A CA 1
ATOM 2806 C C . LEU A 1 375 ? -15.798 -18.200 3.778 1.00 26.68 375 LEU A C 1
ATOM 2807 O O . LEU A 1 375 ? -16.066 -17.016 3.925 1.00 27.18 375 LEU A O 1
ATOM 2812 N N . GLY A 1 376 ? -15.463 -18.715 2.597 1.00 27.34 376 GLY A N 1
ATOM 2813 C CA . GLY A 1 376 ? -15.522 -17.926 1.377 1.00 27.33 376 GLY A CA 1
ATOM 2814 C C . GLY A 1 376 ? -16.926 -17.432 1.090 1.00 27.81 376 GLY A C 1
ATOM 2815 O O . GLY A 1 376 ? -17.131 -16.273 0.742 1.00 28.27 376 GLY A O 1
ATOM 2816 N N . VAL A 1 377 ? -17.910 -18.309 1.259 1.00 27.20 377 VAL A N 1
ATOM 2817 C CA . VAL A 1 377 ? -19.313 -17.895 1.081 1.00 26.61 377 VAL A CA 1
ATOM 2818 C C . VAL A 1 377 ? -19.682 -16.798 2.088 1.00 25.86 377 VAL A C 1
ATOM 2819 O O . VAL A 1 377 ? -20.355 -15.840 1.749 1.00 26.31 377 VAL A O 1
ATOM 2823 N N . THR A 1 378 ? -19.213 -16.944 3.326 1.00 28.11 378 THR A N 1
ATOM 2824 C CA . THR A 1 378 ? -19.531 -16.014 4.416 1.00 27.64 378 THR A CA 1
ATOM 2825 C C . THR A 1 378 ? -18.921 -14.642 4.161 1.00 28.44 378 THR A C 1
ATOM 2826 O O . THR A 1 378 ? -19.595 -13.619 4.302 1.00 27.66 378 THR A O 1
ATOM 2830 N N . LEU A 1 379 ? -17.657 -14.617 3.751 1.00 29.16 379 LEU A N 1
ATOM 2831 C CA . LEU A 1 379 ? -17.011 -13.356 3.383 1.00 28.49 379 LEU A CA 1
ATOM 2832 C C . LEU A 1 379 ? -17.718 -12.700 2.197 1.00 27.91 379 LEU A C 1
ATOM 2833 O O . LEU A 1 379 ? -17.986 -11.503 2.204 1.00 27.43 379 LEU A O 1
ATOM 2838 N N . TYR A 1 380 ? -17.998 -13.497 1.173 1.00 28.57 380 TYR A N 1
ATOM 2839 C CA . TYR A 1 380 ? -18.721 -13.005 0.007 1.00 28.32 380 TYR A CA 1
ATOM 2840 C C . TYR A 1 380 ? -19.982 -12.268 0.467 1.00 28.46 380 TYR A C 1
ATOM 2841 O O . TYR A 1 380 ? -20.197 -11.124 0.111 1.00 28.82 380 TYR A O 1
ATOM 2850 N N . GLU A 1 381 ? -20.785 -12.898 1.321 1.00 28.48 381 GLU A N 1
ATOM 2851 C CA . GLU A 1 381 ? -22.029 -12.299 1.776 1.00 29.40 381 GLU A CA 1
ATOM 2852 C C . GLU A 1 381 ? -21.853 -11.042 2.636 1.00 30.20 381 GLU A C 1
ATOM 2853 O O . GLU A 1 381 ? -22.617 -10.081 2.492 1.00 30.37 381 GLU A O 1
ATOM 2859 N N . MET A 1 382 ? -20.846 -11.039 3.514 1.00 30.41 382 MET A N 1
ATOM 2860 C CA . MET A 1 382 ? -20.515 -9.864 4.317 1.00 30.29 382 MET A CA 1
ATOM 2861 C C . MET A 1 382 ? -20.255 -8.632 3.439 1.00 30.87 382 MET A C 1
ATOM 2862 O O . MET A 1 382 ? -20.708 -7.540 3.762 1.00 31.65 382 MET A O 1
ATOM 2867 N N . ILE A 1 383 ? -19.568 -8.821 2.317 1.00 31.20 383 ILE A N 1
ATOM 2868 C CA . ILE A 1 383 ? -19.259 -7.708 1.407 1.00 32.22 383 ILE A CA 1
ATOM 2869 C C . ILE A 1 383 ? -20.403 -7.418 0.429 1.00 33.46 383 ILE A C 1
ATOM 2870 O O . ILE A 1 383 ? -20.774 -6.261 0.239 1.00 34.54 383 ILE A O 1
ATOM 2875 N N . ALA A 1 384 ? -20.982 -8.467 -0.160 1.00 34.53 384 ALA A N 1
ATOM 2876 C CA . ALA A 1 384 ? -21.962 -8.302 -1.243 1.00 33.68 384 ALA A CA 1
ATOM 2877 C C . ALA A 1 384 ? -23.404 -8.138 -0.767 1.00 35.33 384 ALA A C 1
ATOM 2878 O O . ALA A 1 384 ? -24.244 -7.610 -1.508 1.00 35.27 384 ALA A O 1
ATOM 2880 N N . ALA A 1 385 ? -23.711 -8.600 0.447 1.00 34.73 385 ALA A N 1
ATOM 2881 C CA . ALA A 1 385 ? -25.096 -8.632 0.931 1.00 34.70 385 ALA A CA 1
ATOM 2882 C C . ALA A 1 385 ? -25.983 -9.541 0.064 1.00 34.93 385 ALA A C 1
ATOM 2883 O O . ALA A 1 385 ? -27.168 -9.263 -0.128 1.00 35.65 385 ALA A O 1
ATOM 2885 N N . ARG A 1 386 ? -25.378 -10.606 -0.463 1.00 34.12 386 ARG A N 1
ATOM 2886 C CA . ARG A 1 386 ? -26.074 -11.714 -1.123 1.00 32.93 386 ARG A CA 1
ATOM 2887 C C . ARG A 1 386 ? -25.076 -12.849 -1.242 1.00 31.26 386 ARG A C 1
ATOM 2888 O O . ARG A 1 386 ? -23.875 -12.637 -1.078 1.00 30.23 386 ARG A O 1
ATOM 2896 N N . GLY A 1 387 ? -25.561 -14.054 -1.524 1.00 31.04 387 GLY A N 1
ATOM 2897 C CA . GLY A 1 387 ? -24.694 -15.217 -1.663 1.00 31.74 387 GLY A CA 1
ATOM 2898 C C . GLY A 1 387 ? -24.107 -15.302 -3.062 1.00 30.68 387 GLY A C 1
ATOM 2899 O O . GLY A 1 387 ? -24.587 -14.642 -3.967 1.00 31.43 387 GLY A O 1
ATOM 2900 N N . PRO A 1 388 ? -23.046 -16.099 -3.239 1.00 31.63 388 PRO A N 1
ATOM 2901 C CA . PRO A 1 388 ? -22.368 -16.197 -4.539 1.00 31.53 388 PRO A CA 1
ATOM 2902 C C . PRO A 1 388 ? -23.135 -16.907 -5.657 1.00 30.98 388 PRO A C 1
ATOM 2903 O O . PRO A 1 388 ? -22.783 -16.751 -6.827 1.00 29.86 388 PRO A O 1
ATOM 2907 N N . PHE A 1 389 ? -24.146 -17.702 -5.312 1.00 30.66 389 PHE A N 1
ATOM 2908 C CA . PHE A 1 389 ? -24.810 -18.585 -6.294 1.00 30.77 389 PHE A CA 1
ATOM 2909 C C . PHE A 1 389 ? -26.232 -18.166 -6.657 1.00 30.41 389 PHE A C 1
ATOM 2910 O O . PHE A 1 389 ? -26.763 -18.657 -7.645 1.00 30.91 389 PHE A O 1
ATOM 2918 N N . ARG A 1 390 ? -26.833 -17.268 -5.878 1.00 29.73 390 ARG A N 1
ATOM 2919 C CA . ARG A 1 390 ? -28.231 -16.861 -6.072 1.00 30.06 390 ARG A CA 1
ATOM 2920 C C . ARG A 1 390 ? -28.391 -15.347 -5.906 1.00 30.90 390 ARG A C 1
ATOM 2921 O O . ARG A 1 390 ? -27.846 -14.763 -4.969 1.00 32.14 390 ARG A O 1
ATOM 2929 N N . ALA A 1 391 ? -29.147 -14.724 -6.804 1.00 30.68 391 ALA A N 1
ATOM 2930 C CA . ALA A 1 391 ? -29.475 -13.298 -6.693 1.00 32.59 391 ALA A CA 1
ATOM 2931 C C . ALA A 1 391 ? -30.531 -13.088 -5.621 1.00 33.65 391 ALA A C 1
ATOM 2932 O O . ALA A 1 391 ? -31.105 -14.057 -5.130 1.00 30.15 391 ALA A O 1
ATOM 2934 N N . ARG A 1 392 ? -30.808 -11.834 -5.252 1.00 35.35 392 ARG A N 1
ATOM 2935 C CA . ARG A 1 392 ? -31.847 -11.585 -4.231 1.00 35.88 392 ARG A CA 1
ATOM 2936 C C . ARG A 1 392 ? -33.192 -12.067 -4.745 1.00 35.96 392 ARG A C 1
ATOM 2937 O O . ARG A 1 392 ? -33.553 -11.789 -5.876 1.00 38.85 392 ARG A O 1
ATOM 2945 N N . GLY A 1 393 ? -33.915 -12.802 -3.912 1.00 34.67 393 GLY A N 1
ATOM 2946 C CA . GLY A 1 393 ? -35.213 -13.330 -4.276 1.00 34.68 393 GLY A CA 1
ATOM 2947 C C . GLY A 1 393 ? -35.193 -14.555 -5.178 1.00 34.33 393 GLY A C 1
ATOM 2948 O O . GLY A 1 393 ? -36.243 -15.145 -5.428 1.00 35.24 393 GLY A O 1
ATOM 2949 N N . GLU A 1 394 ? -34.009 -14.943 -5.656 1.00 32.21 394 GLU A N 1
ATOM 2950 C CA . GLU A 1 394 ? -33.872 -16.096 -6.532 1.00 31.26 394 GLU A CA 1
ATOM 2951 C C . GLU A 1 394 ? -33.918 -17.371 -5.715 1.00 29.95 394 GLU A C 1
ATOM 2952 O O . GLU A 1 394 ? -33.036 -17.620 -4.893 1.00 28.06 394 GLU A O 1
ATOM 2958 N N . LYS A 1 395 ? -34.944 -18.175 -5.941 1.00 29.22 395 LYS A N 1
ATOM 2959 C CA . LYS A 1 395 ? -35.135 -19.408 -5.191 1.00 29.40 395 LYS A CA 1
ATOM 2960 C C . LYS A 1 395 ? -35.194 -20.543 -6.189 1.00 27.19 395 LYS A C 1
ATOM 2961 O O . LYS A 1 395 ? -36.008 -20.524 -7.087 1.00 27.12 395 LYS A O 1
ATOM 2967 N N . VAL A 1 396 ? -34.319 -21.525 -6.033 1.00 26.17 396 VAL A N 1
ATOM 2968 C CA . VAL A 1 396 ? -34.153 -22.554 -7.052 1.00 26.80 396 VAL A CA 1
ATOM 2969 C C . VAL A 1 396 ? -34.332 -23.943 -6.464 1.00 25.91 396 VAL A C 1
ATOM 2970 O O . VAL A 1 396 ? -34.199 -24.125 -5.254 1.00 26.03 396 VAL A O 1
ATOM 2974 N N . GLU A 1 397 ? -34.643 -24.915 -7.314 1.00 27.53 397 GLU A N 1
ATOM 2975 C CA . GLU A 1 397 ? -34.627 -26.318 -6.905 1.00 31.13 397 GLU A CA 1
ATOM 2976 C C . GLU A 1 397 ? -33.274 -26.670 -6.282 1.00 31.94 397 GLU A C 1
ATOM 2977 O O . GLU A 1 397 ? -32.252 -26.136 -6.696 1.00 30.33 397 GLU A O 1
ATOM 2983 N N . ASN A 1 398 ? -33.274 -27.596 -5.327 1.00 34.17 398 ASN A N 1
ATOM 2984 C CA . ASN A 1 398 ? -32.033 -28.149 -4.761 1.00 35.31 398 ASN A CA 1
ATOM 2985 C C . ASN A 1 398 ? -31.041 -28.597 -5.828 1.00 35.11 398 ASN A C 1
ATOM 2986 O O . ASN A 1 398 ? -29.835 -28.342 -5.701 1.00 35.08 398 ASN A O 1
ATOM 2991 N N . LYS A 1 399 ? -31.560 -29.273 -6.857 1.00 34.88 399 LYS A N 1
ATOM 2992 C CA . LYS A 1 399 ? -30.771 -29.781 -7.996 1.00 35.34 399 LYS A CA 1
ATOM 2993 C C . LYS A 1 399 ? -30.057 -28.675 -8.748 1.00 33.93 399 LYS A C 1
ATOM 2994 O O . LYS A 1 399 ? -28.924 -28.860 -9.189 1.00 33.27 399 LYS A O 1
ATOM 3000 N N . GLU A 1 400 ? -30.733 -27.542 -8.931 1.00 31.93 400 GLU A N 1
ATOM 3001 C CA . GLU A 1 400 ? -30.133 -26.394 -9.599 1.00 31.07 400 GLU A CA 1
ATOM 3002 C C . GLU A 1 400 ? -29.068 -25.731 -8.738 1.00 28.56 400 GLU A C 1
ATOM 3003 O O . GLU A 1 400 ? -28.021 -25.342 -9.257 1.00 27.01 400 GLU A O 1
ATOM 3009 N N . LEU A 1 401 ? -29.348 -25.560 -7.443 1.00 27.84 401 LEU A N 1
ATOM 3010 C CA . LEU A 1 401 ? -28.356 -24.991 -6.538 1.00 28.84 401 LEU A CA 1
ATOM 3011 C C . LEU A 1 401 ? -27.112 -25.890 -6.489 1.00 30.53 401 LEU A C 1
ATOM 3012 O O . LEU A 1 401 ? -25.983 -25.389 -6.514 1.00 29.66 401 LEU A O 1
ATOM 3017 N N . LYS A 1 402 ? -27.325 -27.203 -6.430 1.00 31.97 402 LYS A N 1
ATOM 3018 C CA . LYS A 1 402 ? -26.213 -28.172 -6.446 1.00 32.49 402 LYS A CA 1
ATOM 3019 C C . LYS A 1 402 ? -25.350 -28.016 -7.685 1.00 32.36 402 LYS A C 1
ATOM 3020 O O . LYS A 1 402 ? -24.125 -27.940 -7.565 1.00 33.83 402 LYS A O 1
ATOM 3026 N N . GLN A 1 403 ? -25.983 -27.961 -8.861 1.00 32.15 403 GLN A N 1
ATOM 3027 C CA . GLN A 1 403 ? -25.264 -27.795 -10.136 1.00 32.16 403 GLN A CA 1
ATOM 3028 C C . GLN A 1 403 ? -24.463 -26.487 -10.175 1.00 31.85 403 GLN A C 1
ATOM 3029 O O . GLN A 1 403 ? -23.339 -26.469 -10.670 1.00 31.85 403 GLN A O 1
ATOM 3035 N N . ARG A 1 404 ? -25.022 -25.412 -9.619 1.00 30.77 404 ARG A N 1
ATOM 3036 C CA . ARG A 1 404 ? -24.311 -24.133 -9.517 1.00 30.90 404 ARG A CA 1
ATOM 3037 C C . ARG A 1 404 ? -23.098 -24.190 -8.577 1.00 31.03 404 ARG A C 1
ATOM 3038 O O . ARG A 1 404 ? -22.030 -23.691 -8.923 1.00 31.53 404 ARG A O 1
ATOM 3046 N N . VAL A 1 405 ? -23.262 -24.788 -7.400 1.00 30.97 405 VAL A N 1
ATOM 3047 C CA . VAL A 1 405 ? -22.134 -24.939 -6.465 1.00 31.68 405 VAL A CA 1
ATOM 3048 C C . VAL A 1 405 ? -21.045 -25.856 -7.069 1.00 32.30 405 VAL A C 1
ATOM 3049 O O . VAL A 1 405 ? -19.847 -25.592 -6.914 1.00 31.26 405 VAL A O 1
ATOM 3053 N N . LEU A 1 406 ? -21.465 -26.922 -7.755 1.00 33.19 406 LEU A N 1
ATOM 3054 C CA . LEU A 1 406 ? -20.511 -27.873 -8.357 1.00 35.25 406 LEU A CA 1
ATOM 3055 C C . LEU A 1 406 ? -19.790 -27.351 -9.598 1.00 37.13 406 LEU A C 1
ATOM 3056 O O . LEU A 1 406 ? -18.628 -27.722 -9.838 1.00 39.10 406 LEU A O 1
ATOM 3061 N N . GLU A 1 407 ? -20.464 -26.524 -10.394 1.00 37.66 407 GLU A N 1
ATOM 3062 C CA . GLU A 1 407 ? -20.000 -26.197 -11.755 1.00 39.25 407 GLU A CA 1
ATOM 3063 C C . GLU A 1 407 ? -19.870 -24.707 -12.080 1.00 40.18 407 GLU A C 1
ATOM 3064 O O . GLU A 1 407 ? -19.100 -24.341 -12.963 1.00 40.19 407 GLU A O 1
ATOM 3070 N N . GLN A 1 408 ? -20.642 -23.860 -11.408 1.00 40.43 408 GLN A N 1
ATOM 3071 C CA . GLN A 1 408 ? -20.734 -22.452 -11.783 1.00 40.26 408 GLN A CA 1
ATOM 3072 C C . GLN A 1 408 ? -19.565 -21.666 -11.235 1.00 39.75 408 GLN A C 1
ATOM 3073 O O . GLN A 1 408 ? -19.163 -21.861 -10.085 1.00 38.70 408 GLN A O 1
ATOM 3079 N N . ALA A 1 409 ? -19.024 -20.780 -12.067 1.00 39.62 409 ALA A N 1
ATOM 3080 C CA . ALA A 1 409 ? -17.958 -19.869 -11.653 1.00 39.71 409 ALA A CA 1
ATOM 3081 C C . ALA A 1 409 ? -18.586 -18.676 -10.950 1.00 39.11 409 ALA A C 1
ATOM 3082 O O . ALA A 1 409 ? -19.479 -18.025 -11.500 1.00 37.65 409 ALA A O 1
ATOM 3084 N N . VAL A 1 410 ? -18.141 -18.403 -9.726 1.00 39.31 410 VAL A N 1
ATOM 3085 C CA . VAL A 1 410 ? -18.630 -17.247 -8.979 1.00 39.75 410 VAL A CA 1
ATOM 3086 C C . VAL A 1 410 ? -18.138 -15.978 -9.660 1.00 39.42 410 VAL A C 1
ATOM 3087 O O . VAL A 1 410 ? -17.017 -15.951 -10.164 1.00 38.41 410 VAL A O 1
ATOM 3091 N N . THR A 1 411 ? -18.978 -14.945 -9.700 1.00 40.47 411 THR A N 1
ATOM 3092 C CA . THR A 1 411 ? -18.577 -13.648 -10.252 1.00 41.76 411 THR A CA 1
ATOM 3093 C C . THR A 1 411 ? -18.506 -12.641 -9.127 1.00 42.33 411 THR A C 1
ATOM 3094 O O . THR A 1 411 ? -19.227 -12.754 -8.143 1.00 43.37 411 THR A O 1
ATOM 3098 N N . TYR A 1 412 ? -17.634 -11.652 -9.278 1.00 41.99 412 TYR A N 1
ATOM 3099 C CA . TYR A 1 412 ? -17.341 -10.710 -8.204 1.00 42.24 412 TYR A CA 1
ATOM 3100 C C . TYR A 1 412 ? -17.561 -9.269 -8.650 1.00 43.56 412 TYR A C 1
ATOM 3101 O O . TYR A 1 412 ? -16.887 -8.804 -9.577 1.00 44.03 412 TYR A O 1
ATOM 3110 N N . PRO A 1 413 ? -18.497 -8.549 -8.000 1.00 44.51 413 PRO A N 1
ATOM 3111 C CA . PRO A 1 413 ? -18.709 -7.130 -8.329 1.00 45.32 413 PRO A CA 1
ATOM 3112 C C . PRO A 1 413 ? -17.496 -6.249 -8.016 1.00 46.50 413 PRO A C 1
ATOM 3113 O O . PRO A 1 413 ? -16.496 -6.741 -7.486 1.00 46.42 413 PRO A O 1
ATOM 3117 N N . ASP A 1 414 ? -17.594 -4.957 -8.337 1.00 47.89 414 ASP A N 1
ATOM 3118 C CA . ASP A 1 414 ? -16.522 -3.994 -8.036 1.00 48.12 414 ASP A CA 1
ATOM 3119 C C . ASP A 1 414 ? -16.237 -3.843 -6.546 1.00 49.34 414 ASP A C 1
ATOM 3120 O O . ASP A 1 414 ? -15.087 -3.628 -6.160 1.00 51.37 414 ASP A O 1
ATOM 3125 N N . LYS A 1 415 ? -17.280 -3.951 -5.720 1.00 48.64 415 LYS A N 1
ATOM 3126 C CA . LYS A 1 415 ? -17.161 -3.882 -4.258 1.00 47.46 415 LYS A CA 1
ATOM 3127 C C . LYS A 1 415 ? -15.956 -4.642 -3.717 1.00 47.01 415 LYS A C 1
ATOM 3128 O O . LYS A 1 415 ? -15.350 -4.235 -2.724 1.00 47.80 415 LYS A O 1
ATOM 3134 N N . PHE A 1 416 ? -15.620 -5.754 -4.363 1.00 45.84 416 PHE A N 1
ATOM 3135 C CA . PHE A 1 416 ? -14.499 -6.576 -3.939 1.00 44.47 416 PHE A CA 1
ATOM 3136 C C . PHE A 1 416 ? -13.197 -5.967 -4.419 1.00 44.12 416 PHE A C 1
ATOM 3137 O O . PHE A 1 416 ? -13.022 -5.710 -5.612 1.00 43.50 416 PHE A O 1
ATOM 3145 N N . SER A 1 417 ? -12.305 -5.720 -3.467 1.00 43.19 417 SER A N 1
ATOM 3146 C CA . SER A 1 417 ? -10.952 -5.307 -3.751 1.00 43.64 417 SER A CA 1
ATOM 3147 C C . SER A 1 417 ? -10.236 -6.503 -4.353 1.00 43.25 417 SER A C 1
ATOM 3148 O O . SER A 1 417 ? -10.685 -7.631 -4.185 1.00 42.60 417 SER A O 1
ATOM 3151 N N . PRO A 1 418 ? -9.130 -6.267 -5.073 1.00 42.43 418 PRO A N 1
ATOM 3152 C CA . PRO A 1 418 ? -8.339 -7.378 -5.606 1.00 41.69 418 PRO A CA 1
ATOM 3153 C C . PRO A 1 418 ? -8.007 -8.470 -4.586 1.00 40.76 418 PRO A C 1
ATOM 3154 O O . PRO A 1 418 ? -8.030 -9.654 -4.928 1.00 40.94 418 PRO A O 1
ATOM 3158 N N . ALA A 1 419 ? -7.695 -8.077 -3.352 1.00 39.71 419 ALA A N 1
ATOM 3159 C CA . ALA A 1 419 ? -7.323 -9.026 -2.311 1.00 38.99 419 ALA A CA 1
ATOM 3160 C C . ALA A 1 419 ? -8.516 -9.877 -1.854 1.00 37.79 419 ALA A C 1
ATOM 3161 O O . ALA A 1 419 ? -8.371 -11.082 -1.633 1.00 36.15 419 ALA A O 1
ATOM 3163 N N . SER A 1 420 ? -9.674 -9.234 -1.710 1.00 37.64 420 SER A N 1
ATOM 3164 C CA . SER A 1 420 ? -10.931 -9.911 -1.333 1.00 37.95 420 SER A CA 1
ATOM 3165 C C . SER A 1 420 ? -11.355 -10.977 -2.351 1.00 37.59 420 SER A C 1
ATOM 3166 O O . SER A 1 420 ? -11.724 -12.090 -1.975 1.00 38.33 420 SER A O 1
ATOM 3169 N N . LYS A 1 421 ? -11.286 -10.627 -3.636 1.00 36.36 421 LYS A N 1
ATOM 3170 C CA . LYS A 1 421 ? -11.610 -11.561 -4.705 1.00 36.27 421 LYS A CA 1
ATOM 3171 C C . LYS A 1 421 ? -10.666 -12.767 -4.719 1.00 36.23 421 LYS A C 1
ATOM 3172 O O . LYS A 1 421 ? -11.127 -13.906 -4.754 1.00 35.15 421 LYS A O 1
ATOM 3178 N N . ASP A 1 422 ? -9.353 -12.525 -4.692 1.00 36.44 422 ASP A N 1
ATOM 3179 C CA . ASP A 1 422 ? -8.365 -13.623 -4.682 1.00 35.96 422 ASP A CA 1
ATOM 3180 C C . ASP A 1 422 ? -8.629 -14.565 -3.511 1.00 35.03 422 ASP A C 1
ATOM 3181 O O . ASP A 1 422 ? -8.578 -15.790 -3.660 1.00 35.33 422 ASP A O 1
ATOM 3186 N N . PHE A 1 423 ? -8.894 -13.990 -2.343 1.00 34.83 423 PHE A N 1
ATOM 3187 C CA . PHE A 1 423 ? -9.105 -14.777 -1.128 1.00 34.27 423 PHE A CA 1
ATOM 3188 C C . PHE A 1 423 ? -10.347 -15.658 -1.254 1.00 31.95 423 PHE A C 1
ATOM 3189 O O . PHE A 1 423 ? -10.291 -16.864 -1.010 1.00 30.49 423 PHE A O 1
ATOM 3197 N N . CYS A 1 424 ? -11.455 -15.041 -1.629 1.00 32.67 424 CYS A N 1
ATOM 3198 C CA . CYS A 1 424 ? -12.702 -15.773 -1.928 1.00 33.56 424 CYS A CA 1
ATOM 3199 C C . CYS A 1 424 ? -12.483 -16.865 -2.975 1.00 33.61 424 CYS A C 1
ATOM 3200 O O . CYS A 1 424 ? -12.861 -18.019 -2.765 1.00 33.97 424 CYS A O 1
ATOM 3203 N N . GLU A 1 425 ? -11.840 -16.496 -4.091 1.00 34.33 425 GLU A N 1
ATOM 3204 C CA . GLU A 1 425 ? -11.481 -17.445 -5.146 1.00 33.83 425 GLU A CA 1
ATOM 3205 C C . GLU A 1 425 ? -10.702 -18.639 -4.620 1.00 33.80 425 GLU A C 1
ATOM 3206 O O . GLU A 1 425 ? -10.937 -19.772 -5.039 1.00 34.60 425 GLU A O 1
ATOM 3212 N N . ALA A 1 426 ? -9.756 -18.377 -3.723 1.00 33.56 426 ALA A N 1
ATOM 3213 C CA . ALA A 1 426 ? -8.911 -19.425 -3.164 1.00 33.51 426 ALA A CA 1
ATOM 3214 C C . ALA A 1 426 ? -9.688 -20.343 -2.242 1.00 32.65 426 ALA A C 1
ATOM 3215 O O . ALA A 1 426 ? -9.355 -21.533 -2.138 1.00 32.25 426 ALA A O 1
ATOM 3217 N N . LEU A 1 427 ? -10.714 -19.789 -1.580 1.00 32.27 427 LEU A N 1
ATOM 3218 C CA . LEU A 1 427 ? -11.587 -20.539 -0.678 1.00 32.11 427 LEU A CA 1
ATOM 3219 C C . LEU A 1 427 ? -12.747 -21.243 -1.387 1.00 31.54 427 LEU A C 1
ATOM 3220 O O . LEU A 1 427 ? -13.179 -22.304 -0.951 1.00 31.20 427 LEU A O 1
ATOM 3225 N N . LEU A 1 428 ? -13.223 -20.667 -2.485 1.00 32.23 428 LEU A N 1
ATOM 3226 C CA . LEU A 1 428 ? -14.353 -21.224 -3.253 1.00 32.98 428 LEU A CA 1
ATOM 3227 C C . LEU A 1 428 ? -13.955 -22.221 -4.354 1.00 33.53 428 LEU A C 1
ATOM 3228 O O . LEU A 1 428 ? -14.811 -22.679 -5.109 1.00 32.49 428 LEU A O 1
ATOM 3233 N N . GLN A 1 429 ? -12.662 -22.550 -4.439 1.00 34.28 429 GLN A N 1
ATOM 3234 C CA . GLN A 1 429 ? -12.150 -23.588 -5.342 1.00 34.75 429 GLN A CA 1
ATOM 3235 C C . GLN A 1 429 ? -12.956 -24.860 -5.193 1.00 35.24 429 GLN A C 1
ATOM 3236 O O . GLN A 1 429 ? -13.151 -25.320 -4.075 1.00 36.25 429 GLN A O 1
ATOM 3242 N N . LYS A 1 430 ? -13.386 -25.446 -6.307 1.00 34.55 430 LYS A N 1
ATOM 3243 C CA . LYS A 1 430 ? -14.255 -26.626 -6.262 1.00 34.80 430 LYS A CA 1
ATOM 3244 C C . LYS A 1 430 ? -13.508 -27.851 -5.735 1.00 34.91 430 LYS A C 1
ATOM 3245 O O . LYS A 1 430 ? -14.048 -28.629 -4.943 1.00 33.34 430 LYS A O 1
ATOM 3251 N N . ASP A 1 431 ? -12.267 -28.030 -6.196 1.00 35.42 431 ASP A N 1
ATOM 3252 C CA . ASP A 1 431 ? -11.431 -29.140 -5.758 1.00 36.08 431 ASP A CA 1
ATOM 3253 C C . ASP A 1 431 ? -10.836 -28.776 -4.404 1.00 36.02 431 ASP A C 1
ATOM 3254 O O . ASP A 1 431 ? -10.138 -27.769 -4.301 1.00 36.05 431 ASP A O 1
ATOM 3259 N N . PRO A 1 432 ? -11.121 -29.582 -3.360 1.00 36.46 432 PRO A N 1
ATOM 3260 C CA . PRO A 1 432 ? -10.589 -29.299 -2.038 1.00 37.21 432 PRO A CA 1
ATOM 3261 C C . PRO A 1 432 ? -9.068 -29.394 -1.974 1.00 38.53 432 PRO A C 1
ATOM 3262 O O . PRO A 1 432 ? -8.451 -28.727 -1.145 1.00 38.51 432 PRO A O 1
ATOM 3266 N N . GLU A 1 433 ? -8.471 -30.197 -2.855 1.00 39.65 433 GLU A N 1
ATOM 3267 C CA . GLU A 1 433 ? -7.006 -30.319 -2.911 1.00 40.02 433 GLU A CA 1
ATOM 3268 C C . GLU A 1 433 ? -6.351 -29.006 -3.343 1.00 40.29 433 GLU A C 1
ATOM 3269 O O . GLU A 1 433 ? -5.230 -28.732 -2.957 1.00 41.66 433 GLU A O 1
ATOM 3275 N N . LYS A 1 434 ? -7.054 -28.202 -4.139 1.00 39.84 434 LYS A N 1
ATOM 3276 C CA . LYS A 1 434 ? -6.559 -26.889 -4.568 1.00 39.49 434 LYS A CA 1
ATOM 3277 C C . LYS A 1 434 ? -7.037 -25.739 -3.673 1.00 39.22 434 LYS A C 1
ATOM 3278 O O . LYS A 1 434 ? -6.630 -24.590 -3.852 1.00 39.44 434 LYS A O 1
ATOM 3284 N N . ARG A 1 435 ? -7.915 -26.037 -2.719 1.00 38.70 435 ARG A N 1
ATOM 3285 C CA . ARG A 1 435 ? -8.528 -24.995 -1.901 1.00 37.35 435 ARG A CA 1
ATOM 3286 C C . ARG A 1 435 ? -7.614 -24.547 -0.765 1.00 36.50 435 ARG A C 1
ATOM 3287 O O . ARG A 1 435 ? -6.986 -25.370 -0.090 1.00 36.71 435 ARG A O 1
ATOM 3295 N N . LEU A 1 436 ? -7.562 -23.237 -0.563 1.00 36.00 436 LEU A N 1
ATOM 3296 C CA . LEU A 1 436 ? -6.889 -22.640 0.586 1.00 37.08 436 LEU A CA 1
ATOM 3297 C C . LEU A 1 436 ? -7.534 -23.092 1.903 1.00 37.23 436 LEU A C 1
ATOM 3298 O O . LEU A 1 436 ? -8.764 -23.161 2.002 1.00 36.34 436 LEU A O 1
ATOM 3303 N N . GLY A 1 437 ? -6.716 -23.390 2.912 1.00 37.64 437 GLY A N 1
ATOM 3304 C CA . GLY A 1 437 ? -7.248 -23.763 4.219 1.00 39.21 437 GLY A CA 1
ATOM 3305 C C . GLY A 1 437 ? -6.247 -24.181 5.289 1.00 41.10 437 GLY A C 1
ATOM 3306 O O . GLY A 1 437 ? -5.275 -23.469 5.567 1.00 41.66 437 GLY A O 1
ATOM 3307 N N . PHE A 1 438 ? -6.517 -25.326 5.911 1.00 41.53 438 PHE A N 1
ATOM 3308 C CA . PHE A 1 438 ? -5.684 -25.864 6.982 1.00 42.15 438 PHE A CA 1
ATOM 3309 C C . PHE A 1 438 ? -4.527 -26.620 6.343 1.00 43.42 438 PHE A C 1
ATOM 3310 O O . PHE A 1 438 ? -4.756 -27.631 5.666 1.00 41.44 438 PHE A O 1
ATOM 3318 N N . ARG A 1 439 ? -3.301 -26.126 6.543 1.00 45.94 439 ARG A N 1
ATOM 3319 C CA . ARG A 1 439 ? -2.088 -26.775 6.012 1.00 46.79 439 ARG A CA 1
ATOM 3320 C C . ARG A 1 439 ? -0.986 -26.822 7.075 1.00 47.60 439 ARG A C 1
ATOM 3321 O O . ARG A 1 439 ? -0.762 -25.846 7.797 1.00 47.24 439 ARG A O 1
ATOM 3329 N N . ASP A 1 440 ? -0.315 -27.971 7.167 1.00 48.82 440 ASP A N 1
ATOM 3330 C CA . ASP A 1 440 ? 0.799 -28.181 8.105 1.00 49.21 440 ASP A CA 1
ATOM 3331 C C . ASP A 1 440 ? 0.390 -27.914 9.561 1.00 49.55 440 ASP A C 1
ATOM 3332 O O . ASP A 1 440 ? 1.163 -27.359 10.350 1.00 49.64 440 ASP A O 1
ATOM 3337 N N . GLY A 1 441 ? -0.843 -28.296 9.897 1.00 49.06 441 GLY A N 1
ATOM 3338 C CA . GLY A 1 441 ? -1.352 -28.208 11.273 1.00 48.14 441 GLY A CA 1
ATOM 3339 C C . GLY A 1 441 ? -1.799 -26.828 11.720 1.00 47.20 441 GLY A C 1
ATOM 3340 O O . GLY A 1 441 ? -1.985 -26.596 12.909 1.00 47.86 441 GLY A O 1
ATOM 3341 N N . SER A 1 442 ? -1.981 -25.908 10.779 1.00 46.91 442 SER A N 1
ATOM 3342 C CA . SER A 1 442 ? -2.405 -24.556 11.116 1.00 46.31 442 SER A CA 1
ATOM 3343 C C . SER A 1 442 ? -2.954 -23.809 9.911 1.00 45.44 442 SER A C 1
ATOM 3344 O O . SER A 1 442 ? -2.966 -24.330 8.789 1.00 45.55 442 SER A O 1
ATOM 3347 N N . CYS A 1 443 ? -3.390 -22.575 10.163 1.00 45.16 443 CYS A N 1
ATOM 3348 C CA . CYS A 1 443 ? -3.843 -21.650 9.129 1.00 45.38 443 CYS A CA 1
ATOM 3349 C C . CYS A 1 443 ? -2.819 -20.539 8.857 1.00 45.39 443 CYS A C 1
ATOM 3350 O O . CYS A 1 443 ? -3.154 -19.508 8.287 1.00 45.35 443 CYS A O 1
ATOM 3353 N N . ASP A 1 444 ? -1.563 -20.753 9.247 1.00 46.89 444 ASP A N 1
ATOM 3354 C CA . ASP A 1 444 ? -0.520 -19.724 9.078 1.00 46.00 444 ASP A CA 1
ATOM 3355 C C . ASP A 1 444 ? -0.343 -19.336 7.614 1.00 45.00 444 ASP A C 1
ATOM 3356 O O . ASP A 1 444 ? -0.180 -18.155 7.290 1.00 44.72 444 ASP A O 1
ATOM 3361 N N . GLY A 1 445 ? -0.413 -20.327 6.728 1.00 44.45 445 GLY A N 1
ATOM 3362 C CA . GLY A 1 445 ? -0.369 -20.074 5.295 1.00 44.07 445 GLY A CA 1
ATOM 3363 C C . GLY A 1 445 ? -1.442 -19.100 4.867 1.00 43.47 445 GLY A C 1
ATOM 3364 O O . GLY A 1 445 ? -1.176 -18.126 4.167 1.00 42.79 445 GLY A O 1
ATOM 3365 N N . LEU A 1 446 ? -2.665 -19.368 5.312 1.00 43.42 446 LEU A N 1
ATOM 3366 C CA . LEU A 1 446 ? -3.803 -18.497 5.053 1.00 42.04 446 LEU A CA 1
ATOM 3367 C C . LEU A 1 446 ? -3.611 -17.076 5.607 1.00 40.04 446 LEU A C 1
ATOM 3368 O O . LEU A 1 446 ? -3.979 -16.107 4.964 1.00 39.96 446 LEU A O 1
ATOM 3373 N N . ARG A 1 447 ? -3.030 -16.957 6.797 1.00 40.03 447 ARG A N 1
ATOM 3374 C CA . ARG A 1 447 ? -2.833 -15.650 7.456 1.00 40.61 447 ARG A CA 1
ATOM 3375 C C . ARG A 1 447 ? -1.965 -14.678 6.674 1.00 38.66 447 ARG A C 1
ATOM 3376 O O . ARG A 1 447 ? -2.104 -13.464 6.820 1.00 36.07 447 ARG A O 1
ATOM 3384 N N . THR A 1 448 ? -1.074 -15.222 5.849 1.00 39.00 448 THR A N 1
ATOM 3385 C CA . THR A 1 448 ? -0.121 -14.416 5.081 1.00 39.05 448 THR A CA 1
ATOM 3386 C C . THR A 1 448 ? -0.753 -13.816 3.827 1.00 38.05 448 THR A C 1
ATOM 3387 O O . THR A 1 448 ? -0.103 -13.056 3.112 1.00 36.64 448 THR A O 1
ATOM 3391 N N . HIS A 1 449 ? -2.023 -14.142 3.563 1.00 36.40 449 HIS A N 1
ATOM 3392 C CA . HIS A 1 449 ? -2.676 -13.663 2.361 1.00 37.12 449 HIS A CA 1
ATOM 3393 C C . HIS A 1 449 ? -2.754 -12.138 2.413 1.00 36.75 449 HIS A C 1
ATOM 3394 O O . HIS A 1 449 ? -3.018 -11.585 3.474 1.00 37.19 449 HIS A O 1
ATOM 3401 N N . PRO A 1 450 ? -2.508 -11.454 1.281 1.00 37.15 450 PRO A N 1
ATOM 3402 C CA . PRO A 1 450 ? -2.645 -9.994 1.211 1.00 36.95 450 PRO A CA 1
ATOM 3403 C C . PRO A 1 450 ? -3.932 -9.401 1.793 1.00 36.90 450 PRO A C 1
ATOM 3404 O O . PRO A 1 450 ? -3.938 -8.229 2.161 1.00 36.00 450 PRO A O 1
ATOM 3408 N N . LEU A 1 451 ? -5.019 -10.177 1.865 1.00 36.78 451 LEU A N 1
ATOM 3409 C CA . LEU A 1 451 ? -6.231 -9.697 2.516 1.00 36.15 451 LEU A CA 1
ATOM 3410 C C . LEU A 1 451 ? -5.939 -9.170 3.929 1.00 34.44 451 LEU A C 1
ATOM 3411 O O . LEU A 1 451 ? -6.473 -8.141 4.334 1.00 33.34 451 LEU A O 1
ATOM 3416 N N . PHE A 1 452 ? -5.075 -9.871 4.655 1.00 35.57 452 PHE A N 1
ATOM 3417 C CA . PHE A 1 452 ? -4.831 -9.581 6.074 1.00 37.12 452 PHE A CA 1
ATOM 3418 C C . PHE A 1 452 ? -3.642 -8.638 6.325 1.00 38.20 452 PHE A C 1
ATOM 3419 O O . PHE A 1 452 ? -3.046 -8.670 7.403 1.00 37.34 452 PHE A O 1
ATOM 3427 N N . ARG A 1 453 ? -3.329 -7.789 5.344 1.00 39.21 453 ARG A N 1
ATOM 3428 C CA . ARG A 1 453 ? -2.163 -6.891 5.419 1.00 40.30 453 ARG A CA 1
ATOM 3429 C C . ARG A 1 453 ? -2.132 -6.000 6.652 1.00 39.86 453 ARG A C 1
ATOM 3430 O O . ARG A 1 453 ? -1.078 -5.833 7.258 1.00 40.32 453 ARG A O 1
ATOM 3438 N N . ASP A 1 454 ? -3.268 -5.402 7.003 1.00 38.88 454 ASP A N 1
ATOM 3439 C CA . ASP A 1 454 ? -3.324 -4.496 8.152 1.00 39.49 454 ASP A CA 1
ATOM 3440 C C . ASP A 1 454 ? -3.722 -5.179 9.469 1.00 39.49 454 ASP A C 1
ATOM 3441 O O . ASP A 1 454 ? -3.908 -4.500 10.479 1.00 40.69 454 ASP A O 1
ATOM 3446 N N . ILE A 1 455 ? -3.848 -6.508 9.466 1.00 38.30 455 ILE A N 1
ATOM 3447 C CA . ILE A 1 455 ? -4.159 -7.251 10.687 1.00 37.44 455 ILE A CA 1
ATOM 3448 C C . ILE A 1 455 ? -2.874 -7.677 11.381 1.00 37.32 455 ILE A C 1
ATOM 3449 O O . ILE A 1 455 ? -2.032 -8.363 10.793 1.00 37.04 455 ILE A O 1
ATOM 3454 N N . SER A 1 456 ? -2.736 -7.276 12.640 1.00 36.81 456 SER A N 1
ATOM 3455 C CA . SER A 1 456 ? -1.661 -7.758 13.484 1.00 36.01 456 SER A CA 1
ATOM 3456 C C . SER A 1 456 ? -2.124 -9.039 14.186 1.00 33.92 456 SER A C 1
ATOM 3457 O O . SER A 1 456 ? -2.913 -8.981 15.116 1.00 33.64 456 SER A O 1
ATOM 3460 N N . TRP A 1 457 ? -1.628 -10.188 13.740 1.00 32.67 457 TRP A N 1
ATOM 3461 C CA . TRP A 1 457 ? -2.147 -11.485 14.193 1.00 32.68 457 TRP A CA 1
ATOM 3462 C C . TRP A 1 457 ? -1.905 -11.794 15.665 1.00 31.91 457 TRP A C 1
ATOM 3463 O O . TRP A 1 457 ? -2.766 -12.357 16.316 1.00 30.80 457 TRP A O 1
ATOM 3474 N N . ARG A 1 458 ? -0.737 -11.426 16.195 1.00 31.69 458 ARG A N 1
ATOM 3475 C CA . ARG A 1 458 ? -0.488 -11.590 17.619 1.00 30.37 458 ARG A CA 1
ATOM 3476 C C . ARG A 1 458 ? -1.575 -10.920 18.443 1.00 29.62 458 ARG A C 1
ATOM 3477 O O . ARG A 1 458 ? -2.120 -11.529 19.357 1.00 30.25 458 ARG A O 1
ATOM 3485 N N . GLN A 1 459 ? -1.877 -9.662 18.127 1.00 29.46 459 GLN A N 1
ATOM 3486 C CA . GLN A 1 459 ? -2.870 -8.906 18.893 1.00 30.91 459 GLN A CA 1
ATOM 3487 C C . GLN A 1 459 ? -4.312 -9.374 18.618 1.00 32.12 459 GLN A C 1
ATOM 3488 O O . GLN A 1 459 ? -5.154 -9.317 19.509 1.00 32.01 459 GLN A O 1
ATOM 3494 N N . LEU A 1 460 ? -4.578 -9.828 17.397 1.00 33.31 460 LEU A N 1
ATOM 3495 C CA . LEU A 1 460 ? -5.893 -10.428 17.088 1.00 33.88 460 LEU A CA 1
ATOM 3496 C C . LEU A 1 460 ? -6.100 -11.665 17.938 1.00 34.54 460 LEU A C 1
ATOM 3497 O O . LEU A 1 460 ? -7.101 -11.788 18.637 1.00 35.99 460 LEU A O 1
ATOM 3502 N N . GLU A 1 461 ? -5.136 -12.578 17.890 1.00 36.04 461 GLU A N 1
ATOM 3503 C CA . GLU A 1 461 ? -5.268 -13.856 18.574 1.00 36.96 461 GLU A CA 1
ATOM 3504 C C . GLU A 1 461 ? -5.359 -13.701 20.085 1.00 37.78 461 GLU A C 1
ATOM 3505 O O . GLU A 1 461 ? -5.973 -14.534 20.746 1.00 39.06 461 GLU A O 1
ATOM 3511 N N . ALA A 1 462 ? -4.800 -12.608 20.613 1.00 37.51 462 ALA A N 1
ATOM 3512 C CA . ALA A 1 462 ? -4.814 -12.311 22.049 1.00 36.98 462 ALA A CA 1
ATOM 3513 C C . ALA A 1 462 ? -6.013 -11.461 22.479 1.00 37.83 462 ALA A C 1
ATOM 3514 O O . ALA A 1 462 ? -6.128 -11.098 23.647 1.00 37.91 462 ALA A O 1
ATOM 3516 N N . GLY A 1 463 ? -6.906 -11.149 21.540 1.00 37.26 463 GLY A N 1
ATOM 3517 C CA . GLY A 1 463 ? -8.048 -10.283 21.821 1.00 37.02 463 GLY A CA 1
ATOM 3518 C C . GLY A 1 463 ? -7.701 -8.858 22.194 1.00 37.84 463 GLY A C 1
ATOM 3519 O O . GLY A 1 463 ?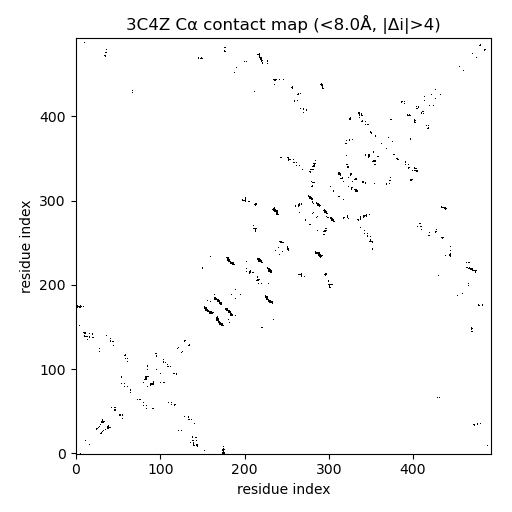 -8.480 -8.185 22.872 1.00 38.73 463 GLY A O 1
ATOM 3520 N N . MET A 1 464 ? -6.551 -8.374 21.729 1.00 36.57 464 MET A N 1
ATOM 3521 C CA . MET A 1 464 ? -6.122 -7.017 22.049 1.00 35.91 464 MET A CA 1
ATOM 3522 C C . MET A 1 464 ? -6.678 -5.961 21.086 1.00 35.77 464 MET A C 1
ATOM 3523 O O . MET A 1 464 ? -6.888 -4.822 21.479 1.00 35.47 464 MET A O 1
ATOM 3528 N N . LEU A 1 465 ? -6.900 -6.333 19.828 1.00 35.56 465 LEU A N 1
ATOM 3529 C CA . LEU A 1 465 ? -7.260 -5.355 18.803 1.00 35.55 465 LEU A CA 1
ATOM 3530 C C . LEU A 1 465 ? -8.635 -4.764 19.062 1.00 35.83 465 LEU A C 1
ATOM 3531 O O . LEU A 1 465 ? -9.551 -5.464 19.515 1.00 34.57 465 LEU A O 1
ATOM 3536 N N . THR A 1 466 ? -8.786 -3.478 18.755 1.00 35.27 466 THR A N 1
ATOM 3537 C CA . THR A 1 466 ? -10.066 -2.799 18.903 1.00 36.24 466 THR A CA 1
ATOM 3538 C C . THR A 1 466 ? -10.953 -3.139 17.701 1.00 35.97 466 THR A C 1
ATOM 3539 O O . THR A 1 466 ? -10.564 -2.902 16.560 1.00 35.89 466 THR A O 1
ATOM 3543 N N . PRO A 1 467 ? -12.133 -3.743 17.942 1.00 36.50 467 PRO A N 1
ATOM 3544 C CA . PRO A 1 467 ? -12.994 -4.031 16.796 1.00 37.81 467 PRO A CA 1
ATOM 3545 C C . PRO A 1 467 ? -13.482 -2.767 16.091 1.00 39.58 467 PRO A C 1
ATOM 3546 O O . PRO A 1 467 ? -13.651 -1.734 16.735 1.00 37.36 467 PRO A O 1
ATOM 3550 N N . PRO A 1 468 ? -13.732 -2.864 14.771 1.00 42.05 468 PRO A N 1
ATOM 3551 C CA . PRO A 1 468 ? -14.111 -1.719 13.952 1.00 42.50 468 PRO A CA 1
ATOM 3552 C C . PRO A 1 468 ? -15.550 -1.279 14.188 1.00 42.62 468 PRO A C 1
ATOM 3553 O O . PRO A 1 468 ? -15.902 -0.151 13.871 1.00 42.96 468 PRO A O 1
ATOM 3557 N N . PHE A 1 469 ? -16.369 -2.163 14.750 1.00 42.67 469 PHE A N 1
ATOM 3558 C CA . PHE A 1 469 ? -17.743 -1.819 15.090 1.00 43.42 469 PHE A CA 1
ATOM 3559 C C . PHE A 1 469 ? -18.013 -2.206 16.536 1.00 43.85 469 PHE A C 1
ATOM 3560 O O . PHE A 1 469 ? -17.737 -3.339 16.927 1.00 41.31 469 PHE A O 1
ATOM 3568 N N . VAL A 1 470 ? -18.546 -1.273 17.325 1.00 44.23 470 VAL A N 1
ATOM 3569 C CA . VAL A 1 470 ? -18.962 -1.570 18.699 1.00 46.29 470 VAL A CA 1
ATOM 3570 C C . VAL A 1 470 ? -20.485 -1.479 18.806 1.00 47.08 470 VAL A C 1
ATOM 3571 O O . VAL A 1 470 ? -21.062 -0.434 18.522 1.00 46.21 470 VAL A O 1
ATOM 3575 N N . PRO A 1 471 ? -21.152 -2.588 19.184 1.00 48.90 471 PRO A N 1
ATOM 3576 C CA . PRO A 1 471 ? -22.615 -2.549 19.309 1.00 52.14 471 PRO A CA 1
ATOM 3577 C C . PRO A 1 471 ? -23.084 -1.617 20.419 1.00 55.25 471 PRO A C 1
ATOM 3578 O O . PRO A 1 471 ? -22.401 -1.481 21.433 1.00 56.14 471 PRO A O 1
ATOM 3582 N N . ASP A 1 472 ? -24.230 -0.970 20.224 1.00 58.99 472 ASP A N 1
ATOM 3583 C CA . ASP A 1 472 ? -24.796 -0.103 21.256 1.00 60.33 472 ASP A CA 1
ATOM 3584 C C . ASP A 1 472 ? -25.516 -0.962 22.290 1.00 62.45 472 ASP A C 1
ATOM 3585 O O . ASP A 1 472 ? -26.336 -1.813 21.937 1.00 62.55 472 ASP A O 1
ATOM 3590 N N . SER A 1 473 ? -25.198 -0.733 23.562 1.00 64.63 473 SER A N 1
ATOM 3591 C CA . SER A 1 473 ? -25.776 -1.495 24.677 1.00 66.20 473 SER A CA 1
ATOM 3592 C C . SER A 1 473 ? -27.291 -1.285 24.800 1.00 67.62 473 SER A C 1
ATOM 3593 O O . SER A 1 473 ? -28.021 -2.203 25.178 1.00 68.06 473 SER A O 1
ATOM 3596 N N . ARG A 1 474 ? -27.754 -0.071 24.500 1.00 68.50 474 ARG A N 1
ATOM 3597 C CA . ARG A 1 474 ? -29.187 0.227 24.511 1.00 69.31 474 ARG A CA 1
ATOM 3598 C C . ARG A 1 474 ? -29.926 -0.479 23.373 1.00 69.72 474 ARG A C 1
ATOM 3599 O O . ARG A 1 474 ? -31.099 -0.829 23.517 1.00 70.51 474 ARG A O 1
ATOM 3607 N N . THR A 1 475 ? -29.240 -0.682 22.250 1.00 69.54 475 THR A N 1
ATOM 3608 C CA . THR A 1 475 ? -29.844 -1.303 21.072 1.00 69.41 475 THR A CA 1
ATOM 3609 C C . THR A 1 475 ? -29.859 -2.823 21.194 1.00 69.59 475 THR A C 1
ATOM 3610 O O . THR A 1 475 ? -28.880 -3.430 21.637 1.00 69.88 475 THR A O 1
ATOM 3614 N N . VAL A 1 476 ? -30.981 -3.430 20.812 1.00 69.27 476 VAL A N 1
ATOM 3615 C CA . VAL A 1 476 ? -31.057 -4.877 20.651 1.00 68.99 476 VAL A CA 1
ATOM 3616 C C . VAL A 1 476 ? -30.851 -5.184 19.172 1.00 68.71 476 VAL A C 1
ATOM 3617 O O . VAL A 1 476 ? -31.608 -4.711 18.322 1.00 68.24 476 VAL A O 1
ATOM 3621 N N . TYR A 1 477 ? -29.813 -5.961 18.874 1.00 68.74 477 TYR A N 1
ATOM 3622 C CA . TYR A 1 477 ? -29.492 -6.328 17.506 1.00 69.22 477 TYR A CA 1
ATOM 3623 C C . TYR A 1 477 ? -30.088 -7.693 17.211 1.00 69.70 477 TYR A C 1
ATOM 3624 O O . TYR A 1 477 ? -29.373 -8.684 17.089 1.00 69.16 477 TYR A O 1
ATOM 3633 N N . ALA A 1 478 ? -31.414 -7.726 17.113 1.00 70.62 478 ALA A N 1
ATOM 3634 C CA . ALA A 1 478 ? -32.150 -8.953 16.829 1.00 71.32 478 ALA A CA 1
ATOM 3635 C C . ALA A 1 478 ? -33.491 -8.636 16.178 1.00 72.11 478 ALA A C 1
ATOM 3636 O O . ALA A 1 478 ? -34.027 -7.539 16.342 1.00 71.89 478 ALA A O 1
ATOM 3638 N N . LYS A 1 479 ? -34.015 -9.604 15.429 1.00 73.29 479 LYS A N 1
ATOM 3639 C CA . LYS A 1 479 ? -35.334 -9.493 14.803 1.00 74.37 479 LYS A CA 1
ATOM 3640 C C . LYS A 1 479 ? -36.436 -9.627 15.856 1.00 75.19 479 LYS A C 1
ATOM 3641 O O . LYS A 1 479 ? -36.240 -10.280 16.887 1.00 75.29 479 LYS A O 1
ATOM 3647 N N . ASN A 1 480 ? -37.587 -9.009 15.591 1.00 75.73 480 ASN A N 1
ATOM 3648 C CA . ASN A 1 480 ? -38.731 -9.072 16.509 1.00 76.02 480 ASN A CA 1
ATOM 3649 C C . ASN A 1 480 ? -39.455 -10.414 16.422 1.00 76.43 480 ASN A C 1
ATOM 3650 O O . ASN A 1 480 ? -40.357 -10.692 17.213 1.00 76.83 480 ASN A O 1
ATOM 3655 N N . GLY A 1 485 ? -43.356 -16.251 14.452 1.00 80.10 485 GLY A N 1
ATOM 3656 C CA . GLY A 1 485 ? -44.516 -17.131 14.557 1.00 80.16 485 GLY A CA 1
ATOM 3657 C C . GLY A 1 485 ? -44.218 -18.379 15.364 1.00 79.84 485 GLY A C 1
ATOM 3658 O O . GLY A 1 485 ? -43.102 -18.900 15.325 1.00 79.26 485 GLY A O 1
ATOM 3659 N N . ALA A 1 486 ? -45.219 -18.865 16.093 1.00 80.24 486 ALA A N 1
ATOM 3660 C CA . ALA A 1 486 ? -45.031 -20.015 16.979 1.00 80.55 486 ALA A CA 1
ATOM 3661 C C . ALA A 1 486 ? -45.440 -21.322 16.309 1.00 80.61 486 ALA A C 1
ATOM 3662 O O . ALA A 1 486 ? -46.226 -21.331 15.357 1.00 80.53 486 ALA A O 1
ATOM 3664 N N . PHE A 1 487 ? -44.900 -22.419 16.834 1.00 80.68 487 PHE A N 1
ATOM 3665 C CA . PHE A 1 487 ? -45.080 -23.751 16.264 1.00 81.00 487 PHE A CA 1
ATOM 3666 C C . PHE A 1 487 ? -46.196 -24.491 16.996 1.00 81.35 487 PHE A C 1
ATOM 3667 O O . PHE A 1 487 ? -46.559 -24.129 18.115 1.00 81.56 487 PHE A O 1
ATOM 3675 N N . SER A 1 488 ? -46.731 -25.526 16.356 1.00 81.57 488 SER A N 1
ATOM 3676 C CA . SER A 1 488 ? -47.849 -26.294 16.904 1.00 81.63 488 SER A CA 1
ATOM 3677 C C . SER A 1 488 ? -47.348 -27.485 17.719 1.00 81.69 488 SER A C 1
ATOM 3678 O O . SER A 1 488 ? -46.393 -27.367 18.486 1.00 81.50 488 SER A O 1
ATOM 3681 N N . GLY A 1 492 ? -47.360 -34.619 22.723 1.00 60.18 492 GLY A N 1
ATOM 3682 C CA . GLY A 1 492 ? -47.017 -35.042 24.081 1.00 59.80 492 GLY A CA 1
ATOM 3683 C C . GLY A 1 492 ? -46.634 -36.511 24.130 1.00 60.07 492 GLY A C 1
ATOM 3684 O O . GLY A 1 492 ? -47.218 -37.339 23.421 1.00 60.55 492 GLY A O 1
ATOM 3685 N N . VAL A 1 493 ? -45.659 -36.846 24.971 1.00 59.19 493 VAL A N 1
ATOM 3686 C CA . VAL A 1 493 ? -45.150 -38.212 25.024 1.00 57.97 493 VAL A CA 1
ATOM 3687 C C . VAL A 1 493 ? -44.448 -38.494 26.348 1.00 57.43 493 VAL A C 1
ATOM 3688 O O . VAL A 1 493 ? -43.661 -37.682 26.821 1.00 59.38 493 VAL A O 1
ATOM 3692 N N . ALA A 1 494 ? -44.750 -39.640 26.952 1.00 55.95 494 ALA A N 1
ATOM 3693 C CA . ALA A 1 494 ? -44.117 -40.031 28.208 1.00 53.55 494 ALA A CA 1
ATOM 3694 C C . ALA A 1 494 ? -42.649 -40.348 27.954 1.00 52.40 494 ALA A C 1
ATOM 3695 O O . ALA A 1 494 ? -42.284 -40.803 26.867 1.00 53.22 494 ALA A O 1
ATOM 3697 N N . PHE A 1 495 ? -41.807 -40.085 28.948 1.00 49.47 495 PHE A N 1
ATOM 3698 C CA . PHE A 1 495 ? -40.401 -40.441 28.854 1.00 46.91 495 PHE A CA 1
ATOM 3699 C C . PHE A 1 495 ? -40.147 -41.809 29.470 1.00 46.11 495 PHE A C 1
ATOM 3700 O O . PHE A 1 495 ? -40.771 -42.189 30.463 1.00 46.87 495 PHE A O 1
ATOM 3708 N N . GLU A 1 496 ? -39.241 -42.553 28.852 1.00 43.84 496 GLU A N 1
ATOM 3709 C CA . GLU A 1 496 ? -38.811 -43.828 29.376 1.00 42.42 496 GLU A CA 1
ATOM 3710 C C . GLU A 1 496 ? -37.406 -43.677 29.924 1.00 39.92 496 GLU A C 1
ATOM 3711 O O . GLU A 1 496 ? -36.730 -42.668 29.691 1.00 38.22 496 GLU A O 1
ATOM 3717 N N . LYS A 1 497 ? -36.976 -44.696 30.650 1.00 38.76 497 LYS A N 1
ATOM 3718 C CA . LYS A 1 497 ? -35.630 -44.769 31.194 1.00 38.33 497 LYS A CA 1
ATOM 3719 C C . LYS A 1 497 ? -34.559 -44.381 30.178 1.00 35.54 497 LYS A C 1
ATOM 3720 O O . LYS A 1 497 ? -33.597 -43.704 30.534 1.00 34.05 497 LYS A O 1
ATOM 3726 N N . ALA A 1 498 ? -34.712 -44.830 28.934 1.00 33.72 498 ALA A N 1
ATOM 3727 C CA . ALA A 1 498 ? -33.740 -44.514 27.868 1.00 33.58 498 ALA A CA 1
ATOM 3728 C C . ALA A 1 498 ? -33.605 -43.014 27.626 1.00 31.82 498 ALA A C 1
ATOM 3729 O O . ALA A 1 498 ? -32.507 -42.500 27.353 1.00 28.27 498 ALA A O 1
ATOM 3731 N N . ASP A 1 499 ? -34.726 -42.307 27.733 1.00 31.16 499 ASP A N 1
ATOM 3732 C CA . ASP A 1 499 ? -34.743 -40.860 27.582 1.00 30.86 499 ASP A CA 1
ATOM 3733 C C . ASP A 1 499 ? -34.134 -40.199 28.801 1.00 30.05 499 ASP A C 1
ATOM 3734 O O . ASP A 1 499 ? -33.264 -39.358 28.682 1.00 28.64 499 ASP A O 1
ATOM 3739 N N . THR A 1 500 ? -34.588 -40.593 29.980 1.00 29.55 500 THR A N 1
ATOM 3740 C CA . THR A 1 500 ? -34.142 -39.948 31.211 1.00 30.34 500 THR A CA 1
ATOM 3741 C C . THR A 1 500 ? -32.643 -40.166 31.476 1.00 31.06 500 THR A C 1
ATOM 3742 O O . THR A 1 500 ? -31.960 -39.261 31.962 1.00 30.53 500 THR A O 1
ATOM 3746 N N . GLU A 1 501 ? -32.123 -41.347 31.134 1.00 30.80 501 GLU A N 1
ATOM 3747 C CA . GLU A 1 501 ? -30.688 -41.608 31.234 1.00 30.83 501 GLU A CA 1
ATOM 3748 C C . GLU A 1 501 ? -29.884 -40.724 30.268 1.00 29.56 501 GLU A C 1
ATOM 3749 O O . GLU A 1 501 ? -28.806 -40.249 30.630 1.00 27.89 501 GLU A O 1
ATOM 3755 N N . PHE A 1 502 ? -30.404 -40.503 29.061 1.00 28.07 502 PHE A N 1
ATOM 3756 C CA . PHE A 1 502 ? -29.740 -39.594 28.110 1.00 29.52 502 PHE A CA 1
ATOM 3757 C C . PHE A 1 502 ? -29.701 -38.174 28.659 1.00 29.45 502 PHE A C 1
ATOM 3758 O O . PHE A 1 502 ? -28.670 -37.505 28.618 1.00 29.28 502 PHE A O 1
ATOM 3766 N N . PHE A 1 503 ? -30.827 -37.718 29.183 1.00 29.37 503 PHE A N 1
ATOM 3767 C CA . PHE A 1 503 ? -30.892 -36.376 29.779 1.00 29.98 503 PHE A CA 1
ATOM 3768 C C . PHE A 1 503 ? -29.903 -36.249 30.951 1.00 30.62 503 PHE A C 1
ATOM 3769 O O . PHE A 1 503 ? -29.293 -35.206 31.145 1.00 32.09 503 PHE A O 1
ATOM 3777 N N . GLN A 1 504 ? -29.745 -37.326 31.718 1.00 29.46 504 GLN A N 1
ATOM 3778 C CA . GLN A 1 504 ? -28.841 -37.336 32.858 1.00 31.70 504 GLN A CA 1
ATOM 3779 C C . GLN A 1 504 ? -27.383 -37.243 32.417 1.00 32.12 504 GLN A C 1
ATOM 3780 O O . GLN A 1 504 ? -26.605 -36.535 33.034 1.00 34.06 504 GLN A O 1
ATOM 3786 N N . GLU A 1 505 ? -27.031 -37.946 31.341 1.00 31.02 505 GLU A N 1
ATOM 3787 C CA . GLU A 1 505 ? -25.668 -37.940 30.822 1.00 30.99 505 GLU A CA 1
ATOM 3788 C C . GLU A 1 505 ? -25.386 -36.581 30.206 1.00 30.14 505 GLU A C 1
ATOM 3789 O O . GLU A 1 505 ? -24.294 -36.033 30.390 1.00 31.05 505 GLU A O 1
ATOM 3795 N N . PHE A 1 506 ? -26.366 -36.036 29.492 1.00 29.73 506 PHE A N 1
ATOM 3796 C CA . PHE A 1 506 ? -26.219 -34.708 28.898 1.00 30.96 506 PHE A CA 1
ATOM 3797 C C . PHE A 1 506 ? -25.863 -33.685 29.976 1.00 31.71 506 PHE A C 1
ATOM 3798 O O . PHE A 1 506 ? -24.976 -32.828 29.792 1.00 32.78 506 PHE A O 1
ATOM 3806 N N . ALA A 1 507 ? -26.586 -33.772 31.095 1.00 30.86 507 ALA A N 1
ATOM 3807 C CA . ALA A 1 507 ? -26.454 -32.829 32.209 1.00 31.34 507 ALA A CA 1
ATOM 3808 C C . ALA A 1 507 ? -25.190 -33.158 33.029 1.00 31.62 507 ALA A C 1
ATOM 3809 O O . ALA A 1 507 ? -25.252 -33.588 34.170 1.00 31.64 507 ALA A O 1
ATOM 3811 N N . SER A 1 508 ? -24.037 -32.945 32.415 1.00 32.40 508 SER A N 1
ATOM 3812 C CA . SER A 1 508 ? -22.745 -33.294 33.008 1.00 32.66 508 SER A CA 1
ATOM 3813 C C . SER A 1 508 ? -22.273 -32.301 34.068 1.00 34.88 508 SER A C 1
ATOM 3814 O O . SER A 1 508 ? -21.265 -32.543 34.751 1.00 35.25 508 SER A O 1
ATOM 3817 N N . GLY A 1 509 ? -22.974 -31.175 34.191 1.00 33.50 509 GLY A N 1
ATOM 3818 C CA . GLY A 1 509 ? -22.673 -30.186 35.213 1.00 33.00 509 GLY A CA 1
ATOM 3819 C C . GLY A 1 509 ? -21.668 -29.145 34.757 1.00 33.87 509 GLY A C 1
ATOM 3820 O O . GLY A 1 509 ? -21.761 -28.593 33.660 1.00 31.75 509 GLY A O 1
ATOM 3821 N N . THR A 1 510 ? -20.679 -28.881 35.607 1.00 34.72 510 THR A N 1
ATOM 3822 C CA . THR A 1 510 ? -19.880 -27.687 35.489 1.00 32.31 510 THR A CA 1
ATOM 3823 C C . THR A 1 510 ? -18.586 -27.952 34.700 1.00 33.41 510 THR A C 1
ATOM 3824 O O . THR A 1 510 ? -17.901 -28.946 34.949 1.00 33.75 510 THR A O 1
ATOM 3828 N N . CYS A 1 511 ? -18.265 -27.085 33.735 1.00 32.12 511 CYS A N 1
ATOM 3829 C CA . CYS A 1 511 ? -17.008 -27.179 32.972 1.00 32.28 511 CYS A CA 1
ATOM 3830 C C . CYS A 1 511 ? -15.879 -26.504 33.758 1.00 32.09 511 CYS A C 1
ATOM 3831 O O . CYS A 1 511 ? -16.005 -25.334 34.098 1.00 31.05 511 CYS A O 1
ATOM 3834 N N . PRO A 1 512 ? -14.780 -27.234 34.023 1.00 33.48 512 PRO A N 1
ATOM 3835 C CA . PRO A 1 512 ? -13.696 -26.734 34.892 1.00 33.41 512 PRO A CA 1
ATOM 3836 C C . PRO A 1 512 ? -13.128 -25.375 34.564 1.00 33.32 512 PRO A C 1
ATOM 3837 O O . PRO A 1 512 ? -13.087 -24.488 35.435 1.00 34.12 512 PRO A O 1
ATOM 3841 N N . ILE A 1 513 ? -12.665 -25.188 33.334 1.00 33.38 513 ILE A N 1
ATOM 3842 C CA . ILE A 1 513 ? -11.974 -23.943 32.995 1.00 32.86 513 ILE A CA 1
ATOM 3843 C C . ILE A 1 513 ? -12.874 -22.694 33.060 1.00 31.53 513 ILE A C 1
ATOM 3844 O O . ILE A 1 513 ? -12.541 -21.748 33.754 1.00 28.45 513 ILE A O 1
ATOM 3849 N N . PRO A 1 514 ? -14.042 -22.692 32.388 1.00 31.52 514 PRO A N 1
ATOM 3850 C CA . PRO A 1 514 ? -14.950 -21.550 32.600 1.00 31.61 514 PRO A CA 1
ATOM 3851 C C . PRO A 1 514 ? -15.406 -21.277 34.033 1.00 30.37 514 PRO A C 1
ATOM 3852 O O . PRO A 1 514 ? -15.571 -20.105 34.413 1.00 30.22 514 PRO A O 1
ATOM 3856 N N . TRP A 1 515 ? -15.648 -22.325 34.813 1.00 29.36 515 TRP A N 1
ATOM 3857 C CA . TRP A 1 515 ? -16.062 -22.141 36.203 1.00 30.30 515 TRP A CA 1
ATOM 3858 C C . TRP A 1 515 ? -14.946 -21.467 37.023 1.00 30.26 515 TRP A C 1
ATOM 3859 O O . TRP A 1 515 ? -15.196 -20.548 37.795 1.00 30.06 515 TRP A O 1
ATOM 3870 N N . GLN A 1 516 ? -13.720 -21.931 36.836 1.00 29.03 516 GLN A N 1
ATOM 3871 C CA . GLN A 1 516 ? -12.580 -21.336 37.519 1.00 29.89 516 GLN A CA 1
ATOM 3872 C C . GLN A 1 516 ? -12.367 -19.888 37.070 1.00 31.00 516 GLN A C 1
ATOM 3873 O O . GLN A 1 516 ? -12.138 -19.017 37.898 1.00 32.10 516 GLN A O 1
ATOM 3879 N N . GLU A 1 517 ? -12.507 -19.610 35.768 1.00 31.13 517 GLU A N 1
ATOM 3880 C CA . GLU A 1 517 ? -12.473 -18.219 35.286 1.00 32.03 517 GLU A CA 1
ATOM 3881 C C . GLU A 1 517 ? -13.526 -17.371 35.981 1.00 30.94 517 GLU A C 1
ATOM 3882 O O . GLU A 1 517 ? -13.256 -16.248 36.415 1.00 32.14 517 GLU A O 1
ATOM 3888 N N . GLU A 1 518 ? -14.752 -17.884 36.071 1.00 31.72 518 GLU A N 1
ATOM 3889 C CA . GLU A 1 518 ? -15.820 -17.162 36.739 1.00 31.26 518 GLU A CA 1
ATOM 3890 C C . GLU A 1 518 ? -15.466 -16.841 38.202 1.00 31.02 518 GLU A C 1
ATOM 3891 O O . GLU A 1 518 ? -15.629 -15.706 38.665 1.00 31.48 518 GLU A O 1
ATOM 3897 N N . MET A 1 519 ? -14.992 -17.840 38.925 1.00 30.97 519 MET A N 1
ATOM 3898 C CA . MET A 1 519 ? -14.680 -17.661 40.347 1.00 30.83 519 MET A CA 1
ATOM 3899 C C . MET A 1 519 ? -13.611 -16.587 40.553 1.00 30.92 519 MET A C 1
ATOM 3900 O O . MET A 1 519 ? -13.667 -15.815 41.519 1.00 30.20 519 MET A O 1
ATOM 3905 N N . ILE A 1 520 ? -12.634 -16.548 39.654 1.00 31.57 520 ILE A N 1
ATOM 3906 C CA . ILE A 1 520 ? -11.548 -15.592 39.751 1.00 31.80 520 ILE A CA 1
ATOM 3907 C C . ILE A 1 520 ? -12.037 -14.208 39.348 1.00 33.48 520 ILE A C 1
ATOM 3908 O O . ILE A 1 520 ? -11.817 -13.251 40.078 1.00 33.71 520 ILE A O 1
ATOM 3913 N N . GLU A 1 521 ? -12.717 -14.132 38.201 1.00 34.96 521 GLU A N 1
ATOM 3914 C CA . GLU A 1 521 ? -13.212 -12.869 37.647 1.00 35.66 521 GLU A CA 1
ATOM 3915 C C . GLU A 1 521 ? -14.165 -12.134 38.580 1.00 35.80 521 GLU A C 1
ATOM 3916 O O . GLU A 1 521 ? -14.112 -10.911 38.676 1.00 37.20 521 GLU A O 1
ATOM 3922 N N . THR A 1 522 ? -15.046 -12.873 39.245 1.00 34.10 522 THR A N 1
ATOM 3923 C CA . THR A 1 522 ? -16.062 -12.288 40.108 1.00 34.47 522 THR A CA 1
ATOM 3924 C C . THR A 1 522 ? -15.599 -12.036 41.553 1.00 34.24 522 THR A C 1
ATOM 3925 O O . THR A 1 522 ? -16.377 -11.520 42.352 1.00 35.36 522 THR A O 1
ATOM 3929 N N . GLY A 1 523 ? -14.368 -12.407 41.891 1.00 34.03 523 GLY A N 1
ATOM 3930 C CA . GLY A 1 523 ? -13.814 -12.135 43.229 1.00 33.92 523 GLY A CA 1
ATOM 3931 C C . GLY A 1 523 ? -14.005 -13.221 44.267 1.00 35.02 523 GLY A C 1
ATOM 3932 O O . GLY A 1 523 ? -13.471 -13.121 45.381 1.00 35.11 523 GLY A O 1
ATOM 3933 N N . VAL A 1 524 ? -14.742 -14.276 43.920 1.00 34.04 524 VAL A N 1
ATOM 3934 C CA . VAL A 1 524 ? -15.027 -15.338 44.882 1.00 33.50 524 VAL A CA 1
ATOM 3935 C C . VAL A 1 524 ? -13.767 -16.131 45.215 1.00 32.69 524 VAL A C 1
ATOM 3936 O O . VAL A 1 524 ? -13.554 -16.538 46.374 1.00 32.26 524 VAL A O 1
ATOM 3940 N N . PHE A 1 525 ? -12.920 -16.342 44.212 1.00 32.17 525 PHE A N 1
ATOM 3941 C CA . PHE A 1 525 ? -11.644 -16.986 44.465 1.00 32.57 525 PHE A CA 1
ATOM 3942 C C . PHE A 1 525 ? -10.840 -16.225 45.525 1.00 32.76 525 PHE A C 1
ATOM 3943 O O . PHE A 1 525 ? -10.415 -16.803 46.521 1.00 33.23 525 PHE A O 1
ATOM 3951 N N . GLY A 1 526 ? -10.631 -14.937 45.296 1.00 33.38 526 GLY A N 1
ATOM 3952 C CA . GLY A 1 526 ? -9.940 -14.079 46.271 1.00 34.35 526 GLY A CA 1
ATOM 3953 C C . GLY A 1 526 ? -10.543 -14.188 47.658 1.00 35.44 526 GLY A C 1
ATOM 3954 O O . GLY A 1 526 ? -9.829 -14.362 48.651 1.00 36.45 526 GLY A O 1
ATOM 3955 N N . ASP A 1 527 ? -11.865 -14.096 47.722 1.00 35.81 527 ASP A N 1
ATOM 3956 C CA . ASP A 1 527 ? -12.591 -14.098 48.996 1.00 36.86 527 ASP A CA 1
ATOM 3957 C C . ASP A 1 527 ? -12.471 -15.419 49.764 1.00 37.25 527 ASP A C 1
ATOM 3958 O O . ASP A 1 527 ? -12.327 -15.412 50.988 1.00 36.58 527 ASP A O 1
ATOM 3963 N N . LEU A 1 528 ? -12.513 -16.546 49.061 1.00 36.16 528 LEU A N 1
ATOM 3964 C CA . LEU A 1 528 ? -12.483 -17.854 49.732 1.00 38.22 528 LEU A CA 1
ATOM 3965 C C . LEU A 1 528 ? -11.093 -18.410 49.915 1.00 38.86 528 LEU A C 1
ATOM 3966 O O . LEU A 1 528 ? -10.892 -19.300 50.724 1.00 39.68 528 LEU A O 1
ATOM 3971 N N . ASN A 1 529 ? -10.130 -17.885 49.173 1.00 40.09 529 ASN A N 1
ATOM 3972 C CA . ASN A 1 529 ? -8.772 -18.381 49.249 1.00 41.80 529 ASN A CA 1
ATOM 3973 C C . ASN A 1 529 ? -7.923 -17.592 50.262 1.00 44.13 529 ASN A C 1
ATOM 3974 O O . ASN A 1 529 ? -6.696 -17.606 50.215 1.00 47.84 529 ASN A O 1
ATOM 3979 N N . VAL A 1 530 ? -8.592 -16.905 51.179 1.00 44.33 530 VAL A N 1
ATOM 3980 C CA . VAL A 1 530 ? -7.941 -16.213 52.283 1.00 43.86 530 VAL A CA 1
ATOM 3981 C C . VAL A 1 530 ? -7.367 -17.239 53.270 1.00 43.57 530 VAL A C 1
ATOM 3982 O O . VAL A 1 530 ? -7.976 -18.282 53.495 1.00 43.66 530 VAL A O 1
ATOM 3986 N N . TRP A 1 531 ? -6.202 -16.937 53.840 1.00 42.60 531 TRP A N 1
ATOM 3987 C CA . TRP A 1 531 ? -5.553 -17.810 54.832 1.00 44.58 531 TRP A CA 1
ATOM 3988 C C . TRP A 1 531 ? -5.655 -17.241 56.242 1.00 45.24 531 TRP A C 1
ATOM 3989 O O . TRP A 1 531 ? -5.992 -17.954 57.184 1.00 43.05 531 TRP A O 1
ATOM 4000 N N . ARG A 1 532 ? -5.336 -15.959 56.382 1.00 48.54 532 ARG A N 1
ATOM 4001 C CA . ARG A 1 532 ? -5.424 -15.269 57.669 1.00 51.06 532 ARG A CA 1
ATOM 4002 C C . ARG A 1 532 ? -6.192 -13.968 57.487 1.00 53.60 532 ARG A C 1
ATOM 4003 O O . ARG A 1 532 ? -5.589 -12.922 57.256 1.00 54.71 532 ARG A O 1
ATOM 4011 N N . PRO A 1 533 ? -7.536 -14.037 57.575 1.00 54.94 533 PRO A N 1
ATOM 4012 C CA . PRO A 1 533 ? -8.417 -12.877 57.431 1.00 54.70 533 PRO A CA 1
ATOM 4013 C C . PRO A 1 533 ? -8.524 -12.038 58.706 1.00 55.87 533 PRO A C 1
ATOM 4014 O O . PRO A 1 533 ? -7.506 -11.597 59.243 1.00 56.69 533 PRO A O 1
#